Protein AF-A0A507DQY1-F1 (afdb_monomer_lite)

Foldseek 3Di:
DDDDDDDDDDDDDDDDDDDDDDDDDDDDDDDDDDDDDDDDDDDDDDDYDDDDDDDDDDDDDDPDDDDDDDDDDDDDDPCDPVNVVVVVVVVVVVVVVVVVVVVVVVVVVVVVVVVVVVVVCVVPPDDDDDDDDDDDDDDDDDDDDDPDDDPVVPPPPPPVVLVVLVLQLLQQLLLLCQQPNLDDDDVRLLVSSQRSCCVRPVGSPNPDPDDPVVSVCSSVVLLLVLLLQCLVCVCVLQVPDPPHDSLVSLVVLCVCCPQLAPVSHDPSNLSSLLQSLCSRAPPDDRRYNNPDPFRHQLNSLLSSLSSNVCSNPSPDSDSDDPVSSVVSSVSNSVSLVVCCVVPVPVSVVSRVSSPVSNPPDDDPPPCVVCDVPPPDPDDDYDDDDDDDDDDDDYDDDDDDDDDDDDDDDDDDDDDDDDDDDPPPPQDDVVVLVVVVVDDPVVLLVLVLQLLVQLLVLCQQPNLPDPDLVSNQVSCCVSPVGRCSCVVRDDPCVSVSSSVVLLLLLLQQCLVCVCVLVVHDPPDDLLVVLVVCVVVVLCQADPVGGRLHSSLLSLCLQQQPDDVHSNPVDDDPFRRLLNSLLSQLSNNQCSVPSPDRPPPDPSVVSSVVSSVVLVVCCVVPVPRSVVSRVNSVVSSVVVVVVPPPPPDDPDPPPRDPSVVD

Organism: NCBI:txid286115

Sequence (660 aa):
MTEDSRKRRHIDDDDDDDDSDMTPRIVKKALSSHRWARNHQTEHQALQTSSSPTSMATIVDANIAIEGSSRANAPTKQMTAANILDVLNVINQRVDSLAIDWNKRIAVLHQQMTIKQEALQRLCGPGKRVDQAASGTKENTSKVEPPAMSFTALRHAPDSMAVRKWTAFRDNLLMLACTTNCYPEGDLRMVLCEKASKLTFGGTDAYPQRTNRQISAVIQKWRCHLNQKLHHYVSLLIDCGVDQELKESCDRILAKEAGMSPENMSMNYKTILARAVNVAYRSGHCYGKFNWDQLPKPALAIVMASMHMILKNPMHQTLQKLTLGRAYYRKAVEALDQFERNLPQQYTELMEWIWKHGSVKCVQVNEDDFDDNHETPDGHGVDEGDDEDADTHTSRAPQQRKIPSLSQPTISTSSNGSSVHENGGRASLADAASLLTMGSDRVDRLRKAFIQACLRNACETDLYGADIAIIENASTEIYAHPAIYLDYINEETPWNAIRKFRSELKKEMFLSLRDILGLEKNCDLKAHCKRLLDTEDHLHSADGMYRSNALANCLTWMLRGKNGPVEVFIWDHYPLPMLAFIISIFTMCLRAPMIYNPRADGKQLMDSAFTELETLRSDDPTHVKEALDYLFAYGNQADQHAMRWKNPPCPGTLVNCSSL

Radius of gyration: 36.68 Å; chains: 1; bounding box: 112×118×100 Å

Secondary structure (DSSP, 8-state):
--------------------------------------------------------------------------------HHHHHHHHHHHHHHHHHHHHHHHHHHHHHHHHHHHHHHHHHHHSPPPPP---------------PPP---TTTTSSSHHHHHHHHHHHHHHHHHHHHHHH-SS--HHHHHHHHHHHHHHHHSSTT-S-S--HHHHHHHHHHHHHHHHHHHHHTHHHHTT--TTS-HHHHHHHHHHHSTT--GGG--HHHHHHHHHHHHHHHTSS--SS----SS--HHHHHHHHHHHHHHHH-TT------HHHHHHHHHHHHHHHHHHHHH-HHHHHHHHHHHHHHTTS------GGG--S------SS-------------------PPPPP------------------------HHHHHHHTT--HHHHHHHHHHHHHHHHHHHHHS-SS---THHHHHHHHHHHSSTTGGGGTS-THHHHHHHHHHHHHHHHHHHHTHHHHTT--TTS-HHHHHHHHHHT-TTT-BTTBTT--HHHHHHHHHHHTSTT-TTTT---SS--HHHHHHHHHHHHHHHH-TTSSS----HHHHHHHHHHHHHHHHHH-HHHHHHHHHHHHHHHHHHHHT-TT----S-TTSS--GGG-

Structure (mmCIF, N/CA/C/O backbone):
data_AF-A0A507DQY1-F1
#
_entry.id   AF-A0A507DQY1-F1
#
loop_
_atom_site.group_PDB
_atom_site.id
_atom_site.type_symbol
_atom_site.label_atom_id
_atom_site.label_alt_id
_atom_site.label_comp_id
_atom_site.label_asym_id
_atom_site.label_entity_id
_atom_site.label_seq_id
_atom_site.pdbx_PDB_ins_code
_atom_site.Cartn_x
_atom_site.Cartn_y
_atom_site.Cartn_z
_atom_site.occupancy
_atom_site.B_iso_or_equiv
_atom_site.auth_seq_id
_atom_site.auth_comp_id
_atom_site.auth_asym_id
_atom_site.auth_atom_id
_atom_site.pdbx_PDB_model_num
ATOM 1 N N . MET A 1 1 ? -53.216 -2.980 49.363 1.00 35.00 1 MET A N 1
ATOM 2 C CA . MET A 1 1 ? -52.010 -2.329 49.906 1.00 35.00 1 MET A CA 1
ATOM 3 C C . MET A 1 1 ? -51.474 -1.413 48.815 1.00 35.00 1 MET A C 1
ATOM 5 O O . MET A 1 1 ? -51.071 -1.936 47.788 1.00 35.00 1 MET A O 1
ATOM 9 N N . THR A 1 2 ? -51.650 -0.100 49.040 1.00 38.16 2 THR A N 1
ATOM 10 C CA . THR A 1 2 ? -51.032 1.108 48.422 1.00 38.16 2 THR A CA 1
ATOM 11 C C . THR A 1 2 ? -50.936 1.175 46.886 1.00 38.16 2 THR A C 1
ATOM 13 O O . THR A 1 2 ? -50.140 0.458 46.294 1.00 38.16 2 THR A O 1
ATOM 16 N N . GLU A 1 3 ? -51.858 1.872 46.200 1.00 36.16 3 GLU A N 1
ATOM 17 C CA . GLU A 1 3 ? -51.864 3.329 45.848 1.00 36.16 3 GLU A CA 1
ATOM 18 C C . GLU A 1 3 ? -50.815 3.694 44.778 1.00 36.16 3 GLU A C 1
ATOM 20 O O . GLU A 1 3 ? -49.627 3.489 44.982 1.00 36.16 3 GLU A O 1
ATOM 25 N N . ASP A 1 4 ? -51.195 4.006 43.534 1.00 42.19 4 ASP A N 1
ATOM 26 C CA . ASP A 1 4 ? -51.842 5.231 43.005 1.00 42.19 4 ASP A CA 1
ATOM 27 C C . ASP A 1 4 ? -50.836 6.364 42.716 1.00 42.19 4 ASP A C 1
ATOM 29 O O . ASP A 1 4 ? -50.174 6.859 43.624 1.00 42.19 4 ASP A O 1
ATOM 33 N N . SER A 1 5 ? -50.725 6.768 41.437 1.00 41.47 5 SER A N 1
ATOM 34 C CA . SER A 1 5 ? -50.410 8.142 40.990 1.00 41.47 5 SER A CA 1
ATOM 35 C C . SER A 1 5 ? -50.374 8.278 39.457 1.00 41.47 5 SER A C 1
ATOM 37 O O . SER A 1 5 ? -49.432 7.883 38.773 1.00 41.47 5 SER A O 1
ATOM 39 N N . ARG A 1 6 ? -51.420 8.928 38.933 1.00 43.03 6 ARG A N 1
ATOM 40 C CA . ARG A 1 6 ? -51.511 9.617 37.630 1.00 43.03 6 ARG A CA 1
ATOM 41 C C . ARG A 1 6 ? -50.671 10.908 37.591 1.00 43.03 6 ARG A C 1
ATOM 43 O O . ARG A 1 6 ? -50.629 11.604 38.601 1.00 43.03 6 ARG A O 1
ATOM 50 N N . LYS A 1 7 ? -50.227 11.326 36.388 1.00 37.75 7 LYS A N 1
ATOM 51 C CA . LYS A 1 7 ? -50.368 12.681 35.750 1.00 37.75 7 LYS A CA 1
ATOM 52 C C . LYS A 1 7 ? -49.390 12.796 34.557 1.00 37.75 7 LYS A C 1
ATOM 54 O O . LYS A 1 7 ? -48.205 12.585 34.744 1.00 37.75 7 LYS A O 1
ATOM 59 N N . ARG A 1 8 ? -49.836 12.896 33.293 1.00 36.75 8 ARG A N 1
ATOM 60 C CA . ARG A 1 8 ? -50.319 14.075 32.514 1.00 36.75 8 ARG A CA 1
ATOM 61 C C . ARG A 1 8 ? -49.324 15.244 32.375 1.00 36.75 8 ARG A C 1
ATOM 63 O O . ARG A 1 8 ? -49.021 15.868 33.385 1.00 36.75 8 ARG A O 1
ATOM 70 N N . ARG A 1 9 ? -48.977 15.555 31.111 1.00 30.56 9 ARG A N 1
ATOM 71 C CA . ARG A 1 9 ? -48.704 16.842 30.396 1.00 30.56 9 ARG A CA 1
ATOM 72 C C . ARG A 1 9 ? -48.289 16.403 28.969 1.00 30.56 9 ARG A C 1
ATOM 74 O O . ARG A 1 9 ? -47.397 15.572 28.895 1.00 30.56 9 ARG A O 1
ATOM 81 N N . HIS A 1 10 ? -48.911 16.685 27.819 1.00 34.47 10 HIS A N 1
ATOM 82 C CA . HIS A 1 10 ? -49.622 17.837 27.241 1.00 34.47 10 HIS A CA 1
ATOM 83 C C . HIS A 1 10 ? -48.908 19.170 27.453 1.00 34.47 10 HIS A C 1
ATOM 85 O O . HIS A 1 10 ? -49.022 19.759 28.528 1.00 34.47 10 HIS A O 1
ATOM 91 N N . ILE A 1 11 ? -48.169 19.576 26.421 1.00 36.41 11 ILE A N 1
ATOM 92 C CA . ILE A 1 11 ? -47.795 20.952 26.098 1.00 36.41 11 ILE A CA 1
ATOM 93 C C . ILE A 1 11 ? -48.012 21.059 24.586 1.00 36.41 11 ILE A C 1
ATOM 95 O O . ILE A 1 11 ? -47.312 20.403 23.816 1.00 36.41 11 ILE A O 1
ATOM 99 N N . ASP A 1 12 ? -49.077 21.769 24.235 1.00 31.02 12 ASP A N 1
ATOM 100 C CA . ASP A 1 12 ? -49.213 22.501 22.982 1.00 31.02 12 ASP A CA 1
ATOM 101 C C . ASP A 1 12 ? -48.494 23.839 23.204 1.00 31.02 12 ASP A C 1
ATOM 103 O O . ASP A 1 12 ? -48.642 24.400 24.289 1.00 31.02 12 ASP A O 1
ATOM 107 N N . ASP A 1 13 ? -47.734 24.315 22.222 1.00 41.28 13 ASP A N 1
ATOM 108 C CA . ASP A 1 13 ? -47.379 25.729 22.061 1.00 41.28 13 ASP A CA 1
ATOM 109 C C . ASP A 1 13 ? -47.303 25.992 20.545 1.00 41.28 13 ASP A C 1
ATOM 111 O O . ASP A 1 13 ? -46.420 25.476 19.851 1.00 41.28 13 ASP A O 1
ATOM 115 N N . ASP A 1 14 ? -48.320 26.711 20.071 1.00 38.62 14 ASP A N 1
ATOM 116 C CA . ASP A 1 14 ? -48.405 27.431 18.798 1.00 38.62 14 ASP A CA 1
ATOM 117 C C . ASP A 1 14 ? -47.738 28.825 18.939 1.00 38.62 14 ASP A C 1
ATOM 119 O O . ASP A 1 14 ? -47.390 29.237 20.048 1.00 38.62 14 ASP A O 1
ATOM 123 N N . ASP A 1 15 ? -47.643 29.531 17.804 1.00 38.31 15 ASP A N 1
ATOM 124 C CA . ASP A 1 15 ? -47.219 30.929 17.566 1.00 38.31 15 ASP A CA 1
ATOM 125 C C . ASP A 1 15 ? -45.697 31.127 17.345 1.00 38.31 15 ASP A C 1
ATOM 127 O O . ASP A 1 15 ? -44.866 30.638 18.107 1.00 38.31 15 ASP A O 1
ATOM 131 N N . ASP A 1 16 ? -45.186 31.891 16.376 1.00 36.38 16 ASP A N 1
ATOM 132 C CA . ASP A 1 16 ? -45.683 32.566 15.168 1.00 36.38 16 ASP A CA 1
ATOM 133 C C . ASP A 1 16 ? -44.434 33.167 14.459 1.00 36.38 16 ASP A C 1
ATOM 135 O O . ASP A 1 16 ? -43.389 33.342 15.096 1.00 36.38 16 ASP A O 1
ATOM 139 N N . ASP A 1 17 ? -44.585 33.513 13.171 1.00 33.62 17 ASP A N 1
ATOM 140 C CA . ASP A 1 17 ? -43.746 34.408 12.334 1.00 33.62 17 ASP A CA 1
ATOM 141 C C . ASP A 1 17 ? -42.307 33.902 11.967 1.00 33.62 17 ASP A C 1
ATOM 143 O O . ASP A 1 17 ? -41.518 33.478 12.802 1.00 33.62 17 ASP A O 1
ATOM 147 N N . ASP A 1 18 ? -41.804 33.905 10.729 1.00 35.12 18 ASP A N 1
ATOM 148 C CA . ASP A 1 18 ? -41.915 34.946 9.717 1.00 35.12 18 ASP A CA 1
ATOM 149 C C . ASP A 1 18 ? -41.246 34.486 8.393 1.00 35.12 18 ASP A C 1
ATOM 151 O O . ASP A 1 18 ? -40.457 33.534 8.333 1.00 35.12 18 ASP A O 1
ATOM 155 N N . ASP A 1 19 ? -41.582 35.217 7.340 1.00 31.77 19 ASP A N 1
ATOM 156 C CA . ASP A 1 19 ? -41.418 35.001 5.904 1.00 31.77 19 ASP A CA 1
ATOM 157 C C . ASP A 1 19 ? -40.004 34.713 5.341 1.00 31.77 19 ASP A C 1
ATOM 159 O O . ASP A 1 19 ? -38.997 35.298 5.740 1.00 31.77 19 ASP A O 1
ATOM 163 N N . SER A 1 20 ? -39.934 33.916 4.258 1.00 32.78 20 SER A N 1
ATOM 164 C CA . SER A 1 20 ? -39.556 34.404 2.902 1.00 32.78 20 SER A CA 1
ATOM 165 C C . SER A 1 20 ? -39.246 33.278 1.891 1.00 32.78 20 SER A C 1
ATOM 167 O O . SER A 1 20 ? -38.147 32.746 1.771 1.00 32.78 20 SER A O 1
ATOM 169 N N . ASP A 1 21 ? -40.295 32.913 1.161 1.00 29.66 21 ASP A N 1
ATOM 170 C CA . ASP A 1 21 ? -40.427 32.922 -0.301 1.00 29.66 21 ASP A CA 1
ATOM 171 C C . ASP A 1 21 ? -39.227 32.648 -1.258 1.00 29.66 21 ASP A C 1
ATOM 173 O O . ASP A 1 21 ? -38.184 33.298 -1.258 1.00 29.66 21 ASP A O 1
ATOM 177 N N . MET A 1 22 ? -39.542 31.782 -2.233 1.00 26.94 22 MET A N 1
ATOM 178 C CA . MET A 1 22 ? -39.122 31.783 -3.651 1.00 26.94 22 MET A CA 1
ATOM 179 C C . MET A 1 22 ? -37.701 31.337 -4.063 1.00 26.94 22 MET A C 1
ATOM 181 O O . MET A 1 22 ? -36.767 32.106 -4.274 1.00 26.94 22 MET A O 1
ATOM 185 N N . THR A 1 23 ? -37.635 30.064 -4.468 1.00 32.31 23 THR A N 1
ATOM 186 C CA . THR A 1 23 ? -36.988 29.602 -5.723 1.00 32.31 23 THR A CA 1
ATOM 187 C C . THR A 1 23 ? -37.292 30.540 -6.920 1.00 32.31 23 THR A C 1
ATOM 189 O O . THR A 1 23 ? -38.414 31.041 -6.955 1.00 32.31 23 THR A O 1
ATOM 192 N N . PRO A 1 24 ? -36.446 30.689 -7.981 1.00 37.12 24 PRO A N 1
ATOM 193 C CA . PRO A 1 24 ? -36.142 29.549 -8.856 1.00 37.12 24 PRO A CA 1
ATOM 194 C C . PRO A 1 24 ? -34.816 29.515 -9.650 1.00 37.12 24 PRO A C 1
ATOM 196 O O . PRO A 1 24 ? -34.129 30.493 -9.922 1.00 37.12 24 PRO A O 1
ATOM 199 N N . ARG A 1 25 ? -34.554 28.280 -10.097 1.00 31.78 25 ARG A N 1
ATOM 200 C CA . ARG A 1 25 ? -33.724 27.818 -11.222 1.00 31.78 25 ARG A CA 1
ATOM 201 C C . ARG A 1 25 ? -33.484 28.850 -12.337 1.00 31.78 25 ARG A C 1
ATOM 203 O O . ARG A 1 25 ? -34.441 29.330 -12.937 1.00 31.78 25 ARG A O 1
ATOM 210 N N . ILE A 1 26 ? -32.228 28.970 -12.784 1.00 27.38 26 ILE A N 1
ATOM 211 C CA . ILE A 1 26 ? -31.904 29.300 -14.183 1.00 27.38 26 ILE A CA 1
ATOM 212 C C . ILE A 1 26 ? -30.896 28.292 -14.750 1.00 27.38 26 ILE A C 1
ATOM 214 O O . ILE A 1 26 ? -29.844 28.009 -14.186 1.00 27.38 26 ILE A O 1
ATOM 218 N N . VAL A 1 27 ? -31.293 27.757 -15.901 1.00 27.22 27 VAL A N 1
ATOM 219 C CA . VAL A 1 27 ? -30.629 26.813 -16.803 1.00 27.22 27 VAL A CA 1
ATOM 220 C C . VAL A 1 27 ? -29.714 27.558 -17.785 1.00 27.22 27 VAL A C 1
ATOM 222 O O . VAL A 1 27 ? -30.101 28.618 -18.265 1.00 27.22 27 VAL A O 1
ATOM 225 N N . LYS A 1 28 ? -28.579 26.952 -18.168 1.00 28.77 28 LYS A N 1
ATOM 226 C CA . LYS A 1 28 ? -27.867 27.058 -19.475 1.00 28.77 28 LYS A CA 1
ATOM 227 C C . LYS A 1 28 ? -26.808 25.929 -19.479 1.00 28.77 28 LYS A C 1
ATOM 229 O O . LYS A 1 28 ? -25.985 25.917 -18.577 1.00 28.77 28 LYS A O 1
ATOM 234 N N . LYS A 1 29 ? -26.805 24.845 -20.284 1.00 28.22 29 LYS A N 1
ATOM 235 C CA . LYS A 1 29 ? -26.944 24.641 -21.753 1.00 28.22 29 LYS A CA 1
ATOM 236 C C . LYS A 1 29 ? -26.173 25.709 -22.540 1.00 28.22 29 LYS A C 1
ATOM 238 O O . LYS A 1 29 ? -26.442 26.879 -22.331 1.00 28.22 29 LYS A O 1
ATOM 243 N N . ALA A 1 30 ? -25.310 25.454 -23.517 1.00 25.41 30 ALA A N 1
ATOM 244 C CA . ALA A 1 30 ? -24.567 24.323 -24.082 1.00 25.41 30 ALA A CA 1
ATOM 245 C C . ALA A 1 30 ? -23.708 24.935 -25.226 1.00 25.41 30 ALA A C 1
ATOM 247 O O . ALA A 1 30 ? -23.904 26.103 -25.559 1.00 25.41 30 ALA A O 1
ATOM 248 N N . LEU A 1 31 ? -22.896 24.094 -25.883 1.00 26.03 31 LEU A N 1
ATOM 249 C CA . LEU A 1 31 ? -22.203 24.267 -27.181 1.00 26.03 31 LEU A CA 1
ATOM 250 C C . LEU A 1 31 ? -20.780 24.856 -27.076 1.00 26.03 31 LEU A C 1
ATOM 252 O O . LEU A 1 31 ? -20.609 25.960 -26.582 1.00 26.03 31 LEU A O 1
ATOM 256 N N . SER A 1 32 ? -19.674 24.150 -27.357 1.00 25.69 32 SER A N 1
ATOM 257 C CA . SER A 1 32 ? -19.256 23.225 -28.440 1.00 25.69 32 SER A CA 1
ATOM 258 C C . SER A 1 32 ? -18.762 23.911 -29.722 1.00 25.69 32 SER A C 1
ATOM 260 O O . SER A 1 32 ? -19.549 24.609 -30.353 1.00 25.69 32 SER A O 1
ATOM 262 N N . SER A 1 33 ? -17.545 23.517 -30.152 1.00 27.98 33 SER A N 1
ATOM 263 C CA . SER A 1 33 ? -17.034 23.482 -31.549 1.00 27.98 33 SER A CA 1
ATOM 264 C C . SER A 1 33 ? -16.725 24.842 -32.209 1.00 27.98 33 SER A C 1
ATOM 266 O O . SER A 1 33 ? -17.436 25.799 -31.968 1.00 27.98 33 SER A O 1
ATOM 268 N N . HIS A 1 34 ? -15.705 25.098 -33.041 1.00 26.52 34 HIS A N 1
ATOM 269 C CA . HIS A 1 34 ? -14.714 24.393 -33.888 1.00 26.52 34 HIS A CA 1
ATOM 270 C C . HIS A 1 34 ? -13.497 25.358 -34.039 1.00 26.52 34 HIS A C 1
ATOM 272 O O . HIS A 1 34 ? -13.671 26.557 -33.875 1.00 26.52 34 HIS A O 1
ATOM 278 N N . ARG A 1 35 ? -12.216 24.996 -34.222 1.00 29.45 35 ARG A N 1
ATOM 279 C CA . ARG A 1 35 ? -11.497 24.261 -35.293 1.00 29.45 35 ARG A CA 1
ATOM 280 C C . ARG A 1 35 ? -11.652 24.815 -36.729 1.00 29.45 35 ARG A C 1
ATOM 282 O O . ARG A 1 35 ? -12.454 24.292 -37.484 1.00 29.45 35 ARG A O 1
ATOM 289 N N . TRP A 1 36 ? -10.812 25.786 -37.114 1.00 25.78 36 TRP A N 1
ATOM 290 C CA . TRP A 1 36 ? -10.337 26.119 -38.484 1.00 25.78 36 TRP A CA 1
ATOM 291 C C . TRP A 1 36 ? -9.438 27.373 -38.374 1.00 25.78 36 TRP A C 1
ATOM 293 O O . TRP A 1 36 ? -9.729 28.215 -37.539 1.00 25.78 36 TRP A O 1
ATOM 303 N N . ALA A 1 37 ? -8.360 27.632 -39.111 1.00 26.59 37 ALA A N 1
ATOM 304 C CA . ALA A 1 37 ? -7.550 26.908 -40.081 1.00 26.59 37 ALA A CA 1
ATOM 305 C C . ALA A 1 37 ? -6.219 27.684 -40.244 1.00 26.59 37 ALA A C 1
ATOM 307 O O . ALA A 1 37 ? -6.104 28.846 -39.860 1.00 26.59 37 ALA A O 1
ATOM 308 N N . ARG A 1 38 ? -5.222 27.006 -40.819 1.00 29.83 38 ARG A N 1
ATOM 309 C CA . ARG A 1 38 ? -3.966 27.557 -41.349 1.00 29.83 38 ARG A CA 1
ATOM 310 C C . ARG A 1 38 ? -4.198 28.510 -42.534 1.00 29.83 38 ARG A C 1
ATOM 312 O O . ARG A 1 38 ? -5.199 28.382 -43.228 1.00 29.83 38 ARG A O 1
ATOM 319 N N . ASN A 1 39 ? -3.129 29.260 -42.825 1.00 27.67 39 ASN A N 1
ATOM 320 C CA . ASN A 1 39 ? -2.756 29.966 -44.061 1.00 27.67 39 ASN A CA 1
ATOM 321 C C . ASN A 1 39 ? -3.129 31.450 -44.117 1.00 27.67 39 ASN A C 1
ATOM 323 O O . ASN A 1 39 ? -4.265 31.793 -44.399 1.00 27.67 39 ASN A O 1
ATOM 327 N N . HIS A 1 40 ? -2.124 32.316 -43.957 1.00 28.44 40 HIS A N 1
ATOM 328 C CA . HIS A 1 40 ? -1.699 33.209 -45.038 1.00 28.44 40 HIS A CA 1
ATOM 329 C C . HIS A 1 40 ? -0.267 33.707 -44.783 1.00 28.44 40 HIS A C 1
ATOM 331 O O . HIS A 1 40 ? 0.046 34.291 -43.749 1.00 28.44 40 HIS A O 1
ATOM 337 N N . GLN A 1 41 ? 0.600 33.398 -45.743 1.00 29.88 41 GLN A N 1
ATOM 338 C CA . GLN A 1 41 ? 1.884 34.040 -46.023 1.00 29.88 41 GLN A CA 1
ATOM 339 C C . GLN A 1 41 ? 1.633 35.058 -47.165 1.00 29.88 41 GLN A C 1
ATOM 341 O O . GLN A 1 41 ? 0.552 35.005 -47.760 1.00 29.88 41 GLN A O 1
ATOM 346 N N . THR A 1 42 ? 2.633 35.895 -47.501 1.00 28.48 42 THR A N 1
ATOM 347 C CA . THR A 1 42 ? 2.689 36.931 -48.583 1.00 28.48 42 THR A CA 1
ATOM 348 C C . THR A 1 42 ? 1.821 38.180 -48.327 1.00 28.48 42 THR A C 1
ATOM 350 O O . THR A 1 42 ? 0.665 38.027 -47.973 1.00 28.48 42 THR A O 1
ATOM 353 N N . GLU A 1 43 ? 2.239 39.452 -48.395 1.00 27.55 43 GLU A N 1
ATOM 354 C CA . GLU A 1 43 ? 3.346 40.247 -48.977 1.00 27.55 43 GLU A CA 1
ATOM 355 C C . GLU A 1 43 ? 3.506 41.523 -48.099 1.00 27.55 43 GLU A C 1
ATOM 357 O O . GLU A 1 43 ? 2.533 41.978 -47.507 1.00 27.55 43 GLU A O 1
ATOM 362 N N . HIS A 1 44 ? 4.688 42.112 -47.888 1.00 28.11 44 HIS A N 1
ATOM 363 C CA . HIS A 1 44 ? 5.186 43.207 -48.733 1.00 28.11 44 HIS A CA 1
ATOM 364 C C . HIS A 1 44 ? 6.666 43.510 -48.433 1.00 28.11 44 HIS A C 1
ATOM 366 O O . HIS A 1 44 ? 7.057 43.722 -47.284 1.00 28.11 44 HIS A O 1
ATOM 372 N N . GLN A 1 45 ? 7.473 43.589 -49.493 1.00 28.86 45 GLN A N 1
ATOM 373 C CA . GLN A 1 45 ? 8.759 44.284 -49.516 1.00 28.86 45 GLN A CA 1
ATOM 374 C C . GLN A 1 45 ? 8.545 45.790 -49.753 1.00 28.86 45 GLN A C 1
ATOM 376 O O . GLN A 1 45 ? 7.663 46.165 -50.525 1.00 28.86 45 GLN A O 1
ATOM 381 N N . ALA A 1 46 ? 9.440 46.606 -49.179 1.00 28.11 46 ALA A N 1
ATOM 382 C CA . ALA A 1 46 ? 10.345 47.535 -49.884 1.00 28.11 46 ALA A CA 1
ATOM 383 C C . ALA A 1 46 ? 10.441 48.964 -49.299 1.00 28.11 46 ALA A C 1
ATOM 385 O O . ALA A 1 46 ? 9.437 49.589 -48.979 1.00 28.11 46 ALA A O 1
ATOM 386 N N . LEU A 1 47 ? 11.692 49.463 -49.343 1.00 27.23 47 LEU A N 1
ATOM 387 C CA . LEU A 1 47 ? 12.209 50.846 -49.243 1.00 27.23 47 LEU A CA 1
ATOM 388 C C . LEU A 1 47 ? 12.613 51.321 -47.830 1.00 27.23 47 LEU A C 1
ATOM 390 O O . LEU A 1 47 ? 11.779 51.473 -46.951 1.00 27.23 47 LEU A O 1
ATOM 394 N N . GLN A 1 48 ? 13.929 51.322 -47.536 1.00 27.39 48 GLN A N 1
ATOM 395 C CA . GLN A 1 48 ? 14.892 52.455 -47.660 1.00 27.39 48 GLN A CA 1
ATOM 396 C C . GLN A 1 48 ? 14.759 53.428 -46.466 1.00 27.39 48 GLN A C 1
ATOM 398 O O . GLN A 1 48 ? 13.652 53.697 -46.040 1.00 27.39 48 GLN A O 1
ATOM 403 N N . THR A 1 49 ? 15.761 54.038 -45.830 1.00 27.22 49 THR A N 1
ATOM 404 C CA . THR A 1 49 ? 17.231 54.136 -45.887 1.00 27.22 49 THR A CA 1
ATOM 405 C C . THR A 1 49 ? 17.635 54.957 -44.646 1.00 27.22 49 THR A C 1
ATOM 407 O O . THR A 1 49 ? 16.831 55.735 -44.150 1.00 27.22 49 THR A O 1
ATOM 410 N N . SER A 1 50 ? 18.899 54.838 -44.220 1.00 27.03 50 SER A N 1
ATOM 411 C CA . SER A 1 50 ? 19.705 55.866 -43.521 1.00 27.03 50 SER A CA 1
ATOM 412 C C . SER A 1 50 ? 19.195 56.497 -42.211 1.00 27.03 50 SER A C 1
ATOM 414 O O . SER A 1 50 ? 18.300 57.327 -42.230 1.00 27.03 50 SER A O 1
ATOM 416 N N . SER A 1 51 ? 19.909 56.243 -41.106 1.00 27.03 51 SER A N 1
ATOM 417 C CA . SER A 1 51 ? 20.779 57.227 -40.417 1.00 27.03 51 SER A CA 1
ATOM 418 C C . SER A 1 51 ? 20.964 56.864 -38.934 1.00 27.03 51 SER A C 1
ATOM 420 O O . SER A 1 51 ? 20.015 56.865 -38.160 1.00 27.03 51 SER A O 1
ATOM 422 N N . SER A 1 52 ? 22.205 56.590 -38.530 1.00 27.83 52 SER A N 1
ATOM 423 C CA . SER A 1 52 ? 22.724 56.975 -37.201 1.00 27.83 52 SER A CA 1
ATOM 424 C C . SER A 1 52 ? 23.162 58.456 -37.277 1.00 27.83 52 SER A C 1
ATOM 426 O O . SER A 1 52 ? 23.368 58.899 -38.412 1.00 27.83 52 SER A O 1
ATOM 428 N N 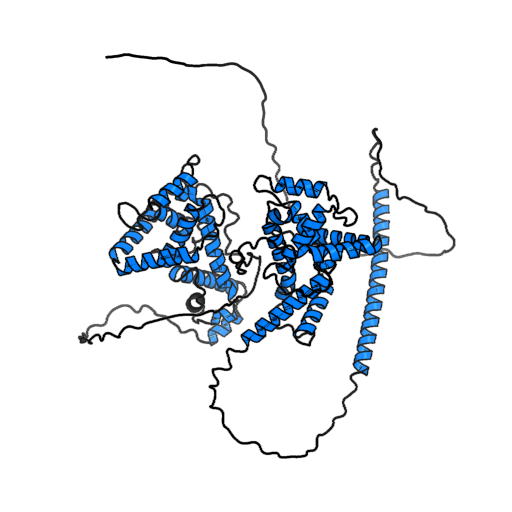. PRO A 1 53 ? 23.381 59.223 -36.178 1.00 48.41 53 PRO A N 1
ATOM 429 C CA . PRO A 1 53 ? 23.813 58.763 -34.846 1.00 48.41 53 PRO A CA 1
ATOM 430 C C . PRO A 1 53 ? 23.241 59.542 -33.622 1.00 48.41 53 PRO A C 1
ATOM 432 O O . PRO A 1 53 ? 22.571 60.559 -33.761 1.00 48.41 53 PRO A O 1
ATOM 435 N N . THR A 1 54 ? 23.682 59.130 -32.420 1.00 28.28 54 THR A N 1
ATOM 436 C CA . THR A 1 54 ? 24.060 59.985 -31.256 1.00 28.28 54 THR A CA 1
ATOM 437 C C . THR A 1 54 ? 23.211 59.889 -29.968 1.00 28.28 54 THR A C 1
ATOM 439 O O . THR A 1 54 ? 22.099 60.384 -29.890 1.00 28.28 54 THR A O 1
ATOM 442 N N . SER A 1 55 ? 23.881 59.351 -28.936 1.00 27.36 55 SER A N 1
ATOM 443 C CA . SER A 1 55 ? 23.963 59.776 -27.519 1.00 27.36 55 SER A CA 1
ATOM 444 C C . SER A 1 55 ? 22.791 59.634 -26.530 1.00 27.36 55 SER A C 1
ATOM 446 O O . SER A 1 55 ? 21.771 60.302 -26.618 1.00 27.36 55 SER A O 1
ATOM 448 N N . MET A 1 56 ? 23.097 58.843 -25.488 1.00 28.86 56 MET A N 1
ATOM 449 C CA . MET A 1 56 ? 22.853 59.021 -24.043 1.00 28.86 56 MET A CA 1
ATOM 450 C C . MET A 1 56 ? 21.841 60.087 -23.591 1.00 28.86 56 MET A C 1
ATOM 452 O O . MET A 1 56 ? 22.100 61.276 -23.738 1.00 28.86 56 MET A O 1
ATOM 456 N N . ALA A 1 57 ? 20.821 59.678 -22.829 1.00 26.75 57 ALA A N 1
ATOM 457 C CA . ALA A 1 57 ? 20.844 59.665 -21.356 1.00 26.75 57 ALA A CA 1
ATOM 458 C C . ALA A 1 57 ? 19.421 59.518 -20.775 1.00 26.75 57 ALA A C 1
ATOM 460 O O . ALA A 1 57 ? 18.462 60.066 -21.308 1.00 26.75 57 ALA A O 1
ATOM 461 N N . THR A 1 58 ? 19.344 58.912 -19.585 1.00 29.69 58 THR A N 1
ATOM 462 C CA . THR A 1 58 ? 18.255 59.034 -18.591 1.00 29.69 58 THR A CA 1
ATOM 463 C C . THR A 1 58 ? 16.973 58.230 -18.832 1.00 29.69 58 THR A C 1
ATOM 465 O O . THR A 1 58 ? 16.022 58.741 -19.405 1.00 29.69 58 THR A O 1
ATOM 468 N N . ILE A 1 59 ? 16.881 57.030 -18.241 1.00 26.95 59 ILE A N 1
ATOM 469 C CA . ILE A 1 59 ? 15.693 56.663 -17.448 1.00 26.95 59 ILE A CA 1
ATOM 470 C C . ILE A 1 59 ? 16.182 56.043 -16.137 1.00 26.95 59 ILE A C 1
ATOM 472 O O . ILE A 1 59 ? 16.731 54.944 -16.094 1.00 26.95 59 ILE A O 1
ATOM 476 N N . VAL A 1 60 ? 16.020 56.858 -15.104 1.00 28.42 60 VAL A N 1
ATOM 477 C CA . VAL A 1 60 ? 16.198 56.616 -13.676 1.00 28.42 60 VAL A CA 1
ATOM 478 C C . VAL A 1 60 ? 14.919 55.970 -13.129 1.00 28.42 60 VAL A C 1
ATOM 480 O O . VAL A 1 60 ? 13.826 56.307 -13.574 1.00 28.42 60 VAL A O 1
ATOM 483 N N . ASP A 1 61 ? 15.105 55.036 -12.197 1.00 31.48 61 ASP A N 1
ATOM 484 C CA . ASP A 1 61 ? 14.204 54.545 -11.145 1.00 31.48 61 ASP A CA 1
ATOM 485 C C . ASP A 1 61 ? 12.684 54.512 -11.374 1.00 31.48 61 ASP A C 1
ATOM 487 O O . ASP A 1 61 ? 11.981 55.518 -11.310 1.00 31.48 61 ASP A O 1
ATOM 491 N N . ALA A 1 62 ? 12.149 53.289 -11.424 1.00 29.11 62 ALA A N 1
ATOM 492 C CA . ALA A 1 62 ? 10.779 53.005 -11.002 1.00 29.11 62 ALA A CA 1
ATOM 493 C C . ALA A 1 62 ? 10.692 51.626 -10.322 1.00 29.11 62 ALA A C 1
ATOM 495 O O . ALA A 1 62 ? 10.030 50.713 -10.808 1.00 29.11 62 ALA A O 1
ATOM 496 N N . ASN A 1 63 ? 11.367 51.481 -9.178 1.00 28.77 63 ASN A N 1
ATOM 497 C CA . ASN A 1 63 ? 10.973 50.524 -8.144 1.00 28.77 63 ASN A CA 1
ATOM 498 C C . ASN A 1 63 ? 10.257 51.322 -7.051 1.00 28.77 63 ASN A C 1
ATOM 500 O O . ASN A 1 63 ? 10.905 51.958 -6.224 1.00 28.77 63 ASN A O 1
ATOM 504 N N . ILE A 1 64 ? 8.922 51.321 -7.070 1.00 31.86 64 ILE A N 1
ATOM 505 C CA . ILE A 1 64 ? 8.121 51.898 -5.990 1.00 31.86 64 ILE A CA 1
ATOM 506 C C . ILE A 1 64 ? 7.659 50.783 -5.058 1.00 31.86 64 ILE A C 1
ATOM 508 O O . ILE A 1 64 ? 6.956 49.850 -5.447 1.00 31.86 64 ILE A O 1
ATOM 512 N N . ALA A 1 65 ? 8.102 50.951 -3.816 1.00 31.39 65 ALA A N 1
ATOM 513 C CA . ALA A 1 65 ? 7.618 50.339 -2.600 1.00 31.39 65 ALA A CA 1
ATOM 514 C C . ALA A 1 65 ? 6.093 50.459 -2.459 1.00 31.39 65 ALA A C 1
ATOM 516 O O . ALA A 1 65 ? 5.511 51.510 -2.722 1.00 31.39 65 ALA A O 1
ATOM 517 N N . ILE A 1 66 ? 5.460 49.394 -1.973 1.00 32.34 66 ILE A N 1
ATOM 518 C CA . ILE A 1 66 ? 4.089 49.442 -1.469 1.00 32.34 66 ILE A CA 1
ATOM 519 C C . ILE A 1 66 ? 4.174 49.261 0.044 1.00 32.34 66 ILE A C 1
ATOM 521 O O . ILE A 1 66 ? 4.234 48.140 0.539 1.00 32.34 66 ILE A O 1
ATOM 525 N N . GLU A 1 67 ? 4.168 50.382 0.758 1.00 34.84 67 GLU A N 1
ATOM 526 C CA . GLU A 1 67 ? 3.703 50.465 2.141 1.00 34.84 67 GLU A CA 1
ATOM 527 C C . GLU A 1 67 ? 2.634 51.560 2.253 1.00 34.84 67 GLU A C 1
ATOM 529 O O . GLU A 1 67 ? 2.542 52.463 1.422 1.00 34.84 67 GLU A O 1
ATOM 534 N N . GLY A 1 68 ? 1.748 51.365 3.229 1.00 36.69 68 GLY A N 1
ATOM 535 C CA . GLY A 1 68 ? 0.347 51.775 3.221 1.00 36.69 68 GLY A CA 1
ATOM 536 C C . GLY A 1 68 ? 0.031 53.271 3.196 1.00 36.69 68 GLY A C 1
ATOM 537 O O . GLY A 1 68 ? 0.760 54.098 3.725 1.00 36.69 68 GLY A O 1
ATOM 538 N N . SER A 1 69 ? -1.166 53.591 2.696 1.00 27.92 69 SER A N 1
ATOM 539 C CA . SER A 1 69 ? -2.076 54.529 3.363 1.00 27.92 69 SER A CA 1
ATOM 540 C C . SER A 1 69 ? -3.498 54.435 2.794 1.00 27.92 69 SER A C 1
ATOM 542 O O . SER A 1 69 ? -3.744 53.926 1.704 1.00 27.92 69 SER A O 1
ATOM 544 N N . SER A 1 70 ? -4.429 54.906 3.610 1.00 36.34 70 SER A N 1
ATOM 545 C CA . SER A 1 70 ? -5.885 54.830 3.547 1.00 36.34 70 SER A CA 1
ATOM 546 C C . SER A 1 70 ? -6.538 55.718 2.468 1.00 36.34 70 SER A C 1
ATOM 548 O O . SER A 1 70 ? -6.033 56.789 2.156 1.00 36.34 70 SER A O 1
ATOM 550 N N . ARG A 1 71 ? -7.727 55.282 2.005 1.00 40.81 71 ARG A N 1
ATOM 551 C CA . ARG A 1 71 ? -8.842 56.026 1.359 1.00 40.81 71 ARG A CA 1
ATOM 552 C C . ARG A 1 71 ? -8.546 56.945 0.155 1.00 40.81 71 ARG A C 1
ATOM 554 O O . ARG A 1 71 ? -8.074 58.059 0.326 1.00 40.81 71 ARG A O 1
ATOM 561 N N . ALA A 1 72 ? -9.085 56.578 -1.014 1.00 39.94 72 ALA A N 1
ATOM 562 C CA . ALA A 1 72 ? -10.188 57.273 -1.717 1.00 39.94 72 ALA A CA 1
ATOM 563 C C . ALA A 1 72 ? -10.285 56.819 -3.190 1.00 39.94 72 ALA A C 1
ATOM 565 O O . ALA A 1 72 ? -9.283 56.502 -3.822 1.00 39.94 72 ALA A O 1
ATOM 566 N N . ASN A 1 73 ? -11.512 56.792 -3.718 1.00 47.47 73 ASN A N 1
ATOM 567 C CA . ASN A 1 73 ? -11.885 56.433 -5.091 1.00 47.47 73 ASN A CA 1
ATOM 568 C C . ASN A 1 73 ? -10.930 56.994 -6.165 1.00 47.47 73 ASN A C 1
ATOM 570 O O . ASN A 1 73 ? -10.922 58.199 -6.411 1.00 47.47 73 ASN A O 1
ATOM 574 N N . ALA A 1 74 ? -10.208 56.114 -6.864 1.00 36.16 74 ALA A N 1
ATOM 575 C CA . ALA A 1 74 ? -9.491 56.445 -8.094 1.00 36.16 74 ALA A CA 1
ATOM 576 C C . ALA A 1 74 ? -10.155 55.728 -9.287 1.00 36.16 74 ALA A C 1
ATOM 578 O O . ALA A 1 74 ? -10.430 54.529 -9.192 1.00 36.16 74 ALA A O 1
ATOM 579 N N . PRO A 1 75 ? -10.433 56.424 -10.405 1.00 44.06 75 PRO A N 1
ATOM 580 C CA . PRO A 1 75 ? -11.077 55.819 -11.562 1.00 44.06 75 PRO A CA 1
ATOM 581 C C . PRO A 1 75 ? -10.107 54.862 -12.260 1.00 44.06 75 PRO A C 1
ATOM 583 O O . PRO A 1 75 ? -8.970 55.216 -12.580 1.00 44.06 75 PRO A O 1
ATOM 586 N N . THR A 1 76 ? -10.573 53.644 -12.521 1.00 41.06 76 THR A N 1
ATOM 587 C CA . THR A 1 76 ? -9.896 52.639 -13.339 1.00 41.06 76 THR A CA 1
ATOM 588 C C . THR A 1 76 ? -9.640 53.211 -14.734 1.00 41.06 76 THR A C 1
ATOM 590 O O . THR A 1 76 ? -10.542 53.287 -15.567 1.00 41.06 76 THR A O 1
ATOM 593 N N . LYS A 1 77 ? -8.399 53.637 -15.006 1.00 53.38 77 LYS A N 1
ATOM 594 C CA . LYS A 1 77 ? -7.965 53.992 -16.363 1.00 53.38 77 LYS A CA 1
ATOM 595 C C . LYS A 1 77 ? -8.045 52.736 -17.228 1.00 53.38 77 LYS A C 1
ATOM 597 O O . LYS A 1 77 ? -7.248 51.817 -17.060 1.00 53.38 77 LYS A O 1
ATOM 602 N N . GLN A 1 78 ? -9.016 52.698 -18.141 1.00 51.72 78 GLN A N 1
ATOM 603 C CA . GLN A 1 78 ? -9.085 51.666 -19.168 1.00 51.72 78 GLN A CA 1
ATOM 604 C C . GLN A 1 78 ? -7.807 51.716 -20.008 1.00 51.72 78 GLN A C 1
ATOM 606 O O . GLN A 1 78 ? -7.450 52.748 -20.576 1.00 51.72 78 GLN A O 1
ATOM 611 N N . MET A 1 79 ? -7.103 50.589 -20.043 1.00 57.06 79 MET A N 1
ATOM 612 C CA . MET A 1 79 ? -5.923 50.392 -20.868 1.00 57.06 79 MET A CA 1
ATOM 613 C C . MET A 1 79 ? -6.378 50.394 -22.331 1.00 57.06 79 MET A C 1
ATOM 615 O O . MET A 1 79 ? -7.146 49.530 -22.751 1.00 57.06 79 MET A O 1
ATOM 619 N N . THR A 1 80 ? -5.984 51.416 -23.088 1.00 83.12 80 THR A N 1
ATOM 620 C CA . THR A 1 80 ? -6.376 51.554 -24.493 1.00 83.12 80 THR A CA 1
ATOM 621 C C . THR A 1 80 ? -5.690 50.481 -25.341 1.00 83.12 80 THR A C 1
ATOM 623 O O . THR A 1 80 ? -4.621 49.981 -24.990 1.00 83.12 80 THR A O 1
ATOM 626 N N . ALA A 1 81 ? -6.284 50.136 -26.486 1.00 66.81 81 ALA A N 1
ATOM 627 C CA . A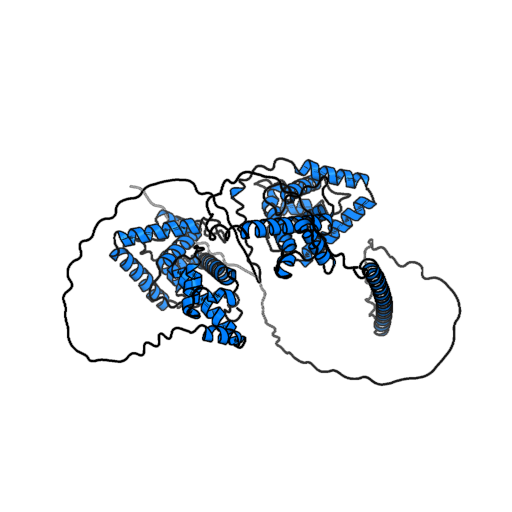LA A 1 81 ? -5.710 49.157 -27.413 1.00 66.81 81 ALA A CA 1
ATOM 628 C C . ALA A 1 81 ? -4.277 49.521 -27.861 1.00 66.81 81 ALA A C 1
ATOM 630 O O . ALA A 1 81 ? -3.461 48.628 -28.074 1.00 66.81 81 ALA A O 1
ATOM 631 N N . ALA A 1 82 ? -3.948 50.817 -27.922 1.00 72.31 82 ALA A N 1
ATOM 632 C CA . ALA A 1 82 ? -2.595 51.304 -28.198 1.00 72.31 82 ALA A CA 1
ATOM 633 C C . ALA A 1 82 ? -1.589 50.878 -27.112 1.00 72.31 82 ALA A C 1
ATOM 635 O O . ALA A 1 82 ? -0.539 50.330 -27.431 1.00 72.31 82 ALA A O 1
ATOM 636 N N . ASN A 1 83 ? -1.954 51.001 -25.831 1.00 81.31 83 ASN A N 1
ATOM 637 C CA . ASN A 1 83 ? -1.091 50.595 -24.717 1.00 81.31 83 ASN A CA 1
ATOM 638 C C . ASN A 1 83 ? -0.854 49.077 -24.691 1.00 81.31 83 ASN A C 1
ATOM 640 O O . ASN A 1 83 ? 0.204 48.620 -24.269 1.00 81.31 83 ASN A O 1
ATOM 644 N N . ILE A 1 84 ? -1.836 48.282 -25.130 1.00 72.38 84 ILE A N 1
ATOM 645 C CA . ILE A 1 84 ? -1.680 46.826 -25.255 1.00 72.38 84 ILE A CA 1
ATOM 646 C C . ILE A 1 84 ? -0.698 46.497 -26.384 1.00 72.38 84 ILE A C 1
ATOM 648 O O . ILE A 1 84 ? 0.166 45.640 -26.208 1.00 72.38 84 ILE A O 1
ATOM 652 N N . LEU A 1 85 ? -0.796 47.192 -27.520 1.00 79.62 85 LEU A N 1
ATOM 653 C CA . LEU A 1 85 ? 0.089 46.975 -28.661 1.00 79.62 85 LEU A CA 1
ATOM 654 C C . LEU A 1 85 ? 1.549 47.320 -28.327 1.00 79.62 85 LEU A C 1
ATOM 656 O O . LEU A 1 85 ? 2.449 46.552 -28.662 1.00 79.62 85 LEU A O 1
ATOM 660 N N . ASP A 1 86 ? 1.780 48.408 -27.593 1.00 82.69 86 ASP A N 1
ATOM 661 C CA . ASP A 1 86 ? 3.123 48.801 -27.156 1.00 82.69 86 ASP A CA 1
ATOM 662 C C . ASP A 1 86 ? 3.737 47.780 -26.189 1.00 82.69 86 ASP A C 1
ATOM 664 O O . ASP A 1 86 ? 4.898 47.395 -26.339 1.00 82.69 86 ASP A O 1
ATOM 668 N N . VAL A 1 87 ? 2.946 47.255 -25.246 1.00 77.94 87 VAL A N 1
ATOM 669 C CA . VAL A 1 87 ? 3.398 46.189 -24.336 1.00 77.94 87 VAL A CA 1
ATOM 670 C C . VAL A 1 87 ? 3.735 44.910 -25.106 1.00 77.94 87 VAL A C 1
ATOM 672 O O . VAL A 1 87 ? 4.762 44.284 -24.836 1.00 77.94 87 VAL A O 1
ATOM 675 N N . LEU A 1 88 ? 2.921 44.531 -26.094 1.00 80.19 88 LEU A N 1
ATOM 676 C CA . LEU A 1 88 ? 3.183 43.355 -26.928 1.00 80.19 88 LEU A CA 1
ATOM 677 C C . LEU A 1 88 ? 4.453 43.516 -27.774 1.00 80.19 88 LEU A C 1
ATOM 679 O O . LEU A 1 88 ? 5.222 42.563 -27.901 1.00 80.19 88 LEU A O 1
ATOM 683 N N . ASN A 1 89 ? 4.726 44.716 -28.285 1.00 84.88 89 ASN A N 1
ATOM 684 C CA . ASN A 1 89 ? 5.952 44.999 -29.031 1.00 84.88 89 ASN A CA 1
ATOM 685 C C . ASN A 1 89 ? 7.203 44.896 -28.147 1.00 84.88 89 ASN A C 1
ATOM 687 O O . ASN A 1 89 ? 8.195 44.293 -28.560 1.00 84.88 89 ASN A O 1
ATOM 691 N N . VAL A 1 90 ? 7.147 45.404 -26.911 1.00 85.12 90 VAL A N 1
ATOM 692 C CA . VAL A 1 90 ? 8.247 45.265 -25.938 1.00 85.12 90 VAL A CA 1
ATOM 693 C C . VAL A 1 90 ? 8.480 43.797 -25.568 1.00 85.12 90 VAL A C 1
ATOM 695 O O . VAL A 1 90 ? 9.628 43.359 -25.457 1.00 85.12 90 VAL A O 1
ATOM 698 N N . ILE A 1 91 ? 7.410 43.011 -25.412 1.00 80.31 91 ILE A N 1
ATOM 699 C CA . ILE A 1 91 ? 7.515 41.569 -25.152 1.00 80.31 91 ILE A CA 1
ATOM 700 C C . ILE A 1 91 ? 8.181 40.858 -26.336 1.00 80.31 91 ILE A C 1
ATOM 702 O O . ILE A 1 91 ? 9.134 40.111 -26.119 1.00 80.31 91 ILE A O 1
ATOM 706 N N . ASN A 1 92 ? 7.746 41.126 -27.569 1.00 79.81 92 ASN A N 1
ATOM 707 C CA . ASN A 1 92 ? 8.319 40.502 -28.765 1.00 79.81 92 ASN A CA 1
ATOM 708 C C . ASN A 1 92 ? 9.808 40.829 -28.929 1.00 79.81 92 ASN A C 1
ATOM 710 O O . ASN A 1 92 ? 10.616 39.919 -29.096 1.00 79.81 92 ASN A O 1
ATOM 714 N N . GLN A 1 93 ? 10.206 42.092 -28.753 1.00 84.62 93 GLN A N 1
ATOM 715 C CA . GLN A 1 93 ? 11.623 42.481 -28.797 1.00 84.62 93 GLN A CA 1
ATOM 716 C C . GLN A 1 93 ? 12.466 41.747 -27.743 1.00 84.62 93 GLN A C 1
ATOM 718 O O . GLN A 1 93 ? 13.619 41.382 -27.989 1.00 84.62 93 GLN A O 1
ATOM 723 N N . ARG A 1 94 ? 11.897 41.504 -26.558 1.00 80.94 94 ARG A N 1
ATOM 724 C CA . ARG A 1 94 ? 12.583 40.775 -25.488 1.00 80.94 94 ARG A CA 1
ATOM 725 C C . ARG A 1 94 ? 12.692 39.280 -25.786 1.00 80.94 94 ARG A C 1
ATOM 727 O O . ARG A 1 94 ? 13.721 38.688 -25.467 1.00 80.94 94 ARG A O 1
ATOM 734 N N . VAL A 1 95 ? 11.681 38.689 -26.421 1.00 81.75 95 VAL A N 1
ATOM 735 C CA . VAL A 1 95 ? 11.712 37.297 -26.901 1.00 81.75 95 VAL A CA 1
ATOM 736 C C . VAL A 1 95 ? 12.779 37.120 -27.982 1.00 81.75 95 VAL A C 1
ATOM 738 O O . VAL A 1 95 ? 13.590 36.201 -27.877 1.00 81.75 95 VAL A O 1
ATOM 741 N N . ASP A 1 96 ? 12.857 38.031 -28.952 1.00 84.38 96 ASP A N 1
ATOM 742 C CA . ASP A 1 96 ? 13.862 37.972 -30.021 1.00 84.38 96 ASP A CA 1
ATOM 743 C C . ASP A 1 96 ? 15.290 38.119 -29.474 1.00 84.38 96 ASP A C 1
ATOM 745 O O . ASP A 1 96 ? 16.195 37.370 -29.848 1.00 84.38 96 ASP A O 1
ATOM 749 N N . SER A 1 97 ? 15.494 39.030 -28.517 1.00 86.69 97 SER A N 1
ATOM 750 C CA . SER A 1 97 ? 16.782 39.196 -27.830 1.00 86.69 97 SER A CA 1
ATOM 751 C C . SER A 1 97 ? 17.207 37.927 -27.076 1.00 86.69 97 SER A C 1
ATOM 753 O O . SER A 1 97 ? 18.358 37.491 -27.176 1.00 86.69 97 SER A O 1
ATOM 755 N N . LEU A 1 98 ? 16.267 37.273 -26.382 1.00 81.25 98 LEU A N 1
ATOM 756 C CA . LEU A 1 98 ? 16.517 36.002 -25.696 1.00 81.25 98 LEU A CA 1
ATOM 757 C C . LEU A 1 98 ? 16.820 34.861 -26.674 1.00 81.25 98 LEU A C 1
ATOM 759 O O . LEU A 1 98 ? 17.706 34.052 -26.401 1.00 81.25 98 LEU A O 1
ATOM 763 N N . ALA A 1 99 ? 16.143 34.810 -27.823 1.00 79.31 99 ALA A N 1
ATOM 764 C CA . ALA A 1 99 ? 16.416 33.821 -28.862 1.00 79.31 99 ALA A CA 1
ATOM 765 C C . ALA A 1 99 ? 17.833 33.979 -29.446 1.00 79.31 99 ALA A C 1
ATOM 767 O O . ALA A 1 99 ? 18.534 32.989 -29.667 1.00 79.31 99 ALA A O 1
ATOM 768 N N . ILE A 1 100 ? 18.295 35.219 -29.640 1.00 85.56 100 ILE A N 1
ATOM 769 C CA . ILE A 1 100 ? 19.665 35.508 -30.088 1.00 85.56 100 ILE A CA 1
ATOM 770 C C . ILE A 1 100 ? 20.695 35.075 -29.033 1.00 85.56 100 ILE A C 1
ATOM 772 O O . ILE A 1 100 ? 21.691 34.441 -29.392 1.00 85.56 100 ILE A O 1
ATOM 776 N N . ASP A 1 101 ? 20.475 35.380 -27.748 1.00 85.31 101 ASP A N 1
ATOM 777 C CA . ASP A 1 101 ? 21.387 34.956 -26.672 1.00 85.31 101 ASP A CA 1
ATOM 778 C C . ASP A 1 101 ? 21.447 33.426 -26.553 1.00 85.31 101 ASP A C 1
ATOM 780 O O . ASP A 1 101 ? 22.526 32.838 -26.441 1.00 85.31 101 ASP A O 1
ATOM 784 N N . TRP A 1 102 ? 20.297 32.759 -26.674 1.00 75.62 102 TRP A N 1
ATOM 785 C CA . TRP A 1 102 ? 20.206 31.302 -26.652 1.00 75.62 102 TRP A CA 1
ATOM 786 C C . TRP A 1 102 ? 21.000 30.653 -27.793 1.00 75.62 102 TRP A C 1
ATOM 788 O O . TRP A 1 102 ? 21.806 29.750 -27.559 1.00 75.62 102 TRP A O 1
ATOM 798 N N . ASN A 1 103 ? 20.859 31.165 -29.018 1.00 83.94 103 ASN A N 1
ATOM 799 C CA . ASN A 1 103 ? 21.600 30.662 -30.176 1.00 83.94 103 ASN A CA 1
ATOM 800 C C . ASN A 1 103 ? 23.117 30.875 -30.043 1.00 83.94 103 ASN A C 1
ATOM 802 O O . ASN A 1 103 ? 23.897 29.999 -30.425 1.00 83.94 103 ASN A O 1
ATOM 806 N N . LYS A 1 104 ? 23.557 31.989 -29.440 1.00 86.12 104 LYS A N 1
ATOM 807 C CA . LYS A 1 104 ? 24.980 32.212 -29.127 1.00 86.12 104 LYS A CA 1
ATOM 808 C C . LYS A 1 104 ? 25.511 31.183 -28.130 1.00 86.12 104 LYS A C 1
ATOM 810 O O . LYS A 1 104 ? 26.603 30.655 -28.331 1.00 86.12 104 LYS A O 1
ATOM 815 N N . ARG A 1 105 ? 24.744 30.849 -27.086 1.00 81.38 105 ARG A N 1
ATOM 816 C CA . ARG A 1 105 ? 25.136 29.822 -26.103 1.00 81.38 105 ARG A CA 1
ATOM 817 C C . ARG A 1 105 ? 25.238 28.432 -26.728 1.00 81.38 105 ARG A C 1
ATOM 819 O O . ARG A 1 105 ? 26.205 27.726 -26.452 1.00 81.38 105 ARG A O 1
ATOM 826 N N . ILE A 1 106 ? 24.304 28.065 -27.610 1.00 78.88 106 ILE A N 1
ATOM 827 C CA . ILE A 1 106 ? 24.366 26.800 -28.364 1.00 78.88 106 ILE A CA 1
ATOM 828 C C . ILE A 1 106 ? 25.640 26.735 -29.218 1.00 78.88 106 ILE A C 1
ATOM 830 O O . ILE A 1 106 ? 26.335 25.719 -29.200 1.00 78.88 106 ILE A O 1
ATOM 834 N N . ALA A 1 107 ? 25.990 27.820 -29.917 1.00 82.94 107 ALA A N 1
ATOM 835 C CA . ALA A 1 107 ? 27.200 27.868 -30.738 1.00 82.94 107 ALA A CA 1
ATOM 836 C C . ALA A 1 107 ? 28.484 27.659 -29.909 1.00 82.94 107 ALA A C 1
ATOM 838 O O . ALA A 1 107 ? 29.363 26.898 -30.318 1.00 82.94 107 ALA A O 1
ATOM 839 N N . VAL A 1 108 ? 28.567 28.264 -28.716 1.00 85.94 108 VAL A N 1
ATOM 840 C CA . VAL A 1 108 ? 29.698 28.068 -27.788 1.00 85.94 108 VAL A CA 1
ATOM 841 C C . VAL A 1 108 ? 29.789 26.613 -27.315 1.00 85.94 108 VAL A C 1
ATOM 843 O O . VAL A 1 108 ? 30.881 26.046 -27.285 1.00 85.94 108 VAL A O 1
ATOM 846 N N . LEU A 1 109 ? 28.660 25.977 -26.988 1.00 81.38 109 LEU A N 1
ATOM 847 C CA . LEU A 1 109 ? 28.635 24.570 -26.566 1.00 81.38 109 LEU A CA 1
ATOM 848 C C . LEU A 1 109 ? 29.068 23.619 -27.690 1.00 81.38 109 LEU A C 1
ATOM 850 O O . LEU A 1 109 ? 29.861 22.709 -27.447 1.00 81.38 109 LEU A O 1
ATOM 854 N N . HIS A 1 110 ? 28.615 23.857 -28.924 1.00 83.38 110 HIS A N 1
ATOM 855 C CA . HIS A 1 110 ? 29.075 23.106 -30.095 1.00 83.38 110 HIS A CA 1
ATOM 856 C C . HIS A 1 110 ? 30.590 23.226 -30.283 1.00 83.38 110 HIS A C 1
ATOM 858 O O . HIS A 1 110 ? 31.269 22.214 -30.440 1.00 83.38 110 HIS A O 1
ATOM 864 N N . GLN A 1 111 ? 31.138 24.440 -30.187 1.00 88.56 111 GLN A N 1
ATOM 865 C CA . GLN A 1 111 ? 32.581 24.659 -30.293 1.00 88.56 111 GLN A CA 1
ATOM 866 C C . GLN A 1 111 ? 33.360 23.896 -29.207 1.00 88.56 111 GLN A C 1
ATOM 868 O O . GLN A 1 111 ? 34.383 23.275 -29.497 1.00 88.56 111 GLN A O 1
ATOM 873 N N . GLN A 1 112 ? 32.867 23.891 -27.965 1.00 85.25 112 GLN A N 1
ATOM 874 C CA . GLN A 1 112 ? 33.489 23.145 -26.867 1.00 85.25 112 GLN A CA 1
ATOM 875 C C . GLN A 1 112 ? 33.450 21.625 -27.083 1.00 85.25 112 GLN A C 1
ATOM 877 O O . GLN A 1 112 ? 34.419 20.942 -26.744 1.00 85.25 112 GLN A O 1
ATOM 882 N N . MET A 1 113 ? 32.364 21.087 -27.649 1.00 81.69 113 MET A N 1
ATOM 883 C CA . MET A 1 113 ? 32.280 19.663 -27.989 1.00 81.69 113 MET A CA 1
ATOM 884 C C . MET A 1 113 ? 33.277 19.280 -29.082 1.00 81.69 113 MET A C 1
ATOM 886 O O . MET A 1 113 ? 33.997 18.297 -28.912 1.00 81.69 113 MET A O 1
ATOM 890 N N . THR A 1 114 ? 33.394 20.084 -30.142 1.00 86.50 114 THR A N 1
ATOM 891 C CA . THR A 1 114 ? 34.366 19.842 -31.219 1.00 86.50 114 THR A CA 1
ATOM 892 C C . THR A 1 114 ? 35.798 19.810 -30.684 1.00 86.50 114 THR A C 1
ATOM 894 O O . THR A 1 114 ? 36.536 18.868 -30.966 1.00 86.50 114 THR A O 1
ATOM 897 N N . ILE A 1 115 ? 36.173 20.762 -29.819 1.00 89.06 115 ILE A N 1
ATOM 898 C CA . ILE A 1 115 ? 37.508 20.798 -29.193 1.00 89.06 115 ILE A CA 1
ATOM 899 C C . ILE A 1 115 ? 37.777 19.526 -28.373 1.00 89.06 115 ILE A C 1
ATOM 901 O O . ILE A 1 115 ? 38.867 18.954 -28.442 1.00 89.06 115 ILE A O 1
ATOM 905 N N . LYS A 1 116 ? 36.791 19.051 -27.600 1.00 82.62 116 LYS A N 1
ATOM 906 C CA . LYS A 1 116 ? 36.926 17.814 -26.812 1.00 82.62 116 LYS A CA 1
ATOM 907 C C . LYS A 1 116 ? 37.048 16.574 -27.699 1.00 82.62 116 LYS A C 1
ATOM 909 O O . LYS A 1 116 ? 37.830 15.679 -27.383 1.00 82.62 116 LYS A O 1
ATOM 914 N N . GLN A 1 117 ? 36.308 16.526 -28.802 1.00 80.69 117 GLN A N 1
ATOM 915 C CA . GLN A 1 117 ? 36.348 15.416 -29.751 1.00 80.69 117 GLN A CA 1
ATOM 916 C C . GLN A 1 117 ? 37.699 15.340 -30.477 1.00 80.69 117 GLN A C 1
ATOM 918 O O . GLN A 1 117 ? 38.275 14.259 -30.588 1.00 80.69 117 GLN A O 1
ATOM 923 N N . GLU A 1 118 ? 38.259 16.482 -30.882 1.00 82.25 118 GLU A N 1
ATOM 924 C CA . GLU A 1 118 ? 39.611 16.558 -31.451 1.00 82.25 118 GLU A CA 1
ATOM 925 C C . GLU A 1 118 ? 40.692 16.160 -30.434 1.00 82.25 118 GLU A C 1
ATOM 927 O O . GLU A 1 118 ? 41.650 15.465 -30.781 1.00 82.25 118 GLU A O 1
ATOM 932 N N . ALA A 1 119 ? 40.540 16.545 -29.162 1.00 77.62 119 ALA A N 1
ATOM 933 C CA . ALA A 1 119 ? 41.454 16.134 -28.097 1.00 77.62 119 ALA A CA 1
ATOM 934 C C . ALA A 1 119 ? 41.429 14.611 -27.868 1.00 77.62 119 ALA A C 1
ATOM 936 O O . ALA A 1 119 ? 42.485 13.994 -27.730 1.00 77.62 119 ALA A O 1
ATOM 937 N N . LEU A 1 120 ? 40.244 13.992 -27.898 1.00 71.81 120 LEU A N 1
ATOM 938 C CA . LEU A 1 120 ? 40.088 12.537 -27.807 1.00 71.81 120 LEU A CA 1
ATOM 939 C C . LEU A 1 120 ? 40.712 11.812 -29.005 1.00 71.81 120 LEU A C 1
ATOM 941 O O . LEU A 1 120 ? 41.433 10.835 -28.819 1.00 71.81 120 LEU A O 1
ATOM 945 N N . GLN A 1 121 ? 40.519 12.320 -30.223 1.00 73.62 121 GLN A N 1
ATOM 946 C CA . GLN A 1 121 ? 41.145 11.743 -31.418 1.00 73.62 121 GLN A CA 1
ATOM 947 C C . GLN A 1 121 ? 42.678 11.830 -31.388 1.00 73.62 121 GLN A C 1
ATOM 949 O O . GLN A 1 121 ? 43.348 10.918 -31.867 1.00 73.62 121 GLN A O 1
ATOM 954 N N . ARG A 1 122 ? 43.252 12.878 -30.780 1.00 75.19 122 ARG A N 1
ATOM 955 C CA . ARG A 1 122 ? 44.709 12.991 -30.584 1.00 75.19 122 ARG A CA 1
ATOM 956 C C . ARG A 1 122 ? 45.254 12.024 -29.534 1.00 75.19 122 ARG A C 1
ATOM 958 O O . ARG A 1 122 ? 46.391 11.580 -29.662 1.00 75.19 122 ARG A O 1
ATOM 965 N N . LEU A 1 123 ? 44.463 11.695 -28.513 1.00 69.38 123 LEU A N 1
ATOM 966 C CA . LEU A 1 123 ? 44.846 10.732 -27.475 1.00 69.38 123 LEU A CA 1
ATOM 967 C C . LEU A 1 123 ? 44.737 9.278 -27.960 1.00 69.38 123 LEU A C 1
ATOM 969 O O . LEU A 1 123 ? 45.495 8.423 -27.510 1.00 69.38 123 LEU A O 1
ATOM 973 N N . CYS A 1 124 ? 43.851 9.003 -28.917 1.00 63.75 124 CYS A N 1
ATOM 974 C CA . CYS A 1 124 ? 43.629 7.677 -29.495 1.00 63.75 124 CYS A CA 1
ATOM 975 C C . CYS A 1 124 ? 44.368 7.475 -30.832 1.00 63.75 124 CYS A C 1
ATOM 977 O O . CYS A 1 124 ? 43.771 7.039 -31.817 1.00 63.75 124 CYS A O 1
ATOM 979 N N . GLY A 1 125 ? 45.665 7.798 -30.881 1.00 59.53 125 GLY A N 1
ATOM 980 C CA . GLY A 1 125 ? 46.491 7.598 -32.077 1.00 59.53 125 GLY A CA 1
ATOM 981 C C . GLY A 1 125 ? 46.467 6.147 -32.609 1.00 59.53 125 GLY A C 1
ATOM 982 O O . GLY A 1 125 ? 46.236 5.207 -31.844 1.00 59.53 125 GLY A O 1
ATOM 983 N N . PRO A 1 126 ? 46.712 5.937 -33.918 1.00 48.31 126 PRO A N 1
ATOM 984 C CA . PRO A 1 126 ? 46.581 4.631 -34.560 1.00 48.31 126 PRO A CA 1
ATOM 985 C C . PRO A 1 126 ? 47.619 3.644 -34.009 1.00 48.31 126 PRO A C 1
ATOM 987 O O . PRO A 1 126 ? 48.829 3.850 -34.123 1.00 48.31 126 PRO A O 1
ATOM 990 N N . GLY A 1 127 ? 47.126 2.572 -33.385 1.00 41.84 127 GLY A N 1
ATOM 991 C CA . GLY A 1 127 ? 47.928 1.573 -32.686 1.00 41.84 127 GLY A CA 1
ATOM 992 C C . GLY A 1 127 ? 48.938 0.864 -33.590 1.00 41.84 127 GLY A C 1
ATOM 993 O O . GLY A 1 127 ? 48.578 0.230 -34.582 1.00 41.84 127 GLY A O 1
ATOM 994 N N . LYS A 1 128 ? 50.215 0.916 -33.198 1.00 39.34 128 LYS A N 1
ATOM 995 C CA . LYS A 1 128 ? 51.234 -0.031 -33.659 1.00 39.34 128 LYS A CA 1
ATOM 996 C C . LYS A 1 128 ? 50.968 -1.391 -33.008 1.00 39.34 128 LYS A C 1
ATOM 998 O O . LYS A 1 128 ? 50.928 -1.490 -31.784 1.00 39.34 128 LYS A O 1
ATOM 1003 N N . ARG A 1 129 ? 50.802 -2.425 -33.838 1.00 44.19 129 ARG A N 1
ATOM 1004 C CA . ARG A 1 129 ? 50.837 -3.836 -33.426 1.00 44.19 129 ARG A CA 1
ATOM 1005 C C . ARG A 1 129 ? 52.176 -4.138 -32.752 1.00 44.19 129 ARG A C 1
ATOM 1007 O O . ARG A 1 129 ? 53.221 -3.791 -33.296 1.00 44.19 129 ARG A O 1
ATOM 1014 N N . VAL A 1 130 ? 52.124 -4.797 -31.600 1.00 35.78 130 VAL A N 1
ATOM 1015 C CA . VAL A 1 130 ? 53.278 -5.423 -30.953 1.00 35.78 130 VAL A CA 1
ATOM 1016 C C . VAL A 1 130 ? 52.995 -6.918 -30.906 1.00 35.78 130 VAL A C 1
ATOM 1018 O O . VAL A 1 130 ? 52.075 -7.355 -30.217 1.00 35.78 130 VAL A O 1
ATOM 1021 N N . ASP A 1 131 ? 53.765 -7.672 -31.685 1.00 35.66 131 ASP A N 1
ATOM 1022 C CA . ASP A 1 131 ? 53.797 -9.130 -31.670 1.00 35.66 131 ASP A CA 1
ATOM 1023 C C . ASP A 1 131 ? 54.480 -9.619 -30.380 1.00 35.66 131 ASP A C 1
ATOM 1025 O O . ASP A 1 131 ? 55.544 -9.127 -29.997 1.00 35.66 131 ASP A O 1
ATOM 1029 N N . GLN A 1 132 ? 53.865 -10.589 -29.698 1.00 34.66 132 GLN A N 1
ATOM 1030 C CA . GLN A 1 132 ? 54.434 -11.260 -28.527 1.00 34.66 132 GLN A CA 1
ATOM 1031 C C . GLN A 1 132 ? 55.236 -12.496 -28.949 1.00 34.66 132 GLN A C 1
ATOM 1033 O O . GLN A 1 132 ? 54.702 -13.415 -29.569 1.00 34.66 132 GLN A O 1
ATOM 1038 N N . ALA A 1 133 ? 56.505 -12.533 -28.540 1.00 35.31 133 ALA A N 1
ATOM 1039 C CA . ALA A 1 133 ? 57.350 -13.721 -28.527 1.00 35.31 133 ALA A CA 1
ATOM 1040 C C . ALA A 1 133 ? 57.515 -14.248 -27.090 1.00 35.31 133 ALA A C 1
ATOM 1042 O O . ALA A 1 133 ? 57.508 -13.495 -26.117 1.00 35.31 133 ALA A O 1
ATOM 1043 N N . ALA A 1 134 ? 57.643 -15.568 -26.997 1.00 39.59 134 ALA A N 1
ATOM 1044 C CA . ALA A 1 134 ? 57.606 -16.395 -25.800 1.00 39.59 134 ALA A CA 1
ATOM 1045 C C . ALA A 1 134 ? 58.876 -16.367 -24.923 1.00 39.59 134 ALA A C 1
ATOM 1047 O O . ALA A 1 134 ? 59.987 -16.294 -25.433 1.00 39.59 134 ALA A O 1
ATOM 1048 N N . SER A 1 135 ? 58.695 -16.571 -23.614 1.00 32.47 135 SER A N 1
ATOM 1049 C CA . SER A 1 135 ? 59.434 -17.498 -22.721 1.00 32.47 135 SER A CA 1
ATOM 1050 C C . SER A 1 135 ? 58.742 -17.417 -21.341 1.00 32.47 135 SER A C 1
ATOM 1052 O O . SER A 1 135 ? 58.229 -16.362 -20.998 1.00 32.47 135 SER A O 1
ATOM 1054 N N . GLY A 1 136 ? 58.571 -18.435 -20.502 1.00 33.22 136 GLY A N 1
ATOM 1055 C CA . GLY A 1 136 ? 59.220 -19.728 -20.395 1.00 33.22 136 GLY A CA 1
ATOM 1056 C C . GLY A 1 136 ? 59.852 -19.848 -19.008 1.00 33.22 136 GLY A C 1
ATOM 1057 O O . GLY A 1 136 ? 61.049 -19.638 -18.897 1.00 33.22 136 GLY A O 1
ATOM 1058 N N . THR A 1 137 ? 59.086 -20.230 -17.978 1.00 31.80 137 THR A N 1
ATOM 1059 C CA . THR A 1 137 ? 59.645 -20.811 -16.741 1.00 31.80 137 THR A CA 1
ATOM 1060 C C . THR A 1 137 ? 58.607 -21.668 -16.021 1.00 31.80 137 THR A C 1
ATOM 1062 O O . THR A 1 137 ? 57.487 -21.245 -15.752 1.00 31.80 137 THR A O 1
ATOM 1065 N N . LYS A 1 138 ? 59.003 -22.918 -15.772 1.00 37.12 138 LYS A N 1
ATOM 1066 C CA . LYS A 1 138 ? 58.284 -23.944 -15.016 1.00 37.12 138 LYS A CA 1
ATOM 1067 C C . LYS A 1 138 ? 58.550 -23.741 -13.528 1.00 37.12 138 LYS A C 1
ATOM 1069 O O . LYS A 1 138 ? 59.711 -23.592 -13.166 1.00 37.12 138 LYS A O 1
ATOM 1074 N N . GLU A 1 139 ? 57.534 -23.904 -12.687 1.00 32.91 139 GLU A N 1
ATOM 1075 C CA . GLU A 1 139 ? 57.755 -24.336 -11.307 1.00 32.91 139 GLU A CA 1
ATOM 1076 C C . GLU A 1 139 ? 56.599 -25.206 -10.800 1.00 32.91 139 GLU A C 1
ATOM 1078 O O . GLU A 1 139 ? 55.426 -24.966 -11.079 1.00 32.91 139 GLU A O 1
ATOM 1083 N N . ASN A 1 140 ? 56.996 -26.290 -10.136 1.00 35.88 140 ASN A N 1
ATOM 1084 C CA . ASN A 1 140 ? 56.182 -27.392 -9.645 1.00 35.88 140 ASN A CA 1
ATOM 1085 C C . ASN A 1 140 ? 55.333 -26.975 -8.442 1.00 35.88 140 ASN A C 1
ATOM 1087 O O . ASN A 1 140 ? 55.896 -26.572 -7.427 1.00 35.88 140 ASN A O 1
ATOM 1091 N N . THR A 1 141 ? 54.032 -27.265 -8.465 1.00 33.38 141 THR A N 1
ATOM 1092 C CA . THR A 1 141 ? 53.269 -27.518 -7.236 1.00 33.38 141 THR A CA 1
ATOM 1093 C C . THR A 1 141 ? 52.299 -28.685 -7.406 1.00 33.38 141 THR A C 1
ATOM 1095 O O . THR A 1 141 ? 51.742 -28.952 -8.468 1.00 33.38 141 THR A O 1
ATOM 1098 N N . SER A 1 142 ? 52.221 -29.438 -6.314 1.00 30.94 142 SER A N 1
ATOM 1099 C CA . SER A 1 142 ? 51.574 -30.726 -6.105 1.00 30.94 142 SER A CA 1
ATOM 1100 C C . SER A 1 142 ? 50.099 -30.770 -6.522 1.00 30.94 142 SER A C 1
ATOM 1102 O O . SER A 1 142 ? 49.309 -29.906 -6.148 1.00 30.94 142 SER A O 1
ATOM 1104 N N . LYS A 1 143 ? 49.733 -31.834 -7.249 1.00 36.69 143 LYS A N 1
ATOM 1105 C CA . LYS A 1 143 ? 48.356 -32.228 -7.565 1.00 36.69 143 LYS A CA 1
ATOM 1106 C C . LYS A 1 143 ? 47.628 -32.687 -6.298 1.00 36.69 143 LYS A C 1
ATOM 1108 O O . LYS A 1 143 ? 47.955 -33.736 -5.751 1.00 36.69 143 LYS A O 1
ATOM 1113 N N . VAL A 1 144 ? 46.580 -31.962 -5.922 1.00 32.97 144 VAL A N 1
ATOM 1114 C CA . VAL A 1 144 ? 45.438 -32.493 -5.166 1.00 32.97 144 VAL A CA 1
ATOM 1115 C C . VAL A 1 144 ? 44.194 -32.105 -5.959 1.00 32.97 144 VAL A C 1
ATOM 1117 O O . VAL A 1 144 ? 43.898 -30.923 -6.113 1.00 32.97 144 VAL A O 1
ATOM 1120 N N . GLU A 1 145 ? 43.530 -33.099 -6.549 1.00 31.80 145 GLU A N 1
ATOM 1121 C CA . GLU A 1 145 ? 42.272 -32.926 -7.280 1.00 31.80 145 GLU A CA 1
ATOM 1122 C C . GLU A 1 145 ? 41.151 -32.543 -6.300 1.00 31.80 145 GLU A C 1
ATOM 1124 O O . GLU A 1 145 ? 40.907 -33.290 -5.348 1.00 31.80 145 GLU A O 1
ATOM 1129 N N . PRO A 1 146 ? 40.445 -31.415 -6.499 1.00 34.81 146 PRO A N 1
ATOM 1130 C CA . PRO A 1 146 ? 39.187 -31.186 -5.812 1.00 34.81 146 PRO A CA 1
ATOM 1131 C C . PRO A 1 146 ? 38.087 -32.032 -6.477 1.00 34.81 146 PRO A C 1
ATOM 1133 O O . PRO A 1 146 ? 38.110 -32.224 -7.698 1.00 34.81 146 PRO A O 1
ATOM 1136 N N . PRO A 1 147 ? 37.111 -32.540 -5.706 1.00 35.06 147 PRO A N 1
ATOM 1137 C CA . PRO A 1 147 ? 36.014 -33.317 -6.259 1.00 35.06 147 PRO A CA 1
ATOM 1138 C C . PRO A 1 147 ? 35.224 -32.456 -7.246 1.00 35.06 147 PRO A C 1
ATOM 1140 O O . PRO A 1 147 ? 34.949 -31.283 -6.988 1.00 35.06 147 PRO A O 1
ATOM 1143 N N . ALA A 1 148 ? 34.880 -33.056 -8.385 1.00 34.81 148 ALA A N 1
ATOM 1144 C CA . ALA A 1 148 ? 34.084 -32.440 -9.434 1.00 34.81 148 ALA A CA 1
ATOM 1145 C C . ALA A 1 148 ? 32.785 -31.869 -8.847 1.00 34.81 148 ALA A C 1
ATOM 1147 O O . ALA A 1 148 ? 31.851 -32.604 -8.524 1.00 34.81 148 ALA A O 1
ATOM 1148 N N . MET A 1 149 ? 32.735 -30.543 -8.699 1.00 32.59 149 MET A N 1
ATOM 1149 C CA . MET A 1 149 ? 31.494 -29.844 -8.407 1.00 32.59 149 MET A CA 1
ATOM 1150 C C . MET A 1 149 ? 30.587 -29.934 -9.630 1.00 32.59 149 MET A C 1
ATOM 1152 O O . MET A 1 149 ? 30.979 -29.612 -10.753 1.00 32.59 149 MET A O 1
ATOM 1156 N N . SER A 1 150 ? 29.370 -30.406 -9.384 1.00 34.78 150 SER A N 1
ATOM 1157 C CA . SER A 1 150 ? 28.300 -30.510 -10.363 1.00 34.78 150 SER A CA 1
ATOM 1158 C C . SER A 1 150 ? 28.049 -29.167 -11.056 1.00 34.78 150 SER A C 1
ATOM 1160 O O . SER A 1 150 ? 27.859 -28.142 -10.400 1.00 34.78 150 SER A O 1
ATOM 1162 N N . PHE A 1 151 ? 27.970 -29.192 -12.387 1.00 31.47 151 PHE A N 1
ATOM 1163 C CA . PHE A 1 151 ? 27.715 -28.037 -13.260 1.00 31.47 151 PHE A CA 1
ATOM 1164 C C . PHE A 1 151 ? 26.348 -27.354 -13.018 1.00 31.47 151 PHE A C 1
ATOM 1166 O O . PHE A 1 151 ? 26.068 -26.306 -13.597 1.00 31.47 151 PHE A O 1
ATOM 1173 N N . THR A 1 152 ? 25.501 -27.915 -12.150 1.00 40.16 152 THR A N 1
ATOM 1174 C CA . THR A 1 152 ? 24.221 -27.338 -11.710 1.00 40.16 152 THR A CA 1
ATOM 1175 C C . THR A 1 152 ? 24.330 -26.387 -10.512 1.00 40.16 152 THR A C 1
ATOM 1177 O O . THR A 1 152 ? 23.447 -25.554 -10.346 1.00 40.16 152 THR A O 1
ATOM 1180 N N . ALA A 1 153 ? 25.412 -26.413 -9.723 1.00 36.44 153 ALA A N 1
ATOM 1181 C CA . ALA A 1 153 ? 25.544 -25.566 -8.526 1.00 36.44 153 ALA A CA 1
ATOM 1182 C C . ALA A 1 153 ? 26.042 -24.129 -8.809 1.00 36.44 153 ALA A C 1
ATOM 1184 O O . ALA A 1 153 ? 26.045 -23.287 -7.917 1.00 36.44 153 ALA A O 1
ATOM 1185 N N . LEU A 1 154 ? 26.442 -23.818 -10.050 1.00 34.41 154 LEU A N 1
ATOM 1186 C CA . LEU A 1 154 ? 26.972 -22.498 -10.428 1.00 34.41 154 LEU A CA 1
ATOM 1187 C C . LEU A 1 154 ? 25.922 -21.542 -11.030 1.00 34.41 154 LEU A C 1
ATOM 1189 O O . LEU A 1 154 ? 26.274 -20.434 -11.429 1.00 34.41 154 LEU A O 1
ATOM 1193 N N . ARG A 1 155 ? 24.648 -21.952 -11.126 1.00 38.47 155 ARG A N 1
ATOM 1194 C CA . ARG A 1 155 ? 23.586 -21.157 -11.776 1.00 38.47 155 ARG A CA 1
ATOM 1195 C C . ARG A 1 155 ? 22.723 -20.305 -10.837 1.00 38.47 155 ARG A C 1
ATOM 1197 O O . ARG A 1 155 ? 22.026 -19.443 -11.346 1.00 38.47 155 ARG A O 1
ATOM 1204 N N . HIS A 1 156 ? 22.837 -20.455 -9.516 1.00 40.69 156 HIS A N 1
ATOM 1205 C CA . HIS A 1 156 ? 22.068 -19.660 -8.536 1.00 40.69 156 HIS A CA 1
ATOM 1206 C C . HIS A 1 156 ? 22.878 -18.555 -7.826 1.00 40.69 156 HIS A C 1
ATOM 1208 O O . HIS A 1 156 ? 22.370 -17.856 -6.961 1.00 40.69 156 HIS A O 1
ATOM 1214 N N . ALA A 1 157 ? 24.145 -18.347 -8.204 1.00 38.41 157 ALA A N 1
ATOM 1215 C CA . ALA A 1 157 ? 24.964 -17.236 -7.709 1.00 38.41 157 ALA A CA 1
ATOM 1216 C C . ALA A 1 157 ? 24.834 -15.866 -8.438 1.00 38.41 157 ALA A C 1
ATOM 1218 O O . ALA A 1 157 ? 25.277 -14.874 -7.845 1.00 38.41 157 ALA A O 1
ATOM 1219 N N . PRO A 1 158 ? 24.303 -15.732 -9.678 1.00 48.97 158 PRO A N 1
ATOM 1220 C CA . PRO A 1 158 ? 24.348 -14.448 -10.385 1.00 48.97 158 PRO A CA 1
ATOM 1221 C C . PRO A 1 158 ? 23.378 -13.389 -9.825 1.00 48.97 158 PRO A C 1
ATOM 1223 O O . PRO A 1 158 ? 23.719 -12.202 -9.867 1.00 48.97 158 PRO A O 1
ATOM 1226 N N . ASP A 1 159 ? 22.255 -13.788 -9.218 1.00 54.97 159 ASP A N 1
ATOM 1227 C CA . ASP A 1 159 ? 21.214 -12.842 -8.778 1.00 54.97 159 ASP A CA 1
ATOM 1228 C C . ASP A 1 159 ? 21.629 -12.024 -7.550 1.00 54.97 159 ASP A C 1
ATOM 1230 O O . ASP A 1 159 ? 21.463 -10.802 -7.526 1.00 54.97 159 ASP A O 1
ATOM 1234 N N . SER A 1 160 ? 22.338 -12.624 -6.585 1.00 68.56 160 SER A N 1
ATOM 1235 C CA . SER A 1 160 ? 22.791 -11.886 -5.392 1.00 68.56 160 SER A CA 1
ATOM 1236 C C . SER A 1 160 ? 23.776 -10.752 -5.716 1.00 68.56 160 SER A C 1
ATOM 1238 O O . SER A 1 160 ? 23.792 -9.714 -5.048 1.00 68.56 160 SER A O 1
ATOM 1240 N N . MET A 1 161 ? 24.607 -10.910 -6.755 1.00 74.75 161 MET A N 1
ATOM 1241 C CA . MET A 1 161 ? 25.570 -9.881 -7.150 1.00 74.75 161 MET A CA 1
ATOM 1242 C C . MET A 1 161 ? 24.887 -8.750 -7.923 1.00 74.75 161 MET A C 1
ATOM 1244 O O . MET A 1 161 ? 25.258 -7.587 -7.744 1.00 74.75 161 MET A O 1
ATOM 1248 N N . ALA A 1 162 ? 23.900 -9.074 -8.763 1.00 76.69 162 ALA A N 1
ATOM 1249 C CA . ALA A 1 162 ? 23.107 -8.086 -9.486 1.00 76.69 162 ALA A CA 1
ATOM 1250 C C . ALA A 1 162 ? 22.293 -7.216 -8.515 1.00 76.69 162 ALA A C 1
ATOM 1252 O O . ALA A 1 162 ? 22.381 -5.988 -8.591 1.00 76.69 162 ALA A O 1
ATOM 1253 N N . VAL A 1 163 ? 21.618 -7.838 -7.541 1.00 77.75 163 VAL A N 1
ATOM 1254 C CA . VAL A 1 163 ? 20.861 -7.144 -6.487 1.00 77.75 163 VAL A CA 1
ATOM 1255 C C . VAL A 1 163 ? 21.780 -6.250 -5.653 1.00 77.75 163 VAL A C 1
ATOM 1257 O O . VAL A 1 163 ? 21.523 -5.055 -5.521 1.00 77.75 163 VAL A O 1
ATOM 1260 N N . ARG A 1 164 ? 22.922 -6.763 -5.169 1.00 83.31 164 ARG A N 1
ATOM 1261 C CA . ARG A 1 164 ? 23.885 -5.957 -4.390 1.00 83.31 164 ARG A CA 1
ATOM 1262 C C . ARG A 1 164 ? 24.420 -4.758 -5.165 1.00 83.31 164 ARG A C 1
ATOM 1264 O O . ARG A 1 164 ? 24.530 -3.667 -4.608 1.00 83.31 164 ARG A O 1
ATOM 1271 N N . LYS A 1 165 ? 24.755 -4.943 -6.444 1.00 86.19 165 LYS A N 1
ATOM 1272 C CA . LYS A 1 165 ? 25.225 -3.846 -7.297 1.00 86.19 165 LYS A CA 1
ATOM 1273 C C . LYS A 1 165 ? 24.118 -2.833 -7.575 1.00 86.19 165 LYS A C 1
ATOM 1275 O O . LYS A 1 165 ? 24.394 -1.640 -7.587 1.00 86.19 165 LYS A O 1
ATOM 1280 N N . TRP A 1 166 ? 22.877 -3.274 -7.763 1.00 85.75 166 TRP A N 1
ATOM 1281 C CA . TRP A 1 166 ? 21.745 -2.367 -7.927 1.00 85.75 166 TRP A CA 1
ATOM 1282 C C . TRP A 1 166 ? 21.483 -1.544 -6.665 1.00 85.75 166 TRP A C 1
ATOM 1284 O O . TRP A 1 166 ? 21.364 -0.323 -6.749 1.00 85.75 166 TRP A O 1
ATOM 1294 N N . THR A 1 167 ? 21.488 -2.179 -5.493 1.00 86.31 167 THR A N 1
ATOM 1295 C CA . THR A 1 167 ? 21.377 -1.492 -4.201 1.00 86.31 167 THR A CA 1
ATOM 1296 C C . THR A 1 167 ? 22.493 -0.466 -4.029 1.00 86.31 167 THR A C 1
ATOM 1298 O O . THR A 1 167 ? 22.216 0.693 -3.733 1.00 86.31 167 THR A O 1
ATOM 1301 N N . ALA A 1 168 ? 23.743 -0.831 -4.330 1.00 88.94 168 ALA A N 1
ATOM 1302 C CA . ALA A 1 168 ? 24.865 0.105 -4.292 1.00 88.94 168 ALA A CA 1
ATOM 1303 C C . ALA A 1 168 ? 24.703 1.275 -5.284 1.00 88.94 168 ALA A C 1
ATOM 1305 O O . ALA A 1 168 ? 25.006 2.419 -4.944 1.00 88.94 168 ALA A O 1
ATOM 1306 N N . PHE A 1 169 ? 24.184 1.023 -6.491 1.00 91.06 169 PHE A N 1
ATOM 1307 C CA . PHE A 1 169 ? 23.893 2.069 -7.477 1.00 91.06 169 PHE A CA 1
ATOM 1308 C C . PHE A 1 169 ? 22.815 3.029 -6.985 1.00 91.06 169 PHE A C 1
ATOM 1310 O O . PHE A 1 169 ? 22.997 4.245 -7.049 1.00 91.06 169 PHE A O 1
ATOM 1317 N N . ARG A 1 170 ? 21.711 2.485 -6.471 1.00 90.44 170 ARG A N 1
ATOM 1318 C CA . ARG A 1 170 ? 20.601 3.238 -5.889 1.00 90.44 170 ARG A CA 1
ATOM 1319 C C . ARG A 1 170 ? 21.089 4.129 -4.749 1.00 90.44 170 ARG A C 1
ATOM 1321 O O . ARG A 1 170 ? 20.804 5.323 -4.754 1.00 90.44 170 ARG A O 1
ATOM 1328 N N . ASP A 1 171 ? 21.873 3.577 -3.830 1.00 90.31 171 ASP A N 1
ATOM 1329 C CA . ASP A 1 171 ? 22.405 4.302 -2.676 1.00 90.31 171 ASP A CA 1
ATOM 1330 C C . ASP A 1 171 ? 23.372 5.417 -3.114 1.00 90.31 171 ASP A C 1
ATOM 1332 O O . ASP A 1 171 ? 23.260 6.556 -2.655 1.00 90.31 171 ASP A O 1
ATOM 1336 N N . ASN A 1 172 ? 24.254 5.142 -4.084 1.00 92.44 172 ASN A N 1
ATOM 1337 C CA . ASN A 1 172 ? 25.129 6.154 -4.682 1.00 92.44 172 ASN A CA 1
ATOM 1338 C C . ASN A 1 172 ? 24.340 7.265 -5.391 1.00 92.44 172 ASN A C 1
ATOM 1340 O O . ASN A 1 172 ? 24.682 8.443 -5.267 1.00 92.44 172 ASN A O 1
ATOM 1344 N N . LEU A 1 173 ? 23.270 6.920 -6.114 1.00 93.38 173 LEU A N 1
ATOM 1345 C CA . LEU A 1 173 ? 22.407 7.886 -6.794 1.00 93.38 173 LEU A CA 1
ATOM 1346 C C . LEU A 1 173 ? 21.691 8.802 -5.794 1.00 93.38 173 LEU A C 1
ATOM 1348 O O . LEU A 1 173 ? 21.655 10.017 -5.995 1.00 93.38 173 LEU A O 1
ATOM 1352 N N . LEU A 1 174 ? 21.156 8.242 -4.707 1.00 93.44 174 LEU A N 1
ATOM 1353 C CA . LEU A 1 174 ? 20.504 9.014 -3.649 1.00 93.44 174 LEU A CA 1
ATOM 1354 C C . LEU A 1 174 ? 21.503 9.900 -2.897 1.00 93.44 174 LEU A C 1
ATOM 1356 O O . LEU A 1 174 ? 21.222 11.075 -2.674 1.00 93.44 174 LEU A O 1
ATOM 1360 N N . MET A 1 175 ? 22.699 9.395 -2.583 1.00 93.06 175 MET A N 1
ATOM 1361 C CA . MET A 1 175 ? 23.777 10.191 -1.987 1.00 93.06 175 MET A CA 1
ATOM 1362 C C . MET A 1 175 ? 24.167 11.379 -2.882 1.00 93.06 175 MET A C 1
ATOM 1364 O O . MET A 1 175 ? 24.304 12.507 -2.401 1.00 93.06 175 MET A O 1
ATOM 1368 N N . LEU A 1 176 ? 24.309 11.156 -4.191 1.00 94.50 176 LEU A N 1
ATOM 1369 C CA . LEU A 1 176 ? 24.606 12.213 -5.160 1.00 94.50 176 LEU A CA 1
ATOM 1370 C C . LEU A 1 176 ? 23.458 13.228 -5.284 1.00 94.50 176 LEU A C 1
ATOM 1372 O O . LEU A 1 176 ? 23.707 14.432 -5.374 1.00 94.50 176 LEU A O 1
ATOM 1376 N N . ALA A 1 177 ? 22.203 12.775 -5.241 1.00 94.69 177 ALA A N 1
ATOM 1377 C CA . ALA A 1 177 ? 21.040 13.660 -5.229 1.00 94.69 177 ALA A CA 1
ATOM 1378 C C . ALA A 1 177 ? 21.011 14.532 -3.961 1.00 94.69 177 ALA A C 1
ATOM 1380 O O . ALA A 1 177 ? 20.898 15.751 -4.062 1.00 94.69 177 ALA A O 1
ATOM 1381 N N . CYS A 1 178 ? 21.210 13.938 -2.784 1.00 94.44 178 CYS A N 1
ATOM 1382 C CA . CYS A 1 178 ? 21.249 14.639 -1.498 1.00 94.44 178 CYS A CA 1
ATOM 1383 C C . CYS A 1 178 ? 22.408 15.638 -1.371 1.00 94.44 178 CYS A C 1
ATOM 1385 O O . CYS A 1 178 ? 22.302 16.605 -0.621 1.00 94.44 178 CYS A O 1
ATOM 1387 N N . THR A 1 179 ? 23.507 15.433 -2.099 1.00 95.06 179 THR A N 1
ATOM 1388 C CA . THR A 1 179 ? 24.666 16.343 -2.097 1.00 95.06 179 THR A CA 1
ATOM 1389 C C . THR A 1 179 ? 24.610 17.398 -3.197 1.00 95.06 179 THR A C 1
ATOM 1391 O O . THR A 1 179 ? 25.197 18.464 -3.036 1.00 95.06 179 THR A O 1
ATOM 1394 N N . THR A 1 180 ? 23.888 17.138 -4.292 1.00 95.62 180 THR A N 1
ATOM 1395 C CA . THR A 1 180 ? 23.834 18.035 -5.457 1.00 95.62 180 THR A CA 1
ATOM 1396 C C . THR A 1 180 ? 22.474 18.712 -5.604 1.00 95.62 180 THR A C 1
ATOM 1398 O O . THR A 1 180 ? 22.378 19.935 -5.577 1.00 95.62 180 THR A O 1
ATOM 1401 N N . ASN A 1 181 ? 21.412 17.928 -5.805 1.00 95.69 181 ASN A N 1
ATOM 1402 C CA . ASN A 1 181 ? 20.049 18.418 -5.981 1.00 95.69 181 ASN A CA 1
ATOM 1403 C C . ASN A 1 181 ? 19.038 17.271 -5.800 1.00 95.69 181 ASN A C 1
ATOM 1405 O O . ASN A 1 181 ? 19.044 16.312 -6.573 1.00 95.69 181 ASN A O 1
ATOM 1409 N N . CYS A 1 182 ? 18.119 17.404 -4.839 1.00 94.88 182 CYS A N 1
ATOM 1410 C CA . CYS A 1 182 ? 17.077 16.411 -4.564 1.00 94.88 182 CYS A CA 1
ATOM 1411 C C . CYS A 1 182 ? 15.931 16.413 -5.592 1.00 94.88 182 CYS A C 1
ATOM 1413 O O . CYS A 1 182 ? 15.124 15.488 -5.590 1.00 94.88 182 CYS A O 1
ATOM 1415 N N . TYR A 1 183 ? 15.844 17.408 -6.482 1.00 93.50 183 TYR A N 1
ATOM 1416 C CA . TYR A 1 183 ? 14.928 17.471 -7.632 1.00 93.50 183 TYR A CA 1
ATOM 1417 C C . TYR A 1 183 ? 15.714 17.674 -8.941 1.00 93.50 183 TYR A C 1
ATOM 1419 O O . TYR A 1 183 ? 15.618 18.736 -9.559 1.00 93.50 183 TYR A O 1
ATOM 1427 N N . PRO A 1 184 ? 16.516 16.688 -9.381 1.00 91.75 184 PRO A N 1
ATOM 1428 C CA . PRO A 1 184 ? 17.274 16.828 -10.615 1.00 91.75 184 PRO A CA 1
ATOM 1429 C C . PRO A 1 184 ? 16.344 16.749 -11.834 1.00 91.75 184 PRO A C 1
ATOM 1431 O O . PRO A 1 184 ? 15.444 15.907 -11.895 1.00 91.75 184 PRO A O 1
ATOM 1434 N N . GLU A 1 185 ? 16.574 17.617 -12.818 1.00 85.25 185 GLU A N 1
ATOM 1435 C CA . GLU A 1 185 ? 15.799 17.709 -14.061 1.00 85.25 185 GLU A CA 1
ATOM 1436 C C . GLU A 1 185 ? 16.717 17.616 -15.283 1.00 85.25 185 GLU A C 1
ATOM 1438 O O . GLU A 1 185 ? 17.900 17.953 -15.198 1.00 85.25 185 GLU A O 1
ATOM 1443 N N . GLY A 1 186 ? 16.161 17.160 -16.412 1.00 86.50 186 GLY A N 1
ATOM 1444 C CA . GLY A 1 186 ? 16.859 17.095 -17.700 1.00 86.50 186 GLY A CA 1
ATOM 1445 C C . GLY A 1 186 ? 18.232 16.425 -17.605 1.00 86.50 186 GLY A C 1
ATOM 1446 O O . GLY A 1 186 ? 18.367 15.340 -17.031 1.00 86.50 186 GLY A O 1
ATOM 1447 N N . ASP A 1 187 ? 19.244 17.110 -18.130 1.00 87.81 187 ASP A N 1
ATOM 1448 C CA . ASP A 1 187 ? 20.626 16.628 -18.215 1.00 87.81 187 ASP A CA 1
ATOM 1449 C C . ASP A 1 187 ? 21.262 16.391 -16.845 1.00 87.81 187 ASP A C 1
ATOM 1451 O O . ASP A 1 187 ? 22.035 15.451 -16.677 1.00 87.81 187 ASP A O 1
ATOM 1455 N N . LEU A 1 188 ? 20.903 17.183 -15.825 1.00 88.81 188 LEU A N 1
ATOM 1456 C CA . LEU A 1 188 ? 21.464 17.011 -14.483 1.00 88.81 188 LEU A CA 1
ATOM 1457 C C . LEU A 1 188 ? 21.131 15.625 -13.926 1.00 88.81 188 LEU A C 1
ATOM 1459 O O . LEU A 1 188 ? 21.971 14.998 -13.287 1.00 88.81 188 LEU A O 1
ATOM 1463 N N . ARG A 1 189 ? 19.924 15.118 -14.197 1.00 88.56 189 ARG A N 1
ATOM 1464 C CA . ARG A 1 189 ? 19.539 13.766 -13.784 1.00 88.56 189 ARG A CA 1
ATOM 1465 C C . ARG A 1 189 ? 20.416 12.709 -14.454 1.00 88.56 189 ARG A C 1
ATOM 1467 O O . ARG A 1 189 ? 20.857 11.790 -13.769 1.00 88.56 189 ARG A O 1
ATOM 1474 N N . MET A 1 190 ? 20.687 12.854 -15.751 1.00 88.06 190 MET A N 1
ATOM 1475 C CA . MET A 1 190 ? 21.559 11.932 -16.488 1.00 88.06 190 MET A CA 1
ATOM 1476 C C . MET A 1 190 ? 22.981 11.952 -15.925 1.00 88.06 190 MET A C 1
ATOM 1478 O O . MET A 1 190 ? 23.525 10.897 -15.614 1.00 88.06 190 MET A O 1
ATOM 1482 N N . VAL A 1 191 ? 23.521 13.141 -15.644 1.00 91.19 191 VAL A N 1
ATOM 1483 C CA . VAL A 1 191 ? 24.846 13.309 -15.023 1.00 91.19 191 VAL A CA 1
ATOM 1484 C C . VAL A 1 191 ? 24.932 12.620 -13.657 1.00 91.19 191 VAL A C 1
ATOM 1486 O O . VAL A 1 191 ? 25.959 12.024 -13.330 1.00 91.19 191 VAL A O 1
ATOM 1489 N N . LEU A 1 192 ? 23.877 12.680 -12.835 1.00 92.69 192 LEU A N 1
ATOM 1490 C CA . LEU A 1 192 ? 23.853 11.964 -11.553 1.00 92.69 192 LEU A CA 1
ATOM 1491 C C . LEU A 1 192 ? 23.834 10.442 -11.753 1.00 92.69 192 LEU A C 1
ATOM 1493 O O . LEU A 1 192 ? 24.540 9.738 -11.034 1.00 92.69 192 LEU A O 1
ATOM 1497 N N . CYS A 1 193 ? 23.088 9.942 -12.743 1.00 90.12 193 CYS A N 1
ATOM 1498 C CA . CYS A 1 193 ? 23.038 8.514 -13.067 1.00 90.12 193 CYS A CA 1
ATOM 1499 C C . CYS A 1 193 ? 24.390 8.001 -13.582 1.00 90.12 193 CYS A C 1
ATOM 1501 O O . CYS A 1 193 ? 24.874 6.982 -13.099 1.00 90.12 193 CYS A O 1
ATOM 1503 N N . GLU A 1 194 ? 25.047 8.732 -14.484 1.00 90.44 194 GLU A N 1
ATOM 1504 C CA . GLU A 1 194 ? 26.385 8.398 -14.993 1.00 90.44 194 GLU A CA 1
ATOM 1505 C C . GLU A 1 194 ? 27.430 8.372 -13.871 1.00 90.44 194 GLU A C 1
ATOM 1507 O O . GLU A 1 194 ? 28.253 7.457 -13.794 1.00 90.44 194 GLU A O 1
ATOM 1512 N N . LYS A 1 195 ? 27.386 9.354 -12.958 1.00 93.62 195 LYS A N 1
ATOM 1513 C CA . LYS A 1 195 ? 28.271 9.393 -11.785 1.00 93.62 195 LYS A CA 1
ATOM 1514 C C . LYS A 1 195 ? 28.003 8.224 -10.838 1.00 93.62 195 LYS A C 1
ATOM 1516 O O . LYS A 1 195 ? 28.957 7.570 -10.425 1.00 93.62 195 LYS A O 1
ATOM 1521 N N . ALA A 1 196 ? 26.739 7.931 -10.527 1.00 92.81 196 ALA A N 1
ATOM 1522 C CA . ALA A 1 196 ? 26.362 6.789 -9.692 1.00 92.81 196 ALA A CA 1
ATOM 1523 C C . ALA A 1 196 ? 26.795 5.460 -10.330 1.00 92.81 196 ALA A C 1
ATOM 1525 O O . ALA A 1 196 ? 27.330 4.583 -9.648 1.00 92.81 196 ALA A O 1
ATOM 1526 N N . SER A 1 197 ? 26.639 5.340 -11.651 1.00 91.25 197 SER A N 1
ATOM 1527 C CA . SER A 1 197 ? 27.078 4.179 -12.422 1.00 91.25 197 SER A CA 1
ATOM 1528 C C . SER A 1 197 ? 28.590 4.021 -12.342 1.00 91.25 197 SER A C 1
ATOM 1530 O O . SER A 1 197 ? 29.085 2.948 -12.004 1.00 91.25 197 SER A O 1
ATOM 1532 N N . LYS A 1 198 ? 29.340 5.106 -12.553 1.00 92.25 198 LYS A N 1
ATOM 1533 C CA . LYS A 1 198 ? 30.801 5.089 -12.469 1.00 92.25 198 LYS A CA 1
ATOM 1534 C C . LYS A 1 198 ? 31.295 4.681 -11.080 1.00 92.25 198 LYS A C 1
ATOM 1536 O O . LYS A 1 198 ? 32.241 3.905 -10.994 1.00 92.25 198 LYS A O 1
ATOM 1541 N N . LEU A 1 199 ? 30.655 5.168 -10.014 1.00 92.06 199 LEU A N 1
ATOM 1542 C CA . LEU A 1 199 ? 30.996 4.806 -8.631 1.00 92.06 199 LEU A CA 1
ATOM 1543 C C . LEU A 1 199 ? 30.705 3.335 -8.312 1.00 92.06 199 LEU A C 1
ATOM 1545 O O . LEU A 1 199 ? 31.427 2.729 -7.529 1.00 92.06 199 LEU A O 1
ATOM 1549 N N . THR A 1 200 ? 29.666 2.762 -8.917 1.00 90.81 200 THR A N 1
ATOM 1550 C CA . THR A 1 200 ? 29.190 1.413 -8.573 1.00 90.81 200 THR A CA 1
ATOM 1551 C C . THR A 1 200 ? 29.801 0.327 -9.451 1.00 90.81 200 THR A C 1
ATOM 1553 O O . THR A 1 200 ? 30.172 -0.742 -8.972 1.00 90.81 200 THR A O 1
ATOM 1556 N N . PHE A 1 201 ? 29.901 0.595 -10.749 1.00 88.44 201 PHE A N 1
ATOM 1557 C CA . PHE A 1 201 ? 30.273 -0.379 -11.772 1.00 88.44 201 PHE A CA 1
ATOM 1558 C C . PHE A 1 201 ? 31.628 -0.074 -12.428 1.00 88.44 201 PHE A C 1
ATOM 1560 O O . PHE A 1 201 ? 32.107 -0.874 -13.226 1.00 88.44 201 PHE A O 1
ATOM 1567 N N . GLY A 1 202 ? 32.245 1.079 -12.141 1.00 89.12 202 GLY A N 1
ATOM 1568 C CA . GLY A 1 202 ? 33.505 1.510 -12.760 1.00 89.12 202 GLY A CA 1
ATOM 1569 C C . GLY A 1 202 ? 33.367 2.111 -14.167 1.00 89.12 202 GLY A C 1
ATOM 1570 O O . GLY A 1 202 ? 34.366 2.549 -14.734 1.00 89.12 202 GLY A O 1
ATOM 1571 N N . GLY A 1 203 ? 32.151 2.188 -14.721 1.00 86.00 203 GLY A N 1
ATOM 1572 C CA . GLY A 1 203 ? 31.855 2.756 -16.043 1.00 86.00 203 GLY A CA 1
ATOM 1573 C C . GLY A 1 203 ? 30.595 3.628 -16.047 1.00 86.00 203 GLY A C 1
ATOM 1574 O O . GLY A 1 203 ? 29.712 3.454 -15.207 1.00 86.00 203 GLY A O 1
ATOM 1575 N N . THR A 1 204 ? 30.505 4.582 -16.979 1.00 78.69 204 THR A N 1
ATOM 1576 C CA . THR A 1 204 ? 29.365 5.517 -17.092 1.00 78.69 204 THR A CA 1
ATOM 1577 C C . THR A 1 204 ? 28.097 4.854 -17.627 1.00 78.69 204 THR A C 1
ATOM 1579 O O . THR A 1 204 ? 27.009 5.204 -17.181 1.00 78.69 204 THR A O 1
ATOM 1582 N N . ASP A 1 205 ? 28.250 3.842 -18.486 1.00 73.12 205 ASP A N 1
ATOM 1583 C CA . ASP A 1 205 ? 27.146 3.182 -19.207 1.00 73.12 205 ASP A CA 1
ATOM 1584 C C . ASP A 1 205 ? 26.854 1.769 -18.676 1.00 73.12 205 ASP A C 1
ATOM 1586 O O . ASP A 1 205 ? 26.208 0.956 -19.329 1.00 73.12 205 ASP A O 1
ATOM 1590 N N . ALA A 1 206 ? 27.389 1.445 -17.498 1.00 64.94 206 ALA A N 1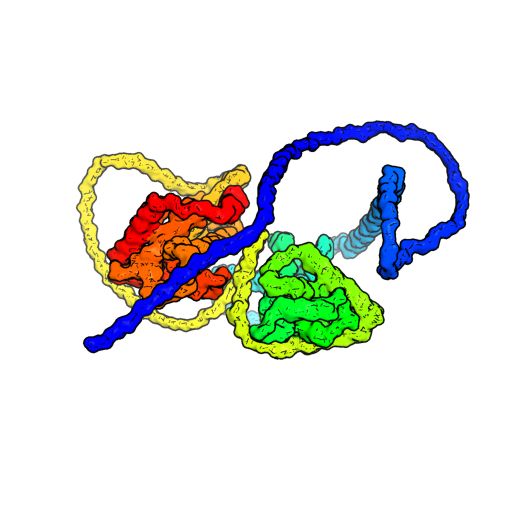
ATOM 1591 C CA . ALA A 1 206 ? 27.349 0.104 -16.924 1.00 64.94 206 ALA A CA 1
ATOM 1592 C C . ALA A 1 206 ? 26.144 -0.131 -15.999 1.00 64.94 206 ALA A C 1
ATOM 1594 O O . ALA A 1 206 ? 26.029 -1.210 -15.412 1.00 64.94 206 ALA A O 1
ATOM 1595 N N . TYR A 1 207 ? 25.239 0.847 -15.869 1.00 66.06 207 TYR A N 1
ATOM 1596 C CA . TYR A 1 207 ? 23.951 0.595 -15.240 1.00 66.06 207 TYR A CA 1
ATOM 1597 C C . TYR A 1 207 ? 23.147 -0.343 -16.165 1.00 66.06 207 TYR A C 1
ATOM 1599 O O . TYR A 1 207 ? 23.049 -0.086 -17.365 1.00 66.06 207 TYR A O 1
ATOM 1607 N N . PRO A 1 208 ? 22.658 -1.485 -15.654 1.00 53.09 208 PRO A N 1
ATOM 1608 C CA . PRO A 1 208 ? 22.132 -2.574 -16.473 1.00 53.09 208 PRO A CA 1
ATOM 1609 C C . PRO A 1 208 ? 20.879 -2.147 -17.245 1.00 53.09 208 PRO A C 1
ATOM 1611 O O . PRO A 1 208 ? 20.302 -1.102 -16.958 1.00 53.09 208 PRO A O 1
ATOM 1614 N N . GLN A 1 209 ? 20.449 -3.005 -18.177 1.00 55.12 209 GLN A N 1
ATOM 1615 C CA . GLN A 1 209 ? 19.297 -2.937 -19.099 1.00 55.12 209 GLN A CA 1
ATOM 1616 C C . GLN A 1 209 ? 17.913 -2.587 -18.485 1.00 55.12 209 GLN A C 1
ATOM 1618 O O . GLN A 1 209 ? 16.880 -2.798 -19.116 1.00 55.12 209 GLN A O 1
ATOM 1623 N N . ARG A 1 210 ? 17.849 -2.049 -17.264 1.00 59.47 210 ARG A N 1
ATOM 1624 C CA . ARG A 1 210 ? 16.651 -1.466 -16.666 1.00 59.47 210 ARG A CA 1
ATOM 1625 C C . ARG A 1 210 ? 16.249 -0.200 -17.417 1.00 59.47 210 ARG A C 1
ATOM 1627 O O . ARG A 1 210 ? 17.076 0.599 -17.858 1.00 59.47 210 ARG A O 1
ATOM 1634 N N . THR A 1 211 ? 14.944 -0.012 -17.579 1.00 60.53 211 THR A N 1
ATOM 1635 C CA . THR A 1 211 ? 14.419 1.111 -18.359 1.00 60.53 211 THR A CA 1
ATOM 1636 C C . THR A 1 211 ? 14.771 2.442 -17.684 1.00 60.53 211 THR A C 1
ATOM 1638 O O . THR A 1 211 ? 14.719 2.565 -16.459 1.00 60.53 211 THR A O 1
ATOM 1641 N N . ASN A 1 212 ? 15.042 3.490 -18.475 1.00 66.75 212 ASN A N 1
ATOM 1642 C CA . ASN A 1 212 ? 15.217 4.871 -17.985 1.00 66.75 212 ASN A CA 1
ATOM 1643 C C . ASN A 1 212 ? 14.113 5.306 -16.997 1.00 66.75 212 ASN A C 1
ATOM 1645 O O . ASN A 1 212 ? 14.329 6.183 -16.158 1.00 66.75 212 ASN A O 1
ATOM 1649 N N . ARG A 1 213 ? 12.928 4.689 -17.089 1.00 69.38 213 ARG A N 1
ATOM 1650 C CA . ARG A 1 213 ? 11.788 4.888 -16.195 1.00 69.38 213 ARG A CA 1
ATOM 1651 C C . ARG A 1 213 ? 12.064 4.424 -14.761 1.00 69.38 213 ARG A C 1
ATOM 1653 O O . ARG A 1 213 ? 11.803 5.199 -13.846 1.00 69.38 213 ARG A O 1
ATOM 1660 N N . GLN A 1 214 ? 12.630 3.233 -14.560 1.00 72.81 214 GLN A N 1
ATOM 1661 C CA . GLN A 1 214 ? 12.937 2.698 -13.225 1.00 72.81 214 GLN A CA 1
ATOM 1662 C C . GLN A 1 214 ? 13.993 3.552 -12.514 1.00 72.81 214 GLN A C 1
ATOM 1664 O O . GLN A 1 214 ? 13.801 3.955 -11.369 1.00 72.81 214 GLN A O 1
ATOM 1669 N N . ILE A 1 215 ? 15.053 3.941 -13.227 1.00 74.06 215 ILE A N 1
ATOM 1670 C CA . ILE A 1 215 ? 16.098 4.836 -12.699 1.00 74.06 215 ILE A CA 1
ATOM 1671 C C . ILE A 1 215 ? 15.515 6.217 -12.371 1.00 74.06 215 ILE A C 1
ATOM 1673 O O . ILE A 1 215 ? 15.792 6.786 -11.316 1.00 74.06 215 ILE A O 1
ATOM 1677 N N . SER A 1 216 ? 14.644 6.740 -13.242 1.00 73.88 216 SER A N 1
ATOM 1678 C CA . SER A 1 216 ? 13.957 8.017 -13.010 1.00 73.88 216 SER A CA 1
ATOM 1679 C C . SER A 1 216 ? 13.034 7.988 -11.789 1.00 73.88 216 SER A C 1
ATOM 1681 O O . SER A 1 216 ? 12.823 9.033 -11.169 1.00 73.88 216 SER A O 1
ATOM 1683 N N . ALA A 1 217 ? 12.497 6.817 -11.438 1.00 86.00 217 ALA A N 1
ATOM 1684 C CA . ALA A 1 217 ? 11.606 6.645 -10.300 1.00 86.00 217 ALA A CA 1
ATOM 1685 C C . ALA A 1 217 ? 12.349 6.590 -8.958 1.00 86.00 217 ALA A C 1
ATOM 1687 O O . ALA A 1 217 ? 11.759 6.986 -7.960 1.00 86.00 217 ALA A O 1
ATOM 1688 N N . VAL A 1 218 ? 13.631 6.193 -8.912 1.00 89.56 218 VAL A N 1
ATOM 1689 C CA . VAL A 1 218 ? 14.394 6.013 -7.655 1.00 89.56 218 VAL A CA 1
ATOM 1690 C C . VAL A 1 218 ? 14.313 7.241 -6.743 1.00 89.56 218 VAL A C 1
ATOM 1692 O O . VAL A 1 218 ? 13.846 7.152 -5.610 1.00 89.56 218 VAL A O 1
ATOM 1695 N N . ILE A 1 219 ? 14.709 8.416 -7.245 1.00 90.88 219 ILE A N 1
ATOM 1696 C CA . ILE A 1 219 ? 14.720 9.650 -6.439 1.00 90.88 219 ILE A CA 1
ATOM 1697 C C . ILE A 1 219 ? 13.284 10.075 -6.092 1.00 90.88 219 ILE A C 1
ATOM 1699 O O . ILE A 1 219 ? 13.030 10.619 -5.021 1.00 90.88 219 ILE A O 1
ATOM 1703 N N . GLN A 1 220 ? 12.318 9.829 -6.981 1.00 89.56 220 GLN A N 1
ATOM 1704 C CA . GLN A 1 220 ? 10.916 10.154 -6.721 1.00 89.56 220 GLN A CA 1
ATOM 1705 C C . GLN A 1 220 ? 10.313 9.285 -5.615 1.00 89.56 220 GLN A C 1
ATOM 1707 O O . GLN A 1 220 ? 9.746 9.850 -4.681 1.00 89.56 220 GLN A O 1
ATOM 1712 N N . LYS A 1 221 ? 10.468 7.959 -5.697 1.00 87.88 221 LYS A N 1
ATOM 1713 C CA . LYS A 1 221 ? 10.020 7.001 -4.681 1.00 87.88 221 LYS A CA 1
ATOM 1714 C C . LYS A 1 221 ? 10.656 7.320 -3.329 1.00 87.88 221 LYS A C 1
ATOM 1716 O O . LYS A 1 221 ? 9.938 7.471 -2.346 1.00 87.88 221 LYS A O 1
ATOM 1721 N N . TRP A 1 222 ? 11.967 7.575 -3.302 1.00 90.81 222 TRP A N 1
ATOM 1722 C CA . TRP A 1 222 ? 12.666 7.998 -2.086 1.00 90.81 222 TRP A CA 1
ATOM 1723 C C . TRP A 1 222 ? 12.074 9.278 -1.472 1.00 90.81 222 TRP A C 1
ATOM 1725 O O . TRP A 1 222 ? 11.812 9.317 -0.274 1.00 90.81 222 TRP A O 1
ATOM 1735 N N . ARG A 1 223 ? 11.784 10.315 -2.273 1.00 91.38 223 ARG A N 1
ATOM 1736 C CA . ARG A 1 223 ? 11.129 11.538 -1.764 1.00 91.38 223 ARG A CA 1
ATOM 1737 C C . ARG A 1 223 ? 9.722 11.275 -1.222 1.00 91.38 223 ARG A C 1
ATOM 1739 O O . ARG A 1 223 ? 9.335 11.910 -0.240 1.00 91.38 223 ARG A O 1
ATOM 1746 N N . CYS A 1 224 ? 8.942 10.405 -1.865 1.00 87.62 224 CYS A N 1
ATOM 1747 C CA . CYS A 1 224 ? 7.616 10.025 -1.369 1.00 87.62 224 CYS A CA 1
ATOM 1748 C C . CYS A 1 224 ? 7.737 9.330 -0.010 1.00 87.62 224 CYS A C 1
ATOM 1750 O O . CYS A 1 224 ? 7.079 9.744 0.943 1.00 87.62 224 CYS A O 1
ATOM 1752 N N . HIS A 1 225 ? 8.642 8.358 0.091 1.00 87.62 225 HIS A N 1
ATOM 1753 C CA . HIS A 1 225 ? 8.910 7.618 1.317 1.00 87.62 225 HIS A CA 1
ATOM 1754 C C . HIS A 1 225 ? 9.408 8.532 2.448 1.00 87.62 225 HIS A C 1
ATOM 1756 O O . HIS A 1 225 ? 8.874 8.504 3.553 1.00 87.62 225 HIS A O 1
ATOM 1762 N N . LEU A 1 226 ? 10.353 9.434 2.160 1.00 90.62 226 LEU A N 1
ATOM 1763 C CA . LEU A 1 226 ? 10.829 10.443 3.111 1.00 90.62 226 LEU A CA 1
ATOM 1764 C C . LEU A 1 226 ? 9.673 11.291 3.668 1.00 90.62 226 LEU A C 1
ATOM 1766 O O . LEU A 1 226 ? 9.591 11.511 4.874 1.00 90.62 226 LEU A O 1
ATOM 1770 N N . ASN A 1 227 ? 8.762 11.757 2.807 1.00 90.25 227 ASN A N 1
ATOM 1771 C CA . ASN A 1 227 ? 7.592 12.523 3.244 1.00 90.25 227 ASN A CA 1
ATOM 1772 C C . ASN A 1 227 ? 6.645 11.690 4.114 1.00 90.25 227 ASN A C 1
ATOM 1774 O O . ASN A 1 227 ? 6.181 12.182 5.138 1.00 90.25 227 ASN A O 1
ATOM 1778 N N . GLN A 1 228 ? 6.357 10.448 3.720 1.00 87.25 228 GLN A N 1
ATOM 1779 C CA . GLN A 1 228 ? 5.499 9.547 4.492 1.00 87.25 228 GLN A CA 1
ATOM 1780 C C . GLN A 1 228 ? 6.085 9.275 5.875 1.00 87.25 228 GLN A C 1
ATOM 1782 O O . GLN A 1 228 ? 5.365 9.375 6.866 1.00 87.25 228 GLN A O 1
ATOM 1787 N N . LYS A 1 229 ? 7.392 9.014 5.940 1.00 88.81 229 LYS A N 1
ATOM 1788 C CA . LYS A 1 229 ? 8.113 8.786 7.187 1.00 88.81 229 LYS A CA 1
ATOM 1789 C C . LYS A 1 229 ? 8.061 10.012 8.096 1.00 88.81 229 LYS A C 1
ATOM 1791 O O . LYS A 1 229 ? 7.633 9.911 9.239 1.00 88.81 229 LYS A O 1
ATOM 1796 N N . LEU A 1 230 ? 8.403 11.195 7.587 1.00 92.12 230 LEU A N 1
ATOM 1797 C CA . LEU A 1 230 ? 8.319 12.434 8.371 1.00 92.12 230 LEU A CA 1
ATOM 1798 C C . LEU A 1 230 ? 6.887 12.742 8.834 1.00 92.12 230 LEU A C 1
ATOM 1800 O O . LEU A 1 230 ? 6.694 13.199 9.957 1.00 92.12 230 LEU A O 1
ATOM 1804 N N . HIS A 1 231 ? 5.884 12.470 7.996 1.00 90.88 231 HIS A N 1
ATOM 1805 C CA . HIS A 1 231 ? 4.480 12.656 8.357 1.00 90.88 231 HIS A CA 1
ATOM 1806 C C . HIS A 1 231 ? 4.049 11.678 9.453 1.00 90.88 231 HIS A C 1
ATOM 1808 O O . HIS A 1 231 ? 3.322 12.067 10.360 1.00 90.88 231 HIS A O 1
ATOM 1814 N N . HIS A 1 232 ? 4.495 10.422 9.396 1.00 87.94 232 HIS A N 1
ATOM 1815 C CA . HIS A 1 232 ? 4.209 9.427 10.428 1.00 87.94 232 HIS A CA 1
ATOM 1816 C C . HIS A 1 232 ? 4.734 9.874 11.800 1.00 87.94 232 HIS A C 1
ATOM 1818 O O . HIS A 1 232 ? 4.024 9.784 12.797 1.00 87.94 232 HIS A O 1
ATOM 1824 N N . TYR A 1 233 ? 5.936 10.454 11.835 1.00 90.75 233 TYR A N 1
ATOM 1825 C CA . TYR A 1 233 ? 6.550 10.939 13.071 1.00 90.75 233 TYR A CA 1
ATOM 1826 C C . TYR A 1 233 ? 6.172 12.378 13.447 1.00 90.75 233 TYR A C 1
ATOM 1828 O O . TYR A 1 233 ? 6.700 12.885 14.433 1.00 90.75 233 TYR A O 1
ATOM 1836 N N . VAL A 1 234 ? 5.271 13.058 12.725 1.00 93.56 234 VAL A N 1
ATOM 1837 C CA . VAL A 1 234 ? 5.038 14.505 12.909 1.00 93.56 234 VAL A CA 1
ATOM 1838 C C . VAL A 1 234 ? 4.701 14.885 14.354 1.00 93.56 234 VAL A C 1
ATOM 1840 O O . VAL A 1 234 ? 5.287 15.836 14.868 1.00 93.56 234 VAL A O 1
ATOM 1843 N N . SER A 1 235 ? 3.842 14.121 15.038 1.00 90.94 235 SER A N 1
ATOM 1844 C CA . SER A 1 235 ? 3.471 14.384 16.436 1.00 90.94 235 SER A CA 1
ATOM 1845 C C . SER A 1 235 ? 4.678 14.322 17.368 1.00 90.94 235 SER A C 1
ATOM 1847 O O . SER A 1 235 ? 4.827 15.179 18.232 1.00 90.94 235 SER A O 1
ATOM 1849 N N . LEU A 1 236 ? 5.572 13.351 17.155 1.00 89.88 236 LEU A N 1
ATOM 1850 C CA . LEU A 1 236 ? 6.811 13.216 17.920 1.00 89.88 236 LEU A CA 1
ATOM 1851 C C . LEU A 1 236 ? 7.807 14.327 17.570 1.00 89.88 236 LEU A C 1
ATOM 1853 O O . LEU A 1 236 ? 8.450 14.889 18.450 1.00 89.88 236 LEU A O 1
ATOM 1857 N N . LEU A 1 237 ? 7.934 14.663 16.284 1.00 91.62 237 LEU A N 1
ATOM 1858 C CA . LEU A 1 237 ? 8.866 15.687 15.816 1.00 91.62 237 LEU A CA 1
ATOM 1859 C C . LEU A 1 237 ? 8.579 17.042 16.471 1.00 91.62 237 LEU A C 1
ATOM 1861 O O . LEU A 1 237 ? 9.526 17.730 16.861 1.00 91.62 237 LEU A O 1
ATOM 1865 N N . ILE A 1 238 ? 7.297 17.388 16.628 1.00 93.19 238 ILE A N 1
ATOM 1866 C CA . ILE A 1 238 ? 6.854 18.668 17.195 1.00 93.19 238 ILE A CA 1
ATOM 1867 C C . ILE A 1 238 ? 6.561 18.642 18.705 1.00 93.19 238 ILE A C 1
ATOM 1869 O O . ILE A 1 238 ? 6.103 19.656 19.225 1.00 93.19 238 ILE A O 1
ATOM 1873 N N . ASP A 1 239 ? 6.810 17.522 19.395 1.00 90.31 239 ASP A N 1
ATOM 1874 C CA . ASP A 1 239 ? 6.410 17.290 20.797 1.00 90.31 239 ASP A CA 1
ATOM 1875 C C . ASP A 1 239 ? 4.915 17.560 21.061 1.00 90.31 239 ASP A C 1
ATOM 1877 O O . ASP A 1 239 ? 4.537 18.183 22.055 1.00 90.31 239 ASP A O 1
ATOM 1881 N N . CYS A 1 240 ? 4.039 17.104 20.163 1.00 88.50 240 CYS A N 1
ATOM 1882 C CA . CYS A 1 240 ? 2.598 17.203 20.370 1.00 88.50 240 CYS A CA 1
ATOM 1883 C C . CYS A 1 240 ? 2.170 16.225 21.470 1.00 88.50 240 CYS A C 1
ATOM 1885 O O . CYS A 1 240 ? 2.228 15.008 21.281 1.00 88.50 240 CYS A O 1
ATOM 1887 N N . GLY A 1 241 ? 1.744 16.756 22.618 1.00 85.31 241 GLY A N 1
ATOM 1888 C CA . GLY A 1 241 ? 1.207 15.944 23.711 1.00 85.31 241 GLY A CA 1
ATOM 1889 C C . GLY A 1 241 ? -0.082 15.215 23.315 1.00 85.31 241 GLY A C 1
ATOM 1890 O O . GLY A 1 241 ? -0.778 15.641 22.396 1.00 85.31 241 GLY A O 1
ATOM 1891 N N . VAL A 1 242 ? -0.417 14.142 24.041 1.00 81.25 242 VAL A N 1
ATOM 1892 C CA . VAL A 1 242 ? -1.628 13.324 23.804 1.00 81.25 242 VAL A CA 1
ATOM 1893 C C . VAL A 1 242 ? -2.912 14.162 23.890 1.00 81.25 242 VAL A C 1
ATOM 1895 O O . VAL A 1 242 ? -3.853 13.916 23.143 1.00 81.25 242 VAL A O 1
ATOM 1898 N N . ASP A 1 243 ? -2.917 15.189 24.743 1.00 85.38 243 ASP A N 1
ATOM 1899 C CA . ASP A 1 243 ? -4.065 16.080 24.958 1.00 85.38 243 ASP A CA 1
ATOM 1900 C C . ASP A 1 243 ? -4.110 17.281 23.994 1.00 85.38 243 ASP A C 1
ATOM 1902 O O . ASP A 1 243 ? -5.008 18.117 24.082 1.00 85.38 243 ASP A O 1
ATOM 1906 N N . GLN A 1 244 ? -3.123 17.424 23.104 1.00 88.31 244 GLN A N 1
ATOM 1907 C CA . GLN A 1 244 ? -3.042 18.553 22.179 1.00 88.31 244 GLN A CA 1
ATOM 1908 C C . GLN A 1 244 ? -3.534 18.163 20.790 1.00 88.31 244 GLN A C 1
ATOM 1910 O O . GLN A 1 244 ? -3.134 17.141 20.232 1.00 88.31 244 GLN A O 1
ATOM 1915 N N . GLU A 1 245 ? -4.340 19.030 20.178 1.00 92.38 245 GLU A N 1
ATOM 1916 C CA . GLU A 1 245 ? -4.706 18.856 18.780 1.00 92.38 245 GLU A CA 1
ATOM 1917 C C . GLU A 1 245 ? -3.485 19.119 17.883 1.00 92.38 245 GLU A C 1
ATOM 1919 O O . GLU A 1 245 ? -2.938 20.226 17.831 1.00 92.38 245 GLU A O 1
ATOM 1924 N N . LEU A 1 246 ? -3.068 18.090 17.137 1.00 91.00 246 LEU A N 1
ATOM 1925 C CA . LEU A 1 246 ? -1.908 18.140 16.242 1.00 91.00 246 LEU A CA 1
ATOM 1926 C C . LEU A 1 246 ? -1.990 19.310 15.249 1.00 91.00 246 LEU A C 1
ATOM 1928 O O . LEU A 1 246 ? -0.989 19.978 14.989 1.00 91.00 246 LEU A O 1
ATOM 1932 N N . LYS A 1 247 ? -3.185 19.588 14.717 1.00 92.69 247 LYS A N 1
ATOM 1933 C CA . LYS A 1 247 ? -3.401 20.686 13.771 1.00 92.69 247 LYS A CA 1
ATOM 1934 C C . LYS A 1 247 ? -3.090 22.047 14.393 1.00 92.69 247 LYS A C 1
ATOM 1936 O O . LYS A 1 247 ? -2.324 22.810 13.810 1.00 92.69 247 LYS A O 1
ATOM 1941 N N . GLU A 1 248 ? -3.593 22.318 15.594 1.00 92.81 248 GLU A N 1
ATOM 1942 C CA . GLU A 1 248 ? -3.314 23.572 16.297 1.00 92.81 248 GLU A CA 1
ATOM 1943 C C . GLU A 1 248 ? -1.825 23.738 16.617 1.00 92.81 248 GLU A C 1
ATOM 1945 O O . GLU A 1 248 ? -1.269 24.830 16.485 1.00 92.81 248 GLU A O 1
ATOM 1950 N N . SER A 1 249 ? -1.155 22.658 17.030 1.00 93.62 249 SER A N 1
ATOM 1951 C CA . SER A 1 249 ? 0.289 22.675 17.285 1.00 93.62 249 SER A CA 1
ATOM 1952 C C . SER A 1 249 ? 1.083 23.016 16.023 1.00 93.62 249 SER A C 1
ATOM 1954 O O . SER A 1 249 ? 1.978 23.864 16.077 1.00 93.62 249 SER A O 1
ATOM 1956 N N . CYS A 1 250 ? 0.716 22.439 14.878 1.00 93.31 250 CYS A N 1
ATOM 1957 C CA . CYS A 1 250 ? 1.312 22.765 13.585 1.00 93.31 250 CYS A CA 1
ATOM 1958 C C . CYS A 1 250 ? 1.056 24.220 13.162 1.00 93.31 250 CYS A C 1
ATOM 1960 O O . CYS A 1 250 ? 1.998 24.913 12.768 1.00 93.31 250 CYS A O 1
ATOM 1962 N N . ASP A 1 251 ? -0.178 24.713 13.299 1.00 92.81 251 ASP A N 1
ATOM 1963 C CA . ASP A 1 251 ? -0.545 26.092 12.953 1.00 92.81 251 ASP A CA 1
ATOM 1964 C C . ASP A 1 251 ? 0.214 27.113 13.819 1.00 92.81 251 ASP A C 1
ATOM 1966 O O . ASP A 1 251 ? 0.722 28.114 13.307 1.00 92.81 251 ASP A O 1
ATOM 1970 N N . ARG A 1 252 ? 0.396 26.830 15.119 1.00 92.06 252 ARG A N 1
ATOM 1971 C CA . ARG A 1 252 ? 1.217 27.656 16.026 1.00 92.06 252 ARG A CA 1
ATOM 1972 C C . ARG A 1 252 ? 2.681 27.725 15.594 1.00 92.06 252 ARG A C 1
ATOM 1974 O O . ARG A 1 252 ? 3.297 28.785 15.719 1.00 92.06 252 ARG A O 1
ATOM 1981 N N . ILE A 1 253 ? 3.249 26.617 15.120 1.00 91.31 253 ILE A N 1
ATOM 1982 C CA . ILE A 1 253 ? 4.628 26.579 14.613 1.00 91.31 253 ILE A CA 1
ATOM 1983 C C . ILE A 1 253 ? 4.722 27.387 13.316 1.00 91.31 253 ILE A C 1
ATOM 1985 O O . ILE A 1 253 ? 5.588 28.250 13.198 1.00 91.31 253 ILE A O 1
ATOM 1989 N N . LEU A 1 254 ? 3.798 27.180 12.373 1.00 90.12 254 LEU A N 1
ATOM 1990 C CA . LEU A 1 254 ? 3.777 27.907 11.100 1.00 90.12 254 LEU A CA 1
ATOM 1991 C C . LEU A 1 254 ? 3.597 29.418 11.269 1.00 90.12 254 LEU A C 1
ATOM 1993 O O . LEU A 1 254 ? 4.226 30.182 10.538 1.00 90.12 254 LEU A O 1
ATOM 1997 N N . ALA A 1 255 ? 2.770 29.850 12.223 1.00 88.00 255 ALA A N 1
ATOM 1998 C CA . ALA A 1 255 ? 2.559 31.265 12.514 1.00 88.00 255 ALA A CA 1
ATOM 1999 C C . ALA A 1 255 ? 3.831 31.951 13.042 1.00 88.00 255 ALA A C 1
ATOM 2001 O O . ALA A 1 255 ? 4.069 33.118 12.740 1.00 88.00 255 ALA A O 1
ATOM 2002 N N . LYS A 1 256 ? 4.656 31.227 13.810 1.00 84.38 256 LYS A N 1
ATOM 2003 C CA . LYS A 1 256 ? 5.936 31.729 14.336 1.00 84.38 256 LYS A CA 1
ATOM 2004 C C . LYS A 1 256 ? 7.052 31.701 13.292 1.00 84.38 256 LYS A C 1
ATOM 2006 O O . LYS A 1 256 ? 7.896 32.586 13.283 1.00 84.38 256 LYS A O 1
ATOM 2011 N N . GLU A 1 257 ? 7.031 30.718 12.397 1.00 79.62 257 GLU A N 1
ATOM 2012 C CA . GLU A 1 257 ? 8.076 30.463 11.395 1.00 79.62 257 GLU A CA 1
ATOM 2013 C C . GLU A 1 257 ? 7.681 30.969 9.998 1.00 79.62 257 GLU A C 1
ATOM 2015 O O . GLU A 1 257 ? 7.902 30.304 8.976 1.00 79.62 257 GLU A O 1
ATOM 2020 N N . ALA A 1 258 ? 7.048 32.145 9.942 1.00 62.25 258 ALA A N 1
ATOM 2021 C CA . ALA A 1 258 ? 6.538 32.731 8.711 1.00 62.25 258 ALA A CA 1
ATOM 2022 C C . ALA A 1 258 ? 7.678 32.999 7.705 1.00 62.25 258 ALA A C 1
ATOM 2024 O O . ALA A 1 258 ? 8.315 34.048 7.726 1.00 62.25 258 ALA A O 1
ATOM 2025 N N . GLY A 1 259 ? 7.930 32.048 6.795 1.00 63.16 259 GLY A N 1
ATOM 2026 C CA . GLY A 1 259 ? 8.751 32.273 5.599 1.00 63.16 259 GLY A CA 1
ATOM 2027 C C . GLY A 1 259 ? 9.877 31.284 5.287 1.00 63.16 259 GLY A C 1
ATOM 2028 O O . GLY A 1 259 ? 10.603 31.543 4.336 1.00 63.16 259 GLY A O 1
ATOM 2029 N N . MET A 1 260 ? 10.044 30.165 6.007 1.00 74.50 260 MET A N 1
ATOM 2030 C CA . MET A 1 260 ? 11.188 29.236 5.816 1.00 74.50 260 MET A CA 1
ATOM 2031 C C . MET A 1 260 ? 12.576 29.916 5.877 1.00 74.50 260 MET A C 1
ATOM 2033 O O . MET A 1 260 ? 13.557 29.325 5.429 1.00 74.50 260 MET A O 1
ATOM 2037 N N . SER A 1 261 ? 12.677 31.136 6.418 1.00 83.25 261 SER A N 1
ATOM 2038 C CA . SER A 1 261 ? 13.946 31.860 6.526 1.00 83.25 261 SER A CA 1
ATOM 2039 C C . SER A 1 261 ? 14.783 31.275 7.669 1.00 83.25 261 SER A C 1
ATOM 2041 O O . SER A 1 261 ? 14.335 31.322 8.817 1.00 83.25 261 SER A O 1
ATOM 2043 N N . PRO A 1 262 ? 15.987 30.735 7.403 1.00 79.25 262 PRO A N 1
ATOM 2044 C CA . PRO A 1 262 ? 16.828 30.159 8.447 1.00 79.25 262 PRO A CA 1
ATOM 2045 C C . PRO A 1 262 ? 17.368 31.188 9.446 1.00 79.25 262 PRO A C 1
ATOM 2047 O O . PRO A 1 262 ? 17.657 30.832 10.587 1.00 79.25 262 PRO A O 1
ATOM 2050 N N . GLU A 1 263 ? 17.478 32.451 9.027 1.00 79.25 263 GLU A N 1
ATOM 2051 C CA . GLU A 1 263 ? 18.055 33.553 9.810 1.00 79.25 263 GLU A CA 1
ATOM 2052 C C . GLU A 1 263 ? 17.262 33.830 11.095 1.00 79.25 263 GLU A C 1
ATOM 2054 O O . GLU A 1 263 ? 17.841 34.085 12.148 1.00 79.25 263 GLU A O 1
ATOM 2059 N N . ASN A 1 264 ? 15.934 33.702 11.028 1.00 80.12 264 ASN A N 1
ATOM 2060 C CA . ASN A 1 264 ? 15.019 34.006 12.134 1.00 80.12 264 ASN A CA 1
ATOM 2061 C C . ASN A 1 264 ? 14.418 32.750 12.775 1.00 80.12 264 ASN A C 1
ATOM 2063 O O . ASN A 1 264 ? 13.405 32.822 13.468 1.00 80.12 264 ASN A O 1
ATOM 2067 N N . MET A 1 265 ? 15.029 31.593 12.525 1.00 83.88 265 MET A N 1
ATOM 2068 C CA . MET A 1 265 ? 14.497 30.311 12.953 1.00 83.88 265 MET A CA 1
ATOM 2069 C C . MET A 1 265 ? 14.495 30.190 14.480 1.00 83.88 265 MET A C 1
ATOM 2071 O O . MET A 1 265 ? 15.559 30.252 15.113 1.00 83.88 265 MET A O 1
ATOM 2075 N N . SER A 1 266 ? 13.327 29.955 15.087 1.00 86.88 266 SER A N 1
ATOM 2076 C CA . SER A 1 266 ? 13.261 29.761 16.537 1.00 86.88 266 SER A CA 1
ATOM 2077 C C . SER A 1 266 ? 14.006 28.497 16.972 1.00 86.88 266 SER A C 1
ATOM 2079 O O . SER A 1 266 ? 14.142 27.524 16.225 1.00 86.88 266 SER A O 1
ATOM 2081 N N . MET A 1 267 ? 14.454 28.471 18.230 1.00 86.12 267 MET A N 1
ATOM 2082 C CA . MET A 1 267 ? 15.098 27.287 18.807 1.00 86.12 267 MET A CA 1
ATOM 2083 C C . MET A 1 267 ? 14.194 26.043 18.752 1.00 86.12 267 MET A C 1
ATOM 2085 O O . MET A 1 267 ? 14.670 24.924 18.543 1.00 86.12 267 MET A O 1
ATOM 2089 N N . ASN A 1 268 ? 12.879 26.243 18.873 1.00 86.00 268 ASN A N 1
ATOM 2090 C CA . ASN A 1 268 ? 11.898 25.170 18.751 1.00 86.00 268 ASN A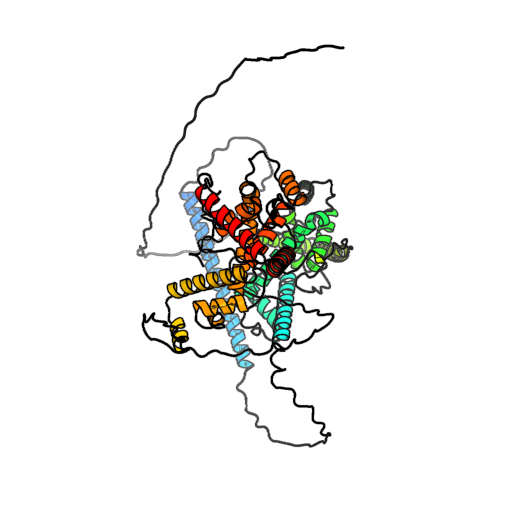 CA 1
ATOM 2091 C C . ASN A 1 268 ? 11.914 24.579 17.337 1.00 86.00 268 ASN A C 1
ATOM 2093 O O . ASN A 1 268 ? 12.012 23.363 17.193 1.00 86.00 268 ASN A O 1
ATOM 2097 N N . TYR A 1 269 ? 11.899 25.410 16.290 1.00 88.19 269 TYR A N 1
ATOM 2098 C CA . TYR A 1 269 ? 11.936 24.907 14.915 1.00 88.19 269 TYR A CA 1
ATOM 2099 C C . TYR A 1 269 ? 13.288 24.285 14.546 1.00 88.19 269 TYR A C 1
ATOM 2101 O O . TYR A 1 269 ? 13.311 23.252 13.877 1.00 88.19 269 TYR A O 1
ATOM 2109 N N . LYS A 1 270 ? 14.409 24.816 15.063 1.00 90.81 270 LYS A N 1
ATOM 2110 C CA . LYS A 1 270 ? 15.726 24.158 14.951 1.00 90.81 270 LYS A CA 1
ATOM 2111 C C . LYS A 1 270 ? 15.674 22.737 15.511 1.00 90.81 270 LYS A C 1
ATOM 2113 O O . LYS A 1 270 ? 16.111 21.801 14.847 1.00 90.81 270 LYS A O 1
ATOM 2118 N N . THR A 1 271 ? 15.089 22.566 16.697 1.00 91.19 271 THR A N 1
ATOM 2119 C CA . THR A 1 271 ? 14.937 21.257 17.353 1.00 91.19 271 THR A CA 1
ATOM 2120 C C . THR A 1 271 ? 14.057 20.308 16.540 1.00 91.19 271 THR A C 1
ATOM 2122 O O . THR A 1 271 ? 14.443 19.160 16.318 1.00 91.19 271 THR A O 1
ATOM 2125 N N . ILE A 1 272 ? 12.924 20.794 16.023 1.00 92.50 272 ILE A N 1
ATOM 2126 C CA . ILE A 1 272 ? 12.043 20.028 15.127 1.00 92.50 272 ILE A CA 1
ATOM 2127 C C . ILE A 1 272 ? 12.810 19.565 13.883 1.00 92.50 272 ILE A C 1
ATOM 2129 O O . ILE A 1 272 ? 12.744 18.391 13.524 1.00 92.50 272 ILE A O 1
ATOM 2133 N N . LEU A 1 273 ? 13.578 20.454 13.243 1.00 93.69 273 LEU A N 1
ATOM 2134 C CA . LEU A 1 273 ? 14.388 20.107 12.074 1.00 93.69 273 LEU A CA 1
ATOM 2135 C C . LEU A 1 273 ? 15.505 19.118 12.402 1.00 93.69 273 LEU A C 1
ATOM 2137 O O . LEU A 1 273 ? 15.728 18.199 11.623 1.00 93.69 273 LEU A O 1
ATOM 2141 N N . ALA A 1 274 ? 16.187 19.261 13.538 1.00 93.00 274 ALA A N 1
ATOM 2142 C CA . ALA A 1 274 ? 17.210 18.311 13.968 1.00 93.00 274 ALA A CA 1
ATOM 2143 C C . ALA A 1 274 ? 16.628 16.901 14.141 1.00 93.00 274 ALA A C 1
ATOM 2145 O O . ALA A 1 274 ? 17.184 15.933 13.616 1.00 93.00 274 ALA A O 1
ATOM 2146 N N . ARG A 1 275 ? 15.462 16.784 14.787 1.00 92.19 275 ARG A N 1
ATOM 2147 C CA . ARG A 1 275 ? 14.736 15.510 14.894 1.00 92.19 275 ARG A CA 1
ATOM 2148 C C . ARG A 1 275 ? 14.280 14.998 13.532 1.00 92.19 275 ARG A C 1
ATOM 2150 O O . ARG A 1 275 ? 14.431 13.814 13.256 1.00 92.19 275 ARG A O 1
ATOM 2157 N N . ALA A 1 276 ? 13.781 15.872 12.659 1.00 93.44 276 ALA A N 1
ATOM 2158 C CA . ALA A 1 276 ? 13.355 15.494 11.315 1.00 93.44 276 ALA A CA 1
ATOM 2159 C C . ALA A 1 276 ? 14.532 14.980 10.472 1.00 93.44 276 ALA A C 1
ATOM 2161 O O . ALA A 1 276 ? 14.395 13.979 9.781 1.00 93.44 276 ALA A O 1
ATOM 2162 N N . VAL A 1 277 ? 15.711 15.602 10.572 1.00 93.19 277 VAL A N 1
ATOM 2163 C CA . VAL A 1 277 ? 16.954 15.136 9.934 1.00 93.19 277 VAL A CA 1
ATOM 2164 C C . VAL A 1 277 ? 17.369 13.769 10.477 1.00 93.19 277 VAL A C 1
ATOM 2166 O O . VAL A 1 277 ? 17.788 12.907 9.706 1.00 93.19 277 VAL A O 1
ATOM 2169 N N . ASN A 1 278 ? 17.213 13.535 11.781 1.00 89.00 278 ASN A N 1
ATOM 2170 C CA . ASN A 1 278 ? 17.455 12.221 12.372 1.00 89.00 278 ASN A CA 1
ATOM 2171 C C . ASN A 1 278 ? 16.489 11.166 11.827 1.00 89.00 278 ASN A C 1
ATOM 2173 O O . ASN A 1 278 ? 16.926 10.105 11.390 1.00 89.00 278 ASN A O 1
ATOM 2177 N N . VAL A 1 279 ? 15.195 11.490 11.779 1.00 88.88 279 VAL A N 1
ATOM 2178 C CA . VAL A 1 279 ? 14.167 10.603 11.223 1.00 88.88 279 VAL A CA 1
ATOM 2179 C C . VAL A 1 279 ? 14.415 10.310 9.742 1.00 88.88 279 VAL A C 1
ATOM 2181 O O . VAL A 1 279 ? 14.241 9.181 9.289 1.00 88.88 279 VAL A O 1
ATOM 2184 N N . ALA A 1 280 ? 14.857 11.319 8.993 1.00 89.94 280 ALA A N 1
ATOM 2185 C CA . ALA A 1 280 ? 15.104 11.239 7.560 1.00 89.94 280 ALA A CA 1
ATOM 2186 C C . ALA A 1 280 ? 16.325 10.390 7.183 1.00 89.94 280 ALA A C 1
ATOM 2188 O O . ALA A 1 280 ? 16.298 9.737 6.142 1.00 89.94 280 ALA A O 1
ATOM 2189 N N . TYR A 1 281 ? 17.400 10.441 7.978 1.00 88.56 281 TYR A N 1
ATOM 2190 C CA . TYR A 1 281 ? 18.709 9.927 7.553 1.00 88.56 281 TYR A CA 1
ATOM 2191 C C . TYR A 1 281 ? 19.398 8.986 8.548 1.00 88.56 281 TYR A C 1
ATOM 2193 O O . TYR A 1 281 ? 20.407 8.386 8.185 1.00 88.56 281 TYR A O 1
ATOM 2201 N N . ARG A 1 282 ? 18.918 8.869 9.794 1.00 81.00 282 ARG A N 1
ATOM 2202 C CA . ARG A 1 282 ? 19.613 8.129 10.866 1.00 81.00 282 ARG A CA 1
ATOM 2203 C C . ARG A 1 282 ? 18.779 7.061 11.566 1.00 81.00 282 ARG A C 1
ATOM 2205 O O . ARG A 1 282 ? 19.359 6.069 11.992 1.00 81.00 282 ARG A O 1
ATOM 2212 N N . SER A 1 283 ? 17.468 7.241 11.720 1.00 72.25 283 SER A N 1
ATOM 2213 C CA . SER A 1 283 ? 16.609 6.219 12.338 1.00 72.25 283 SER A CA 1
ATOM 2214 C C . SER A 1 283 ? 16.059 5.250 11.287 1.00 72.25 283 SER A C 1
ATOM 2216 O O . SER A 1 283 ? 15.399 5.695 10.342 1.00 72.25 283 SER A O 1
ATOM 2218 N N . GLY A 1 284 ? 16.262 3.947 11.477 1.00 62.44 284 GLY A N 1
ATOM 2219 C CA . GLY A 1 284 ? 15.719 2.876 10.636 1.00 62.44 284 GLY A CA 1
ATOM 2220 C C . GLY A 1 284 ? 16.338 2.745 9.236 1.00 62.44 284 GLY A C 1
ATOM 2221 O O . GLY A 1 284 ? 17.183 3.541 8.814 1.00 62.44 284 GLY A O 1
ATOM 2222 N N . HIS A 1 285 ? 15.879 1.735 8.496 1.00 57.78 285 HIS A N 1
ATOM 2223 C CA . HIS A 1 285 ? 16.280 1.424 7.121 1.00 57.78 285 HIS A CA 1
ATOM 2224 C C . HIS A 1 285 ? 15.689 2.414 6.106 1.00 57.78 285 HIS A C 1
ATOM 2226 O O . HIS A 1 285 ? 14.878 2.076 5.260 1.00 57.78 285 HIS A O 1
ATOM 2232 N N . CYS A 1 286 ? 16.097 3.681 6.158 1.00 54.09 286 CYS A N 1
ATOM 2233 C CA . CYS A 1 286 ? 15.899 4.541 4.992 1.00 54.09 286 CYS A CA 1
ATOM 2234 C C . CYS A 1 286 ? 16.834 4.052 3.877 1.00 54.09 286 CYS A C 1
ATOM 2236 O O . CYS A 1 286 ? 17.977 3.690 4.156 1.00 54.09 286 CYS A O 1
ATOM 2238 N N . TYR A 1 287 ? 16.385 4.106 2.623 1.00 58.38 287 TYR A N 1
ATOM 2239 C CA . TYR A 1 287 ? 17.225 3.900 1.441 1.00 58.38 287 TYR A CA 1
ATOM 2240 C C . TYR A 1 287 ? 18.602 4.591 1.577 1.00 58.38 287 TYR A C 1
ATOM 2242 O O . TYR A 1 287 ? 18.685 5.819 1.518 1.00 58.38 287 TYR A O 1
ATOM 2250 N N . GLY A 1 288 ? 19.667 3.794 1.717 1.00 56.16 288 GLY A N 1
ATOM 2251 C CA . GLY A 1 288 ? 21.064 4.230 1.748 1.00 56.16 288 GLY A CA 1
ATOM 2252 C C . GLY A 1 288 ? 21.62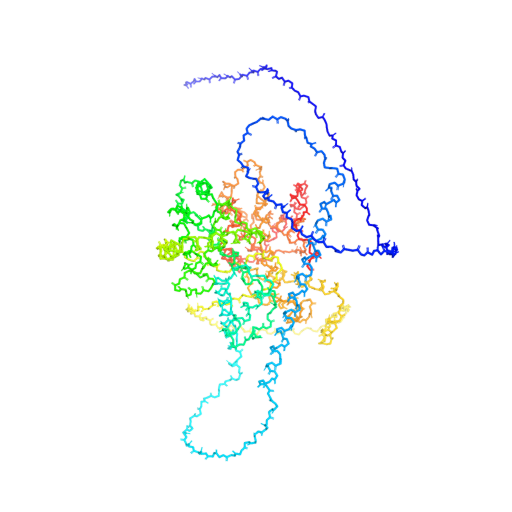2 4.561 3.138 1.00 56.16 288 GLY A C 1
ATOM 2253 O O . GLY A 1 288 ? 21.091 5.383 3.881 1.00 56.16 288 GLY A O 1
ATOM 2254 N N . LYS A 1 289 ? 22.781 3.975 3.470 1.00 67.31 289 LYS A N 1
ATOM 2255 C CA . LYS A 1 289 ? 23.616 4.442 4.589 1.00 67.31 289 LYS A CA 1
ATOM 2256 C C . LYS A 1 289 ? 24.326 5.731 4.170 1.00 67.31 289 LYS A C 1
ATOM 2258 O O . LYS A 1 289 ? 25.333 5.688 3.464 1.00 67.31 289 LYS A O 1
ATOM 2263 N N . PHE A 1 290 ? 23.797 6.881 4.583 1.00 79.12 290 PHE A N 1
ATOM 2264 C CA . PHE A 1 290 ? 24.414 8.179 4.310 1.00 79.12 290 PHE A CA 1
ATOM 2265 C C . PHE A 1 290 ? 25.578 8.436 5.272 1.00 79.12 290 PHE A C 1
ATOM 2267 O O . PHE A 1 290 ? 25.387 8.859 6.411 1.00 79.12 290 PHE A O 1
ATOM 2274 N N . ASN A 1 291 ? 26.801 8.199 4.801 1.00 80.25 291 ASN A N 1
ATOM 2275 C CA . ASN A 1 291 ? 28.019 8.514 5.544 1.00 80.25 291 ASN A CA 1
ATOM 2276 C C . ASN A 1 291 ? 28.476 9.933 5.195 1.00 80.25 291 ASN A C 1
ATOM 2278 O O . ASN A 1 291 ? 29.309 10.128 4.311 1.00 80.25 291 ASN A O 1
ATOM 2282 N N . TRP A 1 292 ? 27.889 10.925 5.862 1.00 85.94 292 TRP A N 1
ATOM 2283 C CA . TRP A 1 292 ? 28.308 12.317 5.733 1.00 85.94 292 TRP A CA 1
ATOM 2284 C C . TRP A 1 292 ? 29.031 12.790 6.986 1.00 85.94 292 TRP A C 1
ATOM 2286 O O . TRP A 1 292 ? 28.514 12.652 8.094 1.00 85.94 292 TRP A O 1
ATOM 2296 N N . ASP A 1 293 ? 30.177 13.437 6.794 1.00 84.62 293 ASP A N 1
ATOM 2297 C CA . ASP A 1 293 ? 30.859 14.147 7.879 1.00 84.62 293 ASP A CA 1
ATOM 2298 C C . ASP A 1 293 ? 30.064 15.393 8.300 1.00 84.62 293 ASP A C 1
ATOM 2300 O O . ASP A 1 293 ? 30.016 15.754 9.476 1.00 84.62 293 ASP A O 1
ATOM 2304 N N . GLN A 1 294 ? 29.380 16.022 7.339 1.00 86.44 294 GLN A N 1
ATOM 2305 C CA . GLN A 1 294 ? 28.531 17.196 7.528 1.00 86.44 294 GLN A CA 1
ATOM 2306 C C . GLN A 1 294 ? 27.260 17.079 6.686 1.00 86.44 294 GLN A C 1
ATOM 2308 O O . GLN A 1 294 ? 27.301 16.601 5.554 1.00 86.44 294 GLN A O 1
ATOM 2313 N N . LEU A 1 295 ? 26.131 17.548 7.221 1.00 91.56 295 LEU A N 1
ATOM 2314 C CA . LEU A 1 295 ? 24.847 17.515 6.521 1.00 91.56 295 LEU A CA 1
ATOM 2315 C C . LEU A 1 295 ? 24.912 18.346 5.223 1.00 91.56 295 LEU A C 1
ATOM 2317 O O . LEU A 1 295 ? 25.163 19.549 5.291 1.00 91.56 295 LEU A O 1
ATOM 2321 N N . PRO A 1 296 ? 24.644 17.766 4.041 1.00 95.31 296 PRO A N 1
ATOM 2322 C CA . PRO A 1 296 ? 24.617 18.540 2.809 1.00 95.31 296 PRO A CA 1
ATOM 2323 C C . PRO A 1 296 ? 23.434 19.514 2.765 1.00 95.31 296 PRO A C 1
ATOM 2325 O O . PRO A 1 296 ? 22.317 19.186 3.171 1.00 95.31 296 PRO A O 1
ATOM 2328 N N . LYS A 1 297 ? 23.648 20.697 2.181 1.00 95.75 297 LYS A N 1
ATOM 2329 C CA . LYS A 1 297 ? 22.596 21.713 2.009 1.00 95.75 297 LYS A CA 1
ATOM 2330 C C . LYS A 1 297 ? 21.351 21.186 1.275 1.00 95.75 297 LYS A C 1
ATOM 2332 O O . LYS A 1 297 ? 20.251 21.406 1.785 1.00 95.75 297 LYS A O 1
ATOM 2337 N N . PRO A 1 298 ? 21.456 20.453 0.143 1.00 97.06 298 PRO A N 1
ATOM 2338 C CA . PRO A 1 298 ? 20.268 19.926 -0.537 1.00 97.06 298 PRO A CA 1
ATOM 2339 C C . PRO A 1 298 ? 19.505 18.900 0.315 1.00 97.06 298 PRO A C 1
ATOM 2341 O O . PRO A 1 298 ? 18.271 18.873 0.292 1.00 97.06 298 PRO A O 1
ATOM 2344 N N . ALA A 1 299 ? 20.223 18.105 1.115 1.00 95.62 299 ALA A N 1
ATOM 2345 C CA . ALA A 1 299 ? 19.647 17.156 2.064 1.00 95.62 299 ALA A CA 1
ATOM 2346 C C . ALA A 1 299 ? 18.869 17.857 3.194 1.00 95.62 299 ALA A C 1
ATOM 2348 O O . ALA A 1 299 ? 17.793 17.391 3.577 1.00 95.62 299 ALA A O 1
ATOM 2349 N N . LEU A 1 300 ? 19.352 18.996 3.701 1.00 95.81 300 LEU A N 1
ATOM 2350 C CA . LEU A 1 300 ? 18.587 19.810 4.651 1.00 95.81 300 LEU A CA 1
ATOM 2351 C C . LEU A 1 300 ? 17.378 20.476 3.976 1.00 95.81 300 LEU A C 1
ATOM 2353 O O . LEU A 1 300 ? 16.273 20.446 4.517 1.00 95.81 300 LEU A O 1
ATOM 2357 N N . ALA A 1 301 ? 17.559 21.030 2.775 1.00 96.94 301 ALA A N 1
ATOM 2358 C CA . ALA A 1 301 ? 16.508 21.740 2.050 1.00 96.94 301 ALA A CA 1
ATOM 2359 C C . ALA A 1 301 ? 15.288 20.855 1.751 1.00 96.94 301 ALA A C 1
ATOM 2361 O O . ALA A 1 301 ? 14.149 21.312 1.871 1.00 96.94 301 ALA A O 1
ATOM 2362 N N . ILE A 1 302 ? 15.499 19.582 1.388 1.00 96.00 302 ILE A N 1
ATOM 2363 C CA . ILE A 1 302 ? 14.388 18.643 1.174 1.00 96.00 302 ILE A CA 1
ATOM 2364 C C . ILE A 1 302 ? 13.640 18.346 2.474 1.00 96.00 302 ILE A C 1
ATOM 2366 O O . ILE A 1 302 ? 12.414 18.326 2.454 1.00 96.00 302 ILE A O 1
ATOM 2370 N N . VAL A 1 303 ? 14.335 18.204 3.608 1.00 95.50 303 VAL A N 1
ATOM 2371 C CA . VAL A 1 303 ? 13.689 18.006 4.917 1.00 95.50 303 VAL A CA 1
ATOM 2372 C C . VAL A 1 303 ? 12.898 19.249 5.324 1.00 95.50 303 VAL A C 1
ATOM 2374 O O . VAL A 1 303 ? 11.742 19.122 5.719 1.00 95.50 303 VAL A O 1
ATOM 2377 N N . MET A 1 304 ? 13.462 20.450 5.158 1.00 95.19 304 MET A N 1
ATOM 2378 C CA . MET A 1 304 ? 12.752 21.711 5.411 1.00 95.19 304 MET A CA 1
ATOM 2379 C C . MET A 1 304 ? 11.480 21.829 4.568 1.00 95.19 304 MET A C 1
ATOM 2381 O O . MET A 1 304 ? 10.420 22.172 5.092 1.00 95.19 304 MET A O 1
ATOM 2385 N N . ALA A 1 305 ? 11.570 21.515 3.273 1.00 94.31 305 ALA A N 1
ATOM 2386 C CA . ALA A 1 305 ? 10.426 21.539 2.371 1.00 94.31 305 ALA A CA 1
ATOM 2387 C C . ALA A 1 305 ? 9.348 20.531 2.794 1.00 94.31 305 ALA A C 1
ATOM 2389 O O . ALA A 1 305 ? 8.176 20.898 2.889 1.00 94.31 305 ALA A O 1
ATOM 2390 N N . SER A 1 306 ? 9.742 19.287 3.083 1.00 94.00 306 SER A N 1
ATOM 2391 C CA . SER A 1 306 ? 8.842 18.227 3.547 1.00 94.00 306 SER A CA 1
ATOM 2392 C C . SER A 1 306 ? 8.140 18.612 4.847 1.00 94.00 306 SER A C 1
ATOM 2394 O O . SER A 1 306 ? 6.913 18.570 4.911 1.00 94.00 306 SER A O 1
ATOM 2396 N N . MET A 1 307 ? 8.886 19.086 5.849 1.00 93.94 307 MET A N 1
ATOM 2397 C CA . MET A 1 307 ? 8.319 19.529 7.125 1.00 93.94 307 MET A CA 1
ATOM 2398 C C . MET A 1 307 ? 7.350 20.692 6.945 1.00 93.94 307 MET A C 1
ATOM 2400 O O . MET A 1 307 ? 6.247 20.647 7.475 1.00 93.94 307 MET A O 1
ATOM 2404 N N . HIS A 1 308 ? 7.698 21.701 6.146 1.00 92.25 308 HIS A N 1
ATOM 2405 C CA . HIS A 1 308 ? 6.797 22.825 5.904 1.00 92.25 308 HIS A CA 1
ATOM 2406 C C . HIS A 1 308 ? 5.475 22.387 5.248 1.00 92.25 308 HIS A C 1
ATOM 2408 O O . HIS A 1 308 ? 4.412 22.921 5.564 1.00 92.25 308 HIS A O 1
ATOM 2414 N N . MET A 1 309 ? 5.517 21.403 4.345 1.00 91.00 309 MET A N 1
ATOM 2415 C CA . MET A 1 309 ? 4.308 20.842 3.735 1.00 91.00 309 MET A CA 1
ATOM 2416 C C . MET A 1 309 ? 3.472 20.029 4.723 1.00 91.00 309 MET A C 1
ATOM 2418 O O . MET A 1 309 ? 2.251 20.185 4.740 1.00 91.00 309 MET A O 1
ATOM 2422 N N . ILE A 1 310 ? 4.124 19.194 5.535 1.00 92.19 310 ILE A N 1
ATOM 2423 C CA . ILE A 1 310 ? 3.475 18.371 6.562 1.00 92.19 310 ILE A CA 1
ATOM 2424 C C . ILE A 1 310 ? 2.797 19.268 7.598 1.00 92.19 310 ILE A C 1
ATOM 2426 O O . ILE A 1 310 ? 1.618 19.088 7.875 1.00 92.19 310 ILE A O 1
ATOM 2430 N N . LEU A 1 311 ? 3.493 20.291 8.098 1.00 92.00 311 LEU A N 1
ATOM 2431 C CA . LEU A 1 311 ? 2.930 21.240 9.060 1.00 92.00 311 LEU A CA 1
ATOM 2432 C C . LEU A 1 311 ? 1.705 21.974 8.496 1.00 92.00 311 LEU A C 1
ATOM 2434 O O . LEU A 1 311 ? 0.782 22.272 9.240 1.00 92.00 311 LEU A O 1
ATOM 2438 N N . LYS A 1 312 ? 1.649 22.237 7.183 1.00 90.88 312 LYS A N 1
ATOM 2439 C CA . LYS A 1 312 ? 0.466 22.855 6.557 1.00 90.88 312 LYS A CA 1
ATOM 2440 C C . LYS A 1 312 ? -0.732 21.919 6.448 1.00 90.88 312 LYS A C 1
ATOM 2442 O O . LYS A 1 312 ? -1.853 22.402 6.340 1.00 90.88 312 LYS A O 1
ATOM 2447 N N . ASN A 1 313 ? -0.509 20.606 6.401 1.00 88.94 313 ASN A N 1
ATOM 2448 C CA . ASN A 1 313 ? -1.565 19.612 6.211 1.00 88.94 313 ASN A CA 1
ATOM 2449 C C . ASN A 1 313 ? -1.298 18.348 7.049 1.00 88.94 313 ASN A C 1
ATOM 2451 O O . ASN A 1 313 ? -1.149 17.267 6.480 1.00 88.94 313 ASN A O 1
ATOM 2455 N N . PRO A 1 314 ? -1.266 18.446 8.390 1.00 88.62 314 PRO A N 1
ATOM 2456 C CA . PRO A 1 314 ? -0.806 17.349 9.246 1.00 88.62 314 PRO A CA 1
ATOM 2457 C C . PRO A 1 314 ? -1.768 16.153 9.299 1.00 88.62 314 PRO A C 1
ATOM 2459 O O . PRO A 1 314 ? -1.401 15.093 9.791 1.00 88.62 314 PRO A O 1
ATOM 2462 N N . MET A 1 315 ? -3.005 16.319 8.821 1.00 82.94 315 MET A N 1
ATOM 2463 C CA . MET A 1 315 ? -4.034 15.268 8.783 1.00 82.94 315 MET A CA 1
ATOM 2464 C C . MET A 1 315 ? -4.065 14.500 7.459 1.00 82.94 315 MET A C 1
ATOM 2466 O O . MET A 1 315 ? -4.754 13.489 7.342 1.00 82.94 315 MET A O 1
ATOM 2470 N N . HIS A 1 316 ? -3.373 14.992 6.432 1.00 76.50 316 HIS A N 1
ATOM 2471 C CA . HIS A 1 316 ? -3.501 14.469 5.083 1.00 76.50 316 HIS A CA 1
ATOM 2472 C C . HIS A 1 316 ? -2.181 13.872 4.619 1.00 76.50 316 HIS A C 1
ATOM 2474 O O . HIS A 1 316 ? -1.343 14.558 4.028 1.00 76.50 316 HIS A O 1
ATOM 2480 N N . GLN A 1 317 ? -2.070 12.550 4.766 1.00 64.75 317 GLN A N 1
ATOM 2481 C CA . GLN A 1 317 ? -1.023 11.734 4.152 1.00 64.75 317 GLN A CA 1
ATOM 2482 C C . GLN A 1 317 ? -1.255 11.618 2.631 1.00 64.75 317 GLN A C 1
ATOM 2484 O O . GLN A 1 317 ? -1.385 10.536 2.068 1.00 64.75 317 GLN A O 1
ATOM 2489 N N . THR A 1 318 ? -1.395 12.747 1.938 1.00 55.19 318 THR A N 1
ATOM 2490 C CA . THR A 1 318 ? -1.634 12.745 0.492 1.00 55.19 318 THR A CA 1
ATOM 2491 C C . THR A 1 318 ? -0.298 12.616 -0.220 1.00 55.19 318 THR A C 1
ATOM 2493 O O . THR A 1 318 ? 0.607 13.417 0.025 1.00 55.19 318 THR A O 1
ATOM 2496 N N . LEU A 1 319 ? -0.192 11.655 -1.144 1.00 55.03 319 LEU A N 1
ATOM 2497 C CA . LEU A 1 319 ? 0.841 11.640 -2.182 1.00 55.03 319 LEU A CA 1
ATOM 2498 C C . LEU A 1 319 ? 0.881 13.027 -2.833 1.00 55.03 319 LEU A C 1
ATOM 2500 O O . LEU A 1 319 ? -0.065 13.472 -3.487 1.00 55.03 319 LEU A O 1
ATOM 2504 N N . GLN A 1 320 ? 1.948 13.765 -2.547 1.00 58.56 320 GLN A N 1
ATOM 2505 C CA . GLN A 1 320 ? 2.020 15.177 -2.882 1.00 58.56 320 GLN A CA 1
ATOM 2506 C C . GLN A 1 320 ? 2.091 15.369 -4.397 1.00 58.56 320 GLN A C 1
ATOM 2508 O O . GLN A 1 320 ? 2.781 14.640 -5.112 1.00 58.56 320 GLN A O 1
ATOM 2513 N N . LYS A 1 321 ? 1.454 16.435 -4.894 1.00 65.00 321 LYS A N 1
ATOM 2514 C CA . LYS A 1 321 ? 1.700 16.908 -6.260 1.00 65.00 321 LYS A CA 1
ATOM 2515 C C . LYS A 1 321 ? 3.178 17.292 -6.374 1.00 65.00 321 LYS A C 1
ATOM 2517 O O . LYS A 1 321 ? 3.607 18.266 -5.754 1.00 65.00 321 LYS A O 1
ATOM 2522 N N . LEU A 1 322 ? 3.933 16.561 -7.198 1.00 67.88 322 LEU A N 1
ATOM 2523 C CA . LEU A 1 322 ? 5.377 16.728 -7.433 1.00 67.88 322 LEU A CA 1
ATOM 2524 C C . LEU A 1 322 ? 5.795 18.201 -7.640 1.00 67.88 322 LEU A C 1
ATOM 2526 O O . LEU A 1 322 ? 6.858 18.633 -7.194 1.00 67.88 322 LEU A O 1
ATOM 2530 N N . THR A 1 323 ? 4.935 18.990 -8.289 1.00 77.81 323 THR A N 1
ATOM 2531 C CA . THR A 1 323 ? 5.136 20.415 -8.581 1.00 77.81 323 THR A CA 1
ATOM 2532 C C . THR A 1 323 ? 5.204 21.288 -7.325 1.00 77.81 323 THR A C 1
ATOM 2534 O O . THR A 1 323 ? 5.980 22.242 -7.283 1.00 77.81 323 THR A O 1
ATOM 2537 N N . LEU A 1 324 ? 4.411 20.968 -6.297 1.00 83.69 324 LEU A N 1
ATOM 2538 C CA . LEU A 1 324 ? 4.347 21.745 -5.060 1.00 83.69 324 LEU A CA 1
ATOM 2539 C C . LEU A 1 324 ? 5.579 21.487 -4.185 1.00 83.69 324 LEU A C 1
ATOM 2541 O O . LEU A 1 324 ? 6.227 22.442 -3.757 1.00 83.69 324 LEU A O 1
ATOM 2545 N N . GLY A 1 325 ? 5.959 20.217 -4.005 1.00 87.31 325 GLY A N 1
ATOM 2546 C CA . GLY A 1 325 ? 7.175 19.844 -3.270 1.00 87.31 325 GLY A CA 1
ATOM 2547 C C . GLY A 1 325 ? 8.436 20.464 -3.871 1.00 87.31 325 GLY A C 1
ATOM 2548 O O . GLY A 1 325 ? 9.276 21.001 -3.150 1.00 87.31 325 GLY A O 1
ATOM 2549 N N . ARG A 1 326 ? 8.519 20.513 -5.206 1.00 90.31 326 ARG A N 1
ATOM 2550 C CA . ARG A 1 326 ? 9.609 21.189 -5.924 1.00 90.31 326 ARG A CA 1
ATOM 2551 C C . ARG A 1 326 ? 9.673 22.691 -5.635 1.00 90.31 326 ARG A C 1
ATOM 2553 O O . ARG A 1 326 ? 10.761 23.249 -5.516 1.00 90.31 326 ARG A O 1
ATOM 2560 N N . ALA A 1 327 ? 8.528 23.370 -5.565 1.00 90.75 327 ALA A N 1
ATOM 2561 C CA . ALA A 1 327 ? 8.487 24.803 -5.281 1.00 90.75 327 ALA A CA 1
ATOM 2562 C C . ALA A 1 327 ? 8.979 25.114 -3.859 1.00 90.75 327 ALA A C 1
ATOM 2564 O O . ALA A 1 327 ? 9.776 26.034 -3.687 1.00 90.75 327 ALA A O 1
ATOM 2565 N N . TYR A 1 328 ? 8.563 24.325 -2.863 1.00 92.50 328 TYR A N 1
ATOM 2566 C CA . TYR A 1 328 ? 9.054 24.465 -1.489 1.00 92.50 328 TYR A CA 1
ATOM 2567 C C . TYR A 1 328 ? 10.544 24.152 -1.371 1.00 92.50 328 TYR A C 1
ATOM 2569 O O . TYR A 1 328 ? 11.268 24.904 -0.729 1.00 92.50 328 TYR A O 1
ATOM 2577 N N . TYR A 1 329 ? 11.014 23.107 -2.052 1.00 95.69 329 TYR A N 1
ATOM 2578 C CA . TYR A 1 329 ? 12.433 22.768 -2.086 1.00 95.69 329 TYR A CA 1
ATOM 2579 C C . TYR A 1 329 ? 13.295 23.892 -2.669 1.00 95.69 329 TYR A C 1
ATOM 2581 O O . TYR A 1 329 ? 14.283 24.269 -2.050 1.00 95.69 329 TYR A O 1
ATOM 2589 N N . ARG A 1 330 ? 12.905 24.484 -3.809 1.00 95.00 330 ARG A N 1
ATOM 2590 C CA . ARG A 1 330 ? 13.641 25.624 -4.389 1.00 95.00 330 ARG A CA 1
ATOM 2591 C C . ARG A 1 330 ? 13.721 26.802 -3.424 1.00 95.00 330 ARG A C 1
ATOM 2593 O O . ARG A 1 330 ? 14.809 27.313 -3.200 1.00 95.00 330 ARG A O 1
ATOM 2600 N N . LYS A 1 331 ? 12.599 27.159 -2.793 1.00 94.56 331 LYS A N 1
ATOM 2601 C CA . LYS A 1 331 ? 12.569 28.214 -1.771 1.00 94.56 331 LYS A CA 1
ATOM 2602 C C . LYS A 1 331 ? 13.490 27.902 -0.589 1.00 94.56 331 LYS A C 1
ATOM 2604 O O . LYS A 1 331 ? 14.174 28.797 -0.113 1.00 94.56 331 LYS A O 1
ATOM 2609 N N . ALA A 1 332 ? 13.527 26.651 -0.128 1.00 95.25 332 ALA A N 1
ATOM 2610 C CA . ALA A 1 332 ? 14.406 26.238 0.963 1.00 95.25 332 ALA A CA 1
ATOM 2611 C C . ALA A 1 332 ? 15.893 26.320 0.575 1.00 95.25 332 ALA A C 1
ATOM 2613 O O . ALA A 1 332 ? 16.693 26.821 1.359 1.00 95.25 332 ALA A O 1
ATOM 2614 N N . VAL A 1 333 ? 16.262 25.891 -0.639 1.00 96.25 333 VAL A N 1
ATOM 2615 C CA . VAL A 1 333 ? 17.637 26.032 -1.156 1.00 96.25 333 VAL A CA 1
ATOM 2616 C C . VAL A 1 333 ? 18.026 27.506 -1.262 1.00 96.25 333 VAL A C 1
ATOM 2618 O O . VAL A 1 333 ? 19.057 27.892 -0.725 1.00 96.25 333 VAL A O 1
ATOM 2621 N N . GLU A 1 334 ? 17.181 28.338 -1.875 1.00 95.50 334 GLU A N 1
ATOM 2622 C CA . GLU A 1 334 ? 17.422 29.780 -2.014 1.00 95.50 334 GLU A CA 1
ATOM 2623 C C . GLU A 1 334 ? 17.597 30.466 -0.653 1.00 95.50 334 GLU A C 1
ATOM 2625 O O . GLU A 1 334 ? 18.483 31.305 -0.499 1.00 95.50 334 GLU A O 1
ATOM 2630 N N . ALA A 1 335 ? 16.792 30.088 0.345 1.00 93.50 335 ALA A N 1
ATOM 2631 C CA . ALA A 1 335 ? 16.885 30.635 1.693 1.00 93.50 335 ALA A CA 1
ATOM 2632 C C . ALA A 1 335 ? 18.175 30.198 2.412 1.00 93.50 335 ALA A C 1
ATOM 2634 O O . ALA A 1 335 ? 18.815 31.015 3.071 1.00 93.50 335 ALA A O 1
ATOM 2635 N N . LEU A 1 336 ? 18.606 28.942 2.246 1.00 95.94 336 LEU A N 1
ATOM 2636 C CA . LEU A 1 336 ? 19.890 28.462 2.771 1.00 95.94 336 LEU A CA 1
ATOM 2637 C C . LEU A 1 336 ? 21.085 29.115 2.054 1.00 95.94 336 LEU A C 1
ATOM 2639 O O . LEU A 1 336 ? 22.070 29.453 2.703 1.00 95.94 336 LEU A O 1
ATOM 2643 N N . ASP A 1 337 ? 21.000 29.341 0.740 1.00 95.75 337 ASP A N 1
ATOM 2644 C CA . ASP A 1 337 ? 22.025 30.051 -0.040 1.00 95.75 337 ASP A CA 1
ATOM 2645 C C . ASP A 1 337 ? 22.126 31.532 0.343 1.00 95.75 337 ASP A C 1
ATOM 2647 O O . ASP A 1 337 ? 23.205 32.121 0.293 1.00 95.75 337 ASP A O 1
ATOM 2651 N N . GLN A 1 338 ? 21.007 32.176 0.674 1.00 94.62 338 GLN A N 1
ATOM 2652 C CA . GLN A 1 338 ? 21.013 33.538 1.210 1.00 94.62 338 GLN A CA 1
ATOM 2653 C C . GLN A 1 338 ? 21.629 33.563 2.610 1.00 94.62 338 GLN A C 1
ATOM 2655 O O . GLN A 1 338 ? 22.535 34.358 2.840 1.00 94.62 338 GLN A O 1
ATOM 2660 N N . PHE A 1 339 ? 21.234 32.640 3.492 1.00 95.00 339 PHE A N 1
ATOM 2661 C CA . PHE A 1 339 ? 21.764 32.575 4.852 1.00 95.00 339 PHE A CA 1
ATOM 2662 C C . PHE A 1 339 ? 23.277 32.318 4.886 1.00 95.00 339 PHE A C 1
ATOM 2664 O O . PHE A 1 339 ? 23.999 33.009 5.598 1.00 95.00 339 PHE A O 1
ATOM 2671 N N . GLU A 1 340 ? 23.782 31.388 4.069 1.00 96.19 340 GLU A N 1
ATOM 2672 C CA . GLU A 1 340 ? 25.224 31.128 3.954 1.00 96.19 340 GLU A CA 1
ATOM 2673 C C . GLU A 1 340 ? 25.994 32.355 3.446 1.00 96.19 340 GLU A C 1
ATOM 2675 O O . GLU A 1 340 ? 27.083 32.646 3.935 1.00 96.19 340 GLU A O 1
ATOM 2680 N N . ARG A 1 341 ? 25.431 33.107 2.491 1.00 95.88 341 ARG A N 1
ATOM 2681 C CA . ARG A 1 341 ? 26.075 34.316 1.954 1.00 95.88 341 ARG A CA 1
ATOM 2682 C C . ARG A 1 341 ? 26.058 35.481 2.937 1.00 95.88 341 ARG A C 1
ATOM 2684 O O . ARG A 1 341 ? 27.049 36.198 3.032 1.00 95.88 341 ARG A O 1
ATOM 2691 N N . ASN A 1 342 ? 24.942 35.679 3.633 1.00 95.69 342 ASN A N 1
ATOM 2692 C CA . ASN A 1 342 ? 24.749 36.809 4.536 1.00 95.69 342 ASN A CA 1
ATOM 2693 C C . ASN A 1 342 ? 25.455 36.583 5.880 1.00 95.69 342 ASN A C 1
ATOM 2695 O O . ASN A 1 342 ? 26.037 37.511 6.438 1.00 95.69 342 ASN A O 1
ATOM 2699 N N . LEU A 1 343 ? 25.390 35.356 6.405 1.00 94.94 343 LEU A N 1
ATOM 2700 C CA . LEU A 1 343 ? 25.805 34.991 7.760 1.00 94.94 343 LEU A CA 1
ATOM 2701 C C . LEU A 1 343 ? 26.521 33.619 7.768 1.00 94.94 343 LEU A C 1
ATOM 2703 O O . LEU A 1 343 ? 26.061 32.681 8.426 1.00 94.94 343 LEU A O 1
ATOM 2707 N N . PRO A 1 344 ? 27.676 33.477 7.087 1.00 94.44 344 PRO A N 1
ATOM 2708 C CA . PRO A 1 344 ? 28.344 32.185 6.869 1.00 94.44 344 PRO A CA 1
ATOM 2709 C C . PRO A 1 344 ? 28.705 31.442 8.162 1.00 94.44 344 PRO A C 1
ATOM 2711 O O . PRO A 1 344 ? 28.604 30.215 8.233 1.00 94.44 344 PRO A O 1
ATOM 2714 N N . GLN A 1 345 ? 29.098 32.176 9.207 1.00 95.25 345 GLN A N 1
ATOM 2715 C CA . GLN A 1 345 ? 29.422 31.578 10.501 1.00 95.25 345 GLN A CA 1
ATOM 2716 C C . GLN A 1 345 ? 28.173 30.996 11.180 1.00 95.25 345 GLN A C 1
ATOM 2718 O O . GLN A 1 345 ? 28.187 29.837 11.581 1.00 95.25 345 GLN A O 1
ATOM 2723 N N . GLN A 1 346 ? 27.070 31.751 11.231 1.00 94.06 346 GLN A N 1
ATOM 2724 C CA . GLN A 1 346 ? 25.813 31.273 11.822 1.00 94.06 346 GLN A CA 1
ATOM 2725 C C . GLN A 1 346 ? 25.201 30.126 11.012 1.00 94.06 346 GLN A C 1
ATOM 2727 O O . GLN A 1 346 ? 24.596 29.219 11.580 1.00 94.06 346 GLN A O 1
ATOM 2732 N N . TYR A 1 347 ? 25.375 30.145 9.688 1.00 93.88 347 TYR A N 1
ATOM 2733 C CA . TYR A 1 347 ? 25.012 29.030 8.822 1.00 93.88 347 TYR A CA 1
ATOM 2734 C C . TYR A 1 347 ? 25.782 27.763 9.200 1.00 93.88 347 TYR A C 1
ATOM 2736 O O . TYR A 1 347 ? 25.168 26.722 9.431 1.00 93.88 347 TYR A O 1
ATOM 2744 N N . THR A 1 348 ? 27.106 27.857 9.336 1.00 94.44 348 THR A N 1
ATOM 2745 C CA . THR A 1 348 ? 27.951 26.719 9.731 1.00 94.44 348 THR A CA 1
ATOM 2746 C C . THR A 1 348 ? 27.543 26.184 11.106 1.00 94.44 348 THR A C 1
ATOM 2748 O O . THR A 1 348 ? 27.302 24.987 11.253 1.00 94.44 348 THR A O 1
ATOM 2751 N N . GLU A 1 349 ? 27.352 27.077 12.082 1.00 92.69 349 GLU A N 1
ATOM 2752 C CA . GLU A 1 349 ? 26.877 26.729 13.426 1.00 92.69 349 GLU A CA 1
ATOM 2753 C C . GLU A 1 349 ? 25.502 26.044 13.392 1.00 92.69 349 GLU A C 1
ATOM 2755 O O . GLU A 1 349 ? 25.291 25.058 14.096 1.00 92.69 349 GLU A O 1
ATOM 2760 N N . LEU A 1 350 ? 24.567 26.508 12.553 1.00 92.25 350 LEU A N 1
ATOM 2761 C CA . LEU A 1 350 ? 23.257 25.874 12.386 1.00 92.25 350 LEU A CA 1
ATOM 2762 C C . LEU A 1 350 ? 23.386 24.456 11.820 1.00 92.25 350 LEU A C 1
ATOM 2764 O O . LEU A 1 350 ? 22.751 23.537 12.341 1.00 92.25 350 LEU A O 1
ATOM 2768 N N . MET A 1 351 ? 24.185 24.273 10.767 1.00 93.12 351 MET A N 1
ATOM 2769 C CA . MET A 1 351 ? 24.379 22.973 10.120 1.00 93.12 351 MET A CA 1
ATOM 2770 C C . MET A 1 351 ? 25.001 21.963 11.088 1.00 93.12 351 MET A C 1
ATOM 2772 O O . MET A 1 351 ? 24.499 20.843 11.221 1.00 93.12 351 MET A O 1
ATOM 2776 N N . GLU A 1 352 ? 26.040 22.374 11.819 1.00 91.62 352 GLU A N 1
ATOM 2777 C CA . GLU A 1 352 ? 26.659 21.562 12.869 1.00 91.62 352 GLU A CA 1
ATOM 2778 C C . GLU A 1 352 ? 25.677 21.263 14.001 1.00 91.62 352 GLU A C 1
ATOM 2780 O O . GLU A 1 352 ? 25.594 20.124 14.469 1.00 91.62 352 GLU A O 1
ATOM 2785 N N . TRP A 1 353 ? 24.894 22.257 14.424 1.00 93.00 353 TRP A N 1
ATOM 2786 C CA . TRP A 1 353 ? 23.927 22.092 15.499 1.00 93.00 353 TRP A CA 1
ATOM 2787 C C . TRP A 1 353 ? 22.840 21.084 15.124 1.00 93.00 353 TRP A C 1
ATOM 2789 O O . TRP A 1 353 ? 22.624 20.141 15.886 1.00 93.00 353 TRP A O 1
ATOM 2799 N N . ILE A 1 354 ? 22.208 21.229 13.952 1.00 92.62 354 ILE A N 1
ATOM 2800 C CA . ILE A 1 354 ? 21.172 20.314 13.444 1.00 92.62 354 ILE A CA 1
ATOM 2801 C C . ILE A 1 354 ? 21.741 18.900 13.320 1.00 92.62 354 ILE A C 1
ATOM 2803 O O . ILE A 1 354 ? 21.126 17.936 13.782 1.00 92.62 354 ILE A O 1
ATOM 2807 N N . TRP A 1 355 ? 22.938 18.766 12.742 1.00 89.56 355 TRP A N 1
ATOM 2808 C CA . TRP A 1 355 ? 23.579 17.468 12.561 1.00 89.56 355 TRP A CA 1
ATOM 2809 C C . TRP A 1 355 ? 23.939 16.814 13.901 1.00 89.56 355 TRP A C 1
ATOM 2811 O O . TRP A 1 355 ? 23.713 15.619 14.088 1.00 89.56 355 TRP A O 1
ATOM 2821 N N . LYS A 1 356 ? 24.442 17.569 14.879 1.00 87.38 356 LYS A N 1
ATOM 2822 C CA . LYS A 1 356 ? 24.812 17.035 16.198 1.00 87.38 356 LYS A CA 1
ATOM 2823 C C . LYS A 1 356 ? 23.585 16.684 17.045 1.00 87.38 356 LYS A C 1
ATOM 2825 O O . LYS A 1 356 ? 23.504 15.577 17.580 1.00 87.38 356 LYS A O 1
ATOM 2830 N N . HIS A 1 357 ? 22.611 17.588 17.127 1.00 83.44 357 HIS A N 1
ATOM 2831 C CA . HIS A 1 357 ? 21.437 17.464 18.000 1.00 83.44 357 HIS A CA 1
ATOM 2832 C C . HIS A 1 357 ? 20.308 16.630 17.396 1.00 83.44 357 HIS A C 1
ATOM 2834 O O . HIS A 1 357 ? 19.367 16.286 18.101 1.00 83.44 357 HIS A O 1
ATOM 2840 N N . GLY A 1 358 ? 20.410 16.228 16.127 1.00 67.19 358 GLY A N 1
ATOM 2841 C CA . GLY A 1 358 ? 19.527 15.202 15.583 1.00 67.19 358 GLY A CA 1
ATOM 2842 C C . GLY A 1 358 ? 19.701 13.851 16.282 1.00 67.19 358 GLY A C 1
ATOM 2843 O O . GLY A 1 358 ? 18.736 13.122 16.424 1.00 67.19 358 GLY A O 1
ATOM 2844 N N . SER A 1 359 ? 20.890 13.535 16.808 1.00 58.00 359 SER A N 1
ATOM 2845 C CA . SER A 1 359 ? 21.217 12.226 17.413 1.00 58.00 359 SER A CA 1
ATOM 2846 C C . SER A 1 359 ? 20.486 11.880 18.721 1.00 58.00 359 SER A C 1
ATOM 2848 O O . SER A 1 359 ? 20.771 10.844 19.326 1.00 58.00 359 SER A O 1
ATOM 2850 N N . VAL A 1 360 ? 19.575 12.736 19.193 1.00 54.09 360 VAL A N 1
ATOM 2851 C CA . VAL A 1 360 ? 18.807 12.484 20.416 1.00 54.09 360 VAL A CA 1
ATOM 2852 C C . VAL A 1 360 ? 18.072 11.156 20.263 1.00 54.09 360 VAL A C 1
ATOM 2854 O O . VAL A 1 360 ? 17.434 10.917 19.240 1.00 54.09 360 VAL A O 1
ATOM 2857 N N . LYS A 1 361 ? 18.193 10.294 21.284 1.00 50.25 361 LYS A N 1
ATOM 2858 C CA . LYS A 1 361 ? 17.523 8.993 21.364 1.00 50.25 361 LYS A CA 1
ATOM 2859 C C . LYS A 1 361 ? 16.020 9.204 21.182 1.00 50.25 361 LYS A C 1
ATOM 2861 O O . LYS A 1 361 ? 15.319 9.506 22.146 1.00 50.25 361 LYS A O 1
ATOM 2866 N N . CYS A 1 362 ? 15.531 9.079 19.951 1.00 48.09 362 CYS A N 1
ATOM 2867 C CA . CYS A 1 362 ? 14.121 8.829 19.724 1.00 48.09 362 CYS A CA 1
ATOM 2868 C C . CYS A 1 362 ? 13.778 7.599 20.5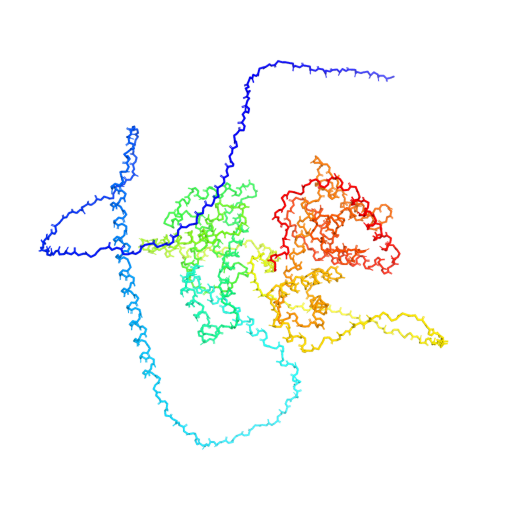63 1.00 48.09 362 CYS A C 1
ATOM 2870 O O . CYS A 1 362 ? 14.536 6.625 20.571 1.00 48.09 362 CYS A O 1
ATOM 2872 N N . VAL A 1 363 ? 12.685 7.683 21.323 1.00 45.78 363 VAL A N 1
ATOM 2873 C CA . VAL A 1 363 ? 12.068 6.512 21.946 1.00 45.78 363 VAL A CA 1
ATOM 2874 C C . VAL A 1 363 ? 12.009 5.449 20.855 1.00 45.78 363 VAL A C 1
ATOM 2876 O O . VAL A 1 363 ? 11.495 5.742 19.776 1.00 45.78 363 VAL A O 1
ATOM 2879 N N . GLN A 1 364 ? 12.638 4.294 21.089 1.00 44.12 364 GLN A N 1
ATOM 2880 C CA . GLN A 1 364 ? 12.565 3.162 20.174 1.00 44.12 364 GLN A CA 1
ATOM 2881 C C . GLN A 1 364 ? 11.092 2.764 20.101 1.00 44.12 364 GLN A C 1
ATOM 2883 O O . GLN A 1 364 ? 10.579 2.072 20.973 1.00 44.12 364 GLN A O 1
ATOM 2888 N N . VAL A 1 365 ? 10.381 3.321 19.127 1.00 49.88 365 VAL A N 1
ATOM 2889 C CA . VAL A 1 365 ? 9.105 2.785 18.677 1.00 49.88 365 VAL A CA 1
ATOM 2890 C C . VAL A 1 365 ? 9.489 1.504 17.952 1.00 49.88 365 VAL A C 1
ATOM 2892 O O . VAL A 1 365 ? 10.391 1.565 17.117 1.00 49.88 365 VAL A O 1
ATOM 2895 N N . ASN A 1 366 ? 8.904 0.369 18.346 1.00 42.34 366 ASN A N 1
ATOM 2896 C CA . ASN A 1 366 ? 9.230 -0.946 17.792 1.00 42.34 366 ASN A CA 1
ATOM 2897 C C . ASN A 1 366 ? 9.306 -0.856 16.261 1.00 42.34 366 ASN A C 1
ATOM 2899 O O . ASN A 1 366 ? 8.329 -0.500 15.605 1.00 42.34 366 ASN A O 1
ATOM 2903 N N . GLU A 1 367 ? 10.498 -1.100 15.713 1.00 43.12 367 GLU A N 1
ATOM 2904 C CA . GLU A 1 367 ? 10.785 -0.943 14.281 1.00 43.12 367 GLU A CA 1
ATOM 2905 C C . GLU A 1 367 ? 10.082 -2.025 13.435 1.00 43.12 367 GLU A C 1
ATOM 2907 O O . GLU A 1 367 ? 9.968 -1.862 12.224 1.00 43.12 367 GLU A O 1
ATOM 2912 N N . ASP A 1 368 ? 9.512 -3.048 14.084 1.00 47.06 368 ASP A N 1
ATOM 2913 C CA . ASP A 1 368 ? 8.724 -4.136 13.485 1.00 47.06 368 ASP A CA 1
ATOM 2914 C C . ASP A 1 368 ? 7.381 -3.667 12.875 1.00 47.06 368 ASP A C 1
ATOM 2916 O O . ASP A 1 368 ? 6.755 -4.398 12.115 1.00 47.06 368 ASP A O 1
ATOM 2920 N N . ASP A 1 369 ? 6.940 -2.432 13.153 1.00 43.56 369 ASP A N 1
ATOM 2921 C CA . ASP A 1 369 ? 5.742 -1.826 12.541 1.00 43.56 369 ASP A CA 1
ATOM 2922 C C . ASP A 1 369 ? 6.003 -1.233 11.137 1.00 43.56 369 ASP A C 1
ATOM 2924 O O . ASP A 1 369 ? 5.096 -0.664 10.512 1.00 43.56 369 ASP A O 1
ATOM 2928 N N . PHE A 1 370 ? 7.249 -1.302 10.656 1.00 44.81 370 PHE A N 1
ATOM 2929 C CA . PHE A 1 370 ? 7.696 -0.731 9.387 1.00 44.81 370 PHE A CA 1
ATOM 2930 C C . PHE A 1 370 ? 8.253 -1.829 8.472 1.00 44.81 370 PHE A C 1
ATOM 2932 O O . PHE A 1 370 ? 9.424 -1.818 8.103 1.00 44.81 370 PHE A O 1
ATOM 2939 N N . ASP A 1 371 ? 7.396 -2.786 8.115 1.00 42.66 371 ASP A N 1
ATOM 2940 C CA . ASP A 1 371 ? 7.695 -3.751 7.060 1.00 42.66 371 ASP A CA 1
ATOM 2941 C C . ASP A 1 371 ? 7.724 -3.013 5.705 1.00 42.66 371 ASP A C 1
ATOM 2943 O O . ASP A 1 371 ? 6.730 -2.429 5.255 1.00 42.66 371 ASP A O 1
ATOM 2947 N N . ASP A 1 372 ? 8.905 -2.969 5.087 1.00 42.59 372 ASP A N 1
ATOM 2948 C CA . ASP A 1 372 ? 9.243 -2.170 3.898 1.00 42.59 372 ASP A CA 1
ATOM 2949 C C . ASP A 1 372 ? 8.576 -2.697 2.605 1.00 42.59 372 ASP A C 1
ATOM 2951 O O . ASP A 1 372 ? 8.797 -2.164 1.517 1.00 42.59 372 ASP A O 1
ATOM 2955 N N . ASN A 1 373 ? 7.662 -3.665 2.725 1.00 42.19 373 ASN A N 1
ATOM 2956 C CA . ASN A 1 373 ? 6.811 -4.189 1.651 1.00 42.19 373 ASN A CA 1
ATOM 2957 C C . ASN A 1 373 ? 5.638 -3.275 1.254 1.00 42.19 373 ASN A C 1
ATOM 2959 O O . ASN A 1 373 ? 4.722 -3.656 0.516 1.00 42.19 373 ASN A O 1
ATOM 2963 N N . HIS A 1 374 ? 5.661 -2.017 1.694 1.00 42.09 374 HIS A N 1
ATOM 2964 C CA . HIS A 1 374 ? 4.742 -0.984 1.239 1.00 42.09 374 HIS A CA 1
ATOM 2965 C C . HIS A 1 374 ? 5.129 -0.434 -0.142 1.00 42.09 374 HIS A C 1
ATOM 2967 O O . HIS A 1 374 ? 5.559 0.713 -0.292 1.00 42.09 374 HIS A O 1
ATOM 2973 N N . GLU A 1 375 ? 4.854 -1.211 -1.190 1.00 40.38 375 GLU A N 1
ATOM 2974 C CA . GLU A 1 375 ? 4.620 -0.630 -2.508 1.00 40.38 375 GLU A CA 1
ATOM 2975 C C . GLU A 1 375 ? 3.334 0.205 -2.452 1.00 40.38 375 GLU A C 1
ATOM 2977 O O . GLU A 1 375 ? 2.208 -0.299 -2.450 1.00 40.38 375 GLU A O 1
ATOM 2982 N N . THR A 1 376 ? 3.487 1.528 -2.381 1.00 39.59 376 THR A N 1
ATOM 2983 C CA . THR A 1 376 ? 2.388 2.445 -2.688 1.00 39.59 376 THR A CA 1
ATOM 2984 C C . THR A 1 376 ? 1.791 2.076 -4.050 1.00 39.59 376 THR A C 1
ATOM 2986 O O . THR A 1 376 ? 2.562 1.816 -4.976 1.00 39.59 376 THR A O 1
ATOM 2989 N N . PRO A 1 377 ? 0.456 2.092 -4.223 1.00 33.62 377 PRO A N 1
ATOM 2990 C CA . PRO A 1 377 ? -0.173 1.791 -5.502 1.00 33.62 377 PRO A CA 1
ATOM 2991 C C . PRO A 1 377 ? 0.151 2.915 -6.494 1.00 33.62 377 PRO A C 1
ATOM 2993 O O . PRO A 1 377 ? -0.569 3.908 -6.588 1.00 33.62 377 PRO A O 1
ATOM 2996 N N . ASP A 1 378 ? 1.264 2.789 -7.211 1.00 40.50 378 ASP A N 1
ATOM 2997 C CA . ASP A 1 378 ? 1.641 3.734 -8.249 1.00 40.50 378 ASP A CA 1
ATOM 2998 C C . ASP A 1 378 ? 0.889 3.412 -9.541 1.00 40.50 378 ASP A C 1
ATOM 3000 O O . ASP A 1 378 ? 0.847 2.282 -10.037 1.00 40.50 378 ASP A O 1
ATOM 3004 N N . GLY A 1 379 ? 0.331 4.466 -10.135 1.00 42.25 379 GLY A N 1
ATOM 3005 C CA . GLY A 1 379 ? 0.013 4.471 -11.548 1.00 42.25 379 GLY A CA 1
ATOM 3006 C C . GLY A 1 379 ? 1.237 4.029 -12.347 1.00 42.25 379 GLY A C 1
ATOM 3007 O O . GLY A 1 379 ? 2.280 4.676 -12.327 1.00 42.25 379 GLY A O 1
ATOM 3008 N N . HIS A 1 380 ? 1.058 2.940 -13.089 1.00 33.09 380 HIS A N 1
ATOM 3009 C CA . HIS A 1 380 ? 1.977 2.413 -14.088 1.00 33.09 380 HIS A CA 1
ATOM 3010 C C . HIS A 1 380 ? 3.418 2.151 -13.598 1.00 33.09 380 HIS A C 1
ATOM 3012 O O . HIS A 1 380 ? 4.341 2.911 -13.904 1.00 33.09 380 HIS A O 1
ATOM 3018 N N . GLY A 1 381 ? 3.607 0.965 -13.023 1.00 29.67 381 GLY A N 1
ATOM 3019 C CA . GLY A 1 381 ? 4.498 -0.038 -13.606 1.00 29.67 381 GLY A CA 1
ATOM 3020 C C . GLY A 1 381 ? 5.875 -0.246 -12.966 1.00 29.67 381 GLY A C 1
ATOM 3021 O O . GLY A 1 381 ? 6.746 0.614 -13.104 1.00 29.67 381 GLY A O 1
ATOM 3022 N N . VAL A 1 382 ? 6.060 -1.494 -12.511 1.00 33.75 382 VAL A N 1
ATOM 3023 C CA . VAL A 1 382 ? 7.214 -2.384 -12.752 1.00 33.75 382 VAL A CA 1
ATOM 3024 C C . VAL A 1 382 ? 8.373 -2.316 -11.729 1.00 33.75 382 VAL A C 1
ATOM 3026 O O . VAL A 1 382 ? 9.289 -1.497 -11.866 1.00 33.75 382 VAL A O 1
ATOM 3029 N N . ASP A 1 383 ? 8.352 -3.249 -10.773 1.00 34.16 383 ASP A N 1
ATOM 3030 C CA . ASP A 1 383 ? 9.172 -4.488 -10.758 1.00 34.16 383 ASP A CA 1
ATOM 3031 C C . ASP A 1 383 ? 10.288 -4.702 -9.712 1.00 34.16 383 ASP A C 1
ATOM 3033 O O . ASP A 1 383 ? 11.400 -4.173 -9.875 1.00 34.16 383 ASP A O 1
ATOM 3037 N N . GLU A 1 384 ? 9.914 -5.567 -8.743 1.00 35.09 384 GLU A N 1
ATOM 3038 C CA . GLU A 1 384 ? 10.597 -6.570 -7.878 1.00 35.09 384 GLU A CA 1
ATOM 3039 C C . GLU A 1 384 ? 11.280 -6.036 -6.605 1.00 35.09 384 GLU A C 1
ATOM 3041 O O . GLU A 1 384 ? 12.058 -5.077 -6.676 1.00 35.09 384 GLU A O 1
ATOM 3046 N N . GLY A 1 385 ? 11.024 -6.565 -5.392 1.00 30.75 385 GLY A N 1
ATOM 3047 C CA . GLY A 1 385 ? 10.763 -7.964 -4.973 1.00 30.75 385 GLY A CA 1
ATOM 3048 C C . GLY A 1 385 ? 12.098 -8.595 -4.528 1.00 30.75 385 GLY A C 1
ATOM 3049 O O . GLY A 1 385 ? 12.966 -8.756 -5.380 1.00 30.75 385 GLY A O 1
ATOM 3050 N N . ASP A 1 386 ? 12.452 -8.517 -3.235 1.00 39.28 386 ASP A N 1
ATOM 3051 C CA . ASP A 1 386 ? 12.421 -9.571 -2.176 1.00 39.28 386 ASP A CA 1
ATOM 3052 C C . ASP A 1 386 ? 13.601 -10.580 -2.327 1.00 39.28 386 ASP A C 1
ATOM 3054 O O . ASP A 1 386 ? 14.152 -10.730 -3.409 1.00 39.28 386 ASP A O 1
ATOM 3058 N N . ASP A 1 387 ? 14.270 -11.119 -1.298 1.00 40.53 387 ASP A N 1
ATOM 3059 C CA . ASP A 1 387 ? 13.750 -11.915 -0.183 1.00 40.53 387 ASP A CA 1
ATOM 3060 C C . ASP A 1 387 ? 14.670 -11.916 1.064 1.00 40.53 387 ASP A C 1
ATOM 3062 O O . ASP A 1 387 ? 15.895 -11.731 0.988 1.00 40.53 387 ASP A O 1
ATOM 3066 N N . GLU A 1 388 ? 14.055 -12.212 2.212 1.00 37.69 388 GLU A N 1
ATOM 3067 C CA . GLU A 1 388 ? 14.685 -12.821 3.386 1.00 37.69 388 GLU A CA 1
ATOM 3068 C C . GLU A 1 388 ? 14.749 -14.348 3.237 1.00 37.69 388 GLU A C 1
ATOM 3070 O O . GLU A 1 388 ? 13.884 -14.939 2.609 1.00 37.69 388 GLU A O 1
ATOM 3075 N N . ASP A 1 389 ? 15.700 -14.993 3.920 1.00 32.28 389 ASP A N 1
ATOM 3076 C CA . ASP A 1 389 ? 15.516 -16.369 4.393 1.00 32.28 389 ASP A CA 1
ATOM 3077 C C . ASP A 1 389 ? 16.224 -16.547 5.741 1.00 32.28 389 ASP A C 1
ATOM 3079 O O . ASP A 1 389 ? 17.445 -16.385 5.864 1.00 32.28 389 ASP A O 1
ATOM 3083 N N . ALA A 1 390 ? 15.452 -16.929 6.756 1.00 29.77 390 ALA A N 1
ATOM 3084 C CA . ALA A 1 390 ? 15.950 -17.477 8.009 1.00 29.77 390 ALA A CA 1
ATOM 3085 C C . ALA A 1 390 ? 15.117 -18.708 8.388 1.00 29.77 390 ALA A C 1
ATOM 3087 O O . ALA A 1 390 ? 14.107 -18.620 9.080 1.00 29.77 390 ALA A O 1
ATOM 3088 N N . ASP A 1 391 ? 15.589 -19.877 7.957 1.00 31.19 391 ASP A N 1
ATOM 3089 C CA . ASP A 1 391 ? 15.129 -21.168 8.456 1.00 31.19 391 ASP A CA 1
ATOM 3090 C C . ASP A 1 391 ? 15.745 -21.464 9.829 1.00 31.19 391 ASP A C 1
ATOM 3092 O O . ASP A 1 391 ? 16.968 -21.461 10.002 1.00 31.19 391 ASP A O 1
ATOM 3096 N N . THR A 1 392 ? 14.920 -21.843 10.807 1.00 30.17 392 THR A N 1
ATOM 3097 C CA . THR A 1 392 ? 15.349 -22.816 11.819 1.00 30.17 392 THR A CA 1
ATOM 3098 C C . THR A 1 392 ? 14.190 -23.613 12.422 1.00 30.17 392 THR A C 1
ATOM 3100 O O . THR A 1 392 ? 13.283 -23.078 13.044 1.00 30.17 392 THR A O 1
ATOM 3103 N N . HIS A 1 393 ? 14.383 -24.934 12.348 1.00 28.25 393 HIS A N 1
ATOM 3104 C CA . HIS A 1 393 ? 13.990 -25.979 13.297 1.00 28.25 393 HIS A CA 1
ATOM 3105 C C . HIS A 1 393 ? 12.742 -26.857 13.046 1.00 28.25 393 HIS A C 1
ATOM 3107 O O . HIS A 1 393 ? 11.602 -26.533 13.346 1.00 28.25 393 HIS A O 1
ATOM 3113 N N . THR A 1 394 ? 13.094 -28.127 12.794 1.00 28.30 394 THR A N 1
ATOM 3114 C CA . THR A 1 394 ? 12.648 -29.355 13.485 1.00 28.30 394 THR A CA 1
ATOM 3115 C C . THR A 1 394 ? 11.395 -30.109 13.025 1.00 28.30 394 THR A C 1
ATOM 3117 O O . THR A 1 394 ? 10.269 -29.768 13.347 1.00 28.30 394 THR A O 1
ATOM 3120 N N . SER A 1 395 ? 11.692 -31.327 12.546 1.00 27.95 395 SER A N 1
ATOM 3121 C CA . SER A 1 395 ? 11.208 -32.608 13.092 1.00 27.95 395 SER A CA 1
ATOM 3122 C C . SER A 1 395 ? 10.010 -33.313 12.436 1.00 27.95 395 SER A C 1
ATOM 3124 O O . SER A 1 395 ? 8.858 -32.960 12.631 1.00 27.95 395 SER A O 1
ATOM 3126 N N . ARG A 1 396 ? 10.351 -34.520 11.945 1.00 26.20 396 ARG A N 1
ATOM 3127 C CA . ARG A 1 396 ? 9.708 -35.822 12.236 1.00 26.20 396 ARG A CA 1
ATOM 3128 C C . ARG A 1 396 ? 8.741 -36.378 11.180 1.00 26.20 396 ARG A C 1
ATOM 3130 O O . ARG A 1 396 ? 7.589 -35.992 11.065 1.00 26.20 396 ARG A O 1
ATOM 3137 N N . ALA A 1 397 ? 9.233 -37.416 10.502 1.00 32.41 397 ALA A N 1
ATOM 3138 C CA . ALA A 1 397 ? 8.461 -38.369 9.708 1.00 32.41 397 ALA A CA 1
ATOM 3139 C C . ALA A 1 397 ? 7.366 -39.081 10.528 1.00 32.41 397 ALA A C 1
ATOM 3141 O O . ALA A 1 397 ? 7.558 -39.330 11.726 1.00 32.41 397 ALA A O 1
ATOM 3142 N N . PRO A 1 398 ? 6.311 -39.576 9.852 1.00 35.19 398 PRO A N 1
ATOM 3143 C CA . PRO A 1 398 ? 6.058 -41.011 9.956 1.00 35.19 398 PRO A CA 1
ATOM 3144 C C . PRO A 1 398 ? 5.597 -41.708 8.659 1.00 35.19 398 PRO A C 1
ATOM 3146 O O . PRO A 1 398 ? 4.670 -41.299 7.975 1.00 35.19 398 PRO A O 1
ATOM 3149 N N . GLN A 1 399 ? 6.243 -42.853 8.425 1.00 29.47 399 GLN A N 1
ATOM 3150 C CA . GLN A 1 399 ? 5.674 -44.163 8.074 1.00 29.47 399 GLN A CA 1
ATOM 3151 C C . GLN A 1 399 ? 4.710 -44.291 6.879 1.00 29.47 399 GLN A C 1
ATOM 3153 O O . GLN A 1 399 ? 3.500 -44.108 6.971 1.00 29.47 399 GLN A O 1
ATOM 3158 N N . GLN A 1 400 ? 5.268 -44.844 5.799 1.00 30.31 400 GLN A N 1
ATOM 3159 C CA . GLN A 1 400 ? 4.549 -45.517 4.718 1.00 30.31 400 GLN A CA 1
ATOM 3160 C C . GLN A 1 400 ? 3.693 -46.681 5.251 1.00 30.31 400 GLN A C 1
ATOM 3162 O O . GLN A 1 400 ? 4.221 -47.665 5.778 1.00 30.31 400 GLN A O 1
ATOM 3167 N N . ARG A 1 401 ? 2.373 -46.617 5.043 1.00 29.83 401 ARG A N 1
ATOM 3168 C CA . ARG A 1 401 ? 1.483 -47.785 5.114 1.00 29.83 401 ARG A CA 1
ATOM 3169 C C . ARG A 1 401 ? 1.273 -48.359 3.714 1.00 29.83 401 ARG A C 1
ATOM 3171 O O . ARG A 1 401 ? 0.793 -47.682 2.813 1.00 29.83 401 ARG A O 1
ATOM 3178 N N . LYS A 1 402 ? 1.639 -49.636 3.566 1.00 31.98 402 LYS A N 1
ATOM 3179 C CA . LYS A 1 402 ? 1.313 -50.507 2.430 1.00 31.98 402 LYS A CA 1
ATOM 3180 C C . LYS A 1 402 ? -0.206 -50.645 2.291 1.00 31.98 402 LYS A C 1
ATOM 3182 O O . LYS A 1 402 ? -0.858 -51.074 3.240 1.00 31.98 402 LYS A O 1
ATOM 3187 N N . ILE A 1 403 ? -0.729 -50.378 1.098 1.00 33.16 403 ILE A N 1
ATOM 3188 C CA . ILE A 1 403 ? -2.084 -50.762 0.683 1.00 33.16 403 ILE A CA 1
ATOM 3189 C C . ILE A 1 403 ? -1.961 -51.988 -0.242 1.00 33.16 403 ILE A C 1
ATOM 3191 O O . ILE A 1 403 ? -1.128 -51.963 -1.151 1.00 33.16 403 ILE A O 1
ATOM 3195 N N . PRO A 1 404 ? -2.726 -53.074 -0.023 1.00 32.53 404 PRO A N 1
ATOM 3196 C CA . PRO A 1 404 ? -2.735 -54.234 -0.907 1.00 32.53 404 PRO A CA 1
ATOM 3197 C C . PRO A 1 404 ? -3.582 -53.979 -2.163 1.00 32.53 404 PRO A C 1
ATOM 3199 O O . PRO A 1 404 ? -4.711 -53.500 -2.092 1.00 32.53 404 PRO A O 1
ATOM 3202 N N . SER A 1 405 ? -3.028 -54.343 -3.318 1.00 29.48 405 SER A N 1
ATOM 3203 C CA . SER A 1 405 ? -3.681 -54.329 -4.626 1.00 29.48 405 SER A CA 1
ATOM 3204 C C . SER A 1 405 ? -4.781 -55.396 -4.709 1.00 29.48 405 SER A C 1
ATOM 3206 O O . SER A 1 405 ? -4.472 -56.590 -4.715 1.00 29.48 405 SER A O 1
ATOM 3208 N N . LEU A 1 406 ? -6.044 -54.976 -4.820 1.00 30.67 406 LEU A N 1
ATOM 3209 C CA . LEU A 1 406 ? -7.161 -55.848 -5.189 1.00 30.67 406 LEU A CA 1
ATOM 3210 C C . LEU A 1 406 ? -7.479 -55.713 -6.689 1.00 30.67 406 LEU A C 1
ATOM 3212 O O . LEU A 1 406 ? -7.896 -54.662 -7.163 1.00 30.67 406 LEU A O 1
ATOM 3216 N N . SER A 1 407 ? -7.235 -56.817 -7.395 1.00 31.17 407 SER A N 1
ATOM 3217 C CA . SER A 1 407 ? -7.977 -57.393 -8.531 1.00 31.17 407 SER A CA 1
ATOM 3218 C C . SER A 1 407 ? -8.910 -56.496 -9.365 1.00 31.17 407 SER A C 1
ATOM 3220 O O . SER A 1 407 ? -10.003 -56.128 -8.940 1.00 31.17 407 SER A O 1
ATOM 3222 N N . GLN A 1 408 ? -8.515 -56.312 -10.629 1.00 33.00 408 GLN A N 1
ATOM 3223 C CA . GLN A 1 408 ? -9.386 -55.966 -11.756 1.00 33.00 408 GLN A CA 1
ATOM 3224 C C . GLN A 1 408 ? -10.454 -57.047 -12.002 1.00 33.00 408 GLN A C 1
ATOM 3226 O O . GLN A 1 408 ? -10.134 -58.237 -11.928 1.00 33.00 408 GLN A O 1
ATOM 3231 N N . PRO A 1 409 ? -11.655 -56.658 -12.459 1.00 32.94 409 PRO A N 1
ATOM 3232 C CA . PRO A 1 409 ? -12.460 -57.488 -13.332 1.00 32.94 409 PRO A CA 1
ATOM 3233 C C . PRO A 1 409 ? -12.534 -56.892 -14.744 1.00 32.94 409 PRO A C 1
ATOM 3235 O O . PRO A 1 409 ? -12.874 -55.731 -14.966 1.00 32.94 409 PRO A O 1
ATOM 3238 N N . THR A 1 410 ? -12.223 -57.750 -15.704 1.00 34.00 410 THR A N 1
ATOM 3239 C CA . THR A 1 410 ? -12.467 -57.620 -17.136 1.00 34.00 410 THR A CA 1
ATOM 3240 C C . THR A 1 410 ? -13.970 -57.553 -17.403 1.00 34.00 410 THR A C 1
ATOM 3242 O O . THR A 1 410 ? -14.683 -58.504 -17.093 1.00 34.00 410 THR A O 1
ATOM 3245 N N . ILE A 1 411 ? -14.451 -56.484 -18.045 1.00 30.88 411 ILE A N 1
ATOM 3246 C CA . ILE A 1 411 ? -15.724 -56.502 -18.778 1.00 30.88 411 ILE A CA 1
ATOM 3247 C C . ILE A 1 411 ? -15.507 -55.837 -20.135 1.00 30.88 411 ILE A C 1
ATOM 3249 O O . ILE A 1 411 ? -15.235 -54.644 -20.246 1.00 30.88 411 ILE A O 1
ATOM 3253 N N . SER A 1 412 ? -15.622 -56.655 -21.174 1.00 31.48 412 SER A N 1
ATOM 3254 C CA . SER A 1 412 ? -15.829 -56.244 -22.556 1.00 31.48 412 SER A CA 1
ATOM 3255 C C . SER A 1 412 ? -17.332 -56.121 -22.787 1.00 31.48 412 SER A C 1
ATOM 3257 O O . SER A 1 412 ? -18.012 -57.107 -22.541 1.00 31.48 412 SER A O 1
ATOM 3259 N N . THR A 1 413 ? -17.830 -54.994 -23.309 1.00 29.31 413 THR A N 1
ATOM 3260 C CA . THR A 1 413 ? -18.912 -54.984 -24.317 1.00 29.31 413 THR A CA 1
ATOM 3261 C C . THR A 1 413 ? -19.228 -53.585 -24.856 1.00 29.31 413 THR A C 1
ATOM 3263 O O . THR A 1 413 ? -19.359 -52.622 -24.111 1.00 29.31 413 THR A O 1
ATOM 3266 N N . SER A 1 414 ? -19.447 -53.586 -26.174 1.00 29.88 414 SER A N 1
ATOM 3267 C CA . SER A 1 414 ? -20.365 -52.771 -26.982 1.00 29.88 414 SER A CA 1
ATOM 3268 C C . SER A 1 414 ? -20.103 -51.276 -27.184 1.00 29.88 414 SER A C 1
ATOM 3270 O O . SER A 1 414 ? -20.530 -50.410 -26.429 1.00 29.88 414 SER A O 1
ATOM 3272 N N . SER A 1 415 ? -19.529 -51.033 -28.361 1.00 36.19 415 SER A N 1
ATOM 3273 C CA . SER A 1 415 ? -19.785 -49.935 -29.291 1.00 36.19 415 SER A CA 1
ATOM 3274 C C . SER A 1 415 ? -21.240 -49.443 -29.339 1.00 36.19 415 SER A C 1
ATOM 3276 O O . SER A 1 415 ? -22.136 -50.222 -29.668 1.00 36.19 415 SER A O 1
ATOM 3278 N N . ASN A 1 416 ? -21.442 -48.142 -29.111 1.00 32.84 416 ASN A N 1
ATOM 3279 C CA . ASN A 1 416 ? -22.191 -47.215 -29.977 1.00 32.84 416 ASN A CA 1
ATOM 3280 C C . ASN A 1 416 ? -22.435 -45.893 -29.236 1.00 32.84 416 ASN A C 1
ATOM 3282 O O . ASN A 1 416 ? -23.100 -45.888 -28.206 1.00 32.84 416 ASN A O 1
ATOM 3286 N N . GLY A 1 417 ? -21.989 -44.771 -29.809 1.00 29.12 417 GLY A N 1
ATOM 3287 C CA . GLY A 1 417 ? -22.517 -43.454 -29.444 1.00 29.12 417 GLY A CA 1
ATOM 3288 C C . GLY A 1 417 ? -21.506 -42.312 -29.460 1.00 29.12 417 GLY A C 1
ATOM 3289 O O . GLY A 1 417 ? -20.655 -42.230 -28.588 1.00 29.12 417 GLY A O 1
ATOM 3290 N N . SER A 1 418 ? -21.702 -41.404 -30.417 1.00 29.66 418 SER A N 1
ATOM 3291 C CA . SER A 1 418 ? -21.292 -39.992 -30.429 1.00 29.66 418 SER A CA 1
ATOM 3292 C C . SER A 1 418 ? -19.806 -39.647 -30.328 1.00 29.66 418 SER A C 1
ATOM 3294 O O . SER A 1 418 ? -19.245 -39.453 -29.256 1.00 29.66 418 SER A O 1
ATOM 3296 N N . SER A 1 419 ? -19.219 -39.395 -31.501 1.00 28.88 419 SER A N 1
ATOM 3297 C CA . SER A 1 419 ? -18.019 -38.578 -31.659 1.00 28.88 419 SER A CA 1
ATOM 3298 C C . SER A 1 419 ? -18.290 -37.140 -31.195 1.00 28.88 419 SER A C 1
ATOM 3300 O O . SER A 1 419 ? -18.801 -36.310 -31.952 1.00 28.88 419 SER A O 1
ATOM 3302 N N . VAL A 1 420 ? -17.941 -36.839 -29.949 1.00 34.09 420 VAL A N 1
ATOM 3303 C CA . VAL A 1 420 ? -17.655 -35.470 -29.520 1.00 34.09 420 VAL A CA 1
ATOM 3304 C C . VAL A 1 420 ? -16.209 -35.194 -29.922 1.00 34.09 420 VAL A C 1
ATOM 3306 O O . VAL A 1 420 ? -15.300 -35.928 -29.547 1.00 34.09 420 VAL A O 1
ATOM 3309 N N . HIS A 1 421 ? -16.012 -34.183 -30.765 1.00 30.48 421 HIS A N 1
ATOM 3310 C CA . HIS A 1 421 ? -14.700 -33.703 -31.184 1.00 30.48 421 HIS A CA 1
ATOM 3311 C C . HIS A 1 421 ? -13.910 -33.190 -29.966 1.00 30.48 421 HIS A C 1
ATOM 3313 O O . HIS A 1 421 ? -14.035 -32.028 -29.588 1.00 30.48 421 HIS A O 1
ATOM 3319 N N . GLU A 1 422 ? -13.054 -34.027 -29.385 1.00 35.28 422 GLU A N 1
ATOM 3320 C CA . GLU A 1 422 ? -11.920 -33.571 -28.578 1.00 35.28 422 GLU A CA 1
ATOM 3321 C C . GLU A 1 422 ? -10.827 -33.049 -29.521 1.00 35.28 422 GLU A C 1
ATOM 3323 O O . GLU A 1 422 ? -9.888 -33.750 -29.891 1.00 35.28 422 GLU A O 1
ATOM 3328 N N . ASN A 1 423 ? -10.951 -31.787 -29.935 1.00 34.94 423 ASN A N 1
ATOM 3329 C CA . ASN A 1 423 ? -9.831 -31.042 -30.508 1.00 34.94 423 ASN A CA 1
ATOM 3330 C C . ASN A 1 423 ? -8.968 -30.473 -29.370 1.00 34.94 423 ASN A C 1
ATOM 3332 O O . ASN A 1 423 ? -8.894 -29.265 -29.164 1.00 34.94 423 ASN A O 1
ATOM 3336 N N . GLY A 1 424 ? -8.288 -31.357 -28.639 1.00 38.44 424 GLY A N 1
ATOM 3337 C CA . GLY A 1 424 ? -7.135 -31.014 -27.804 1.00 38.44 424 GLY A CA 1
ATOM 3338 C C . GLY A 1 424 ? -5.877 -30.923 -28.666 1.00 38.44 424 GLY A C 1
ATOM 3339 O O . GLY A 1 424 ? -4.961 -31.734 -28.535 1.00 38.44 424 GLY A O 1
ATOM 3340 N N . GLY A 1 425 ? -5.860 -29.989 -29.620 1.00 35.44 425 GLY A N 1
ATOM 3341 C CA . GLY A 1 425 ? -4.689 -29.732 -30.450 1.00 35.44 425 GLY A CA 1
ATOM 3342 C C . GLY A 1 425 ? -3.568 -29.154 -29.592 1.00 35.44 425 GLY A C 1
ATOM 3343 O O . GLY A 1 425 ? -3.645 -28.000 -29.184 1.00 35.44 425 GLY A O 1
ATOM 3344 N N . ARG A 1 426 ? -2.528 -29.950 -29.319 1.00 42.38 426 ARG A N 1
ATOM 3345 C CA . ARG A 1 426 ? -1.243 -29.457 -28.803 1.00 42.38 426 ARG A CA 1
ATOM 3346 C C . ARG A 1 426 ? -0.763 -28.324 -29.714 1.00 42.38 426 ARG A C 1
ATOM 3348 O O . ARG A 1 426 ? -0.386 -28.592 -30.854 1.00 42.38 426 ARG A O 1
ATOM 3355 N N . ALA A 1 427 ? -0.792 -27.090 -29.214 1.00 44.72 427 ALA A N 1
ATOM 3356 C CA . ALA A 1 427 ? -0.228 -25.943 -29.909 1.00 44.72 427 ALA A CA 1
ATOM 3357 C C . ALA A 1 427 ? 1.259 -26.214 -30.176 1.00 44.72 427 ALA A C 1
ATOM 3359 O O . ALA A 1 427 ? 2.022 -26.577 -29.276 1.00 44.72 427 ALA A O 1
ATOM 3360 N N . SER A 1 428 ? 1.653 -26.118 -31.441 1.00 49.56 428 SER A N 1
ATOM 3361 C CA . SER A 1 428 ? 3.046 -26.274 -31.850 1.00 49.56 428 SER A CA 1
ATOM 3362 C C . SER A 1 428 ? 3.813 -25.012 -31.451 1.00 49.56 428 SER A C 1
ATOM 3364 O O . SER A 1 428 ? 3.255 -23.920 -31.479 1.00 49.56 428 SER A O 1
ATOM 3366 N N . LEU A 1 429 ? 5.117 -25.109 -31.172 1.00 51.62 429 LEU A N 1
ATOM 3367 C CA . LEU A 1 429 ? 6.015 -23.943 -31.038 1.00 51.62 429 LEU A CA 1
ATOM 3368 C C . LEU A 1 429 ? 5.906 -22.959 -32.227 1.00 51.62 429 LEU A C 1
ATOM 3370 O O . LEU A 1 429 ? 6.227 -21.781 -32.092 1.00 51.62 429 LEU A O 1
ATOM 3374 N N . ALA A 1 430 ? 5.411 -23.417 -33.383 1.00 53.97 430 ALA A N 1
ATOM 3375 C CA . ALA A 1 430 ? 5.091 -22.573 -34.533 1.00 53.97 430 ALA A CA 1
ATOM 3376 C C . ALA A 1 430 ? 3.928 -21.583 -34.282 1.00 53.97 430 ALA A C 1
ATOM 3378 O O . ALA A 1 430 ? 3.939 -20.485 -34.839 1.00 53.97 430 ALA A O 1
ATOM 3379 N N . ASP A 1 431 ? 2.968 -21.916 -33.415 1.00 58.00 431 ASP A N 1
ATOM 3380 C CA . ASP A 1 431 ? 1.841 -21.041 -33.065 1.00 58.00 431 ASP A CA 1
ATOM 3381 C C . ASP A 1 431 ? 2.283 -19.890 -32.143 1.00 58.00 431 ASP A C 1
ATOM 3383 O O . ASP A 1 431 ? 1.765 -18.774 -32.247 1.00 58.00 431 ASP A O 1
ATOM 3387 N N . ALA A 1 432 ? 3.320 -20.111 -31.325 1.00 57.47 432 ALA A N 1
ATOM 3388 C CA . ALA A 1 432 ? 3.951 -19.070 -30.509 1.00 57.47 432 ALA A CA 1
ATOM 3389 C C . ALA A 1 432 ? 4.624 -17.984 -31.370 1.00 57.47 432 ALA A C 1
ATOM 3391 O O . ALA A 1 432 ? 4.541 -16.799 -31.056 1.00 57.47 432 ALA A O 1
ATOM 3392 N N . ALA A 1 433 ? 5.211 -18.348 -32.515 1.00 58.12 433 ALA A N 1
ATOM 3393 C CA . ALA A 1 433 ? 5.762 -17.372 -33.458 1.00 58.12 433 ALA A CA 1
ATOM 3394 C C . ALA A 1 433 ? 4.664 -16.550 -34.167 1.00 58.12 433 ALA A C 1
ATOM 3396 O O . ALA A 1 433 ? 4.879 -15.384 -34.503 1.00 58.12 433 ALA A O 1
ATOM 3397 N N . SER A 1 434 ? 3.464 -17.117 -34.354 1.00 62.69 434 SER A N 1
ATOM 3398 C CA . SER A 1 434 ? 2.324 -16.391 -34.928 1.00 62.69 434 SER A CA 1
ATOM 3399 C C . SER A 1 434 ? 1.766 -15.323 -33.978 1.00 62.69 434 SER A C 1
ATOM 3401 O O . SER A 1 434 ? 1.232 -14.319 -34.460 1.00 62.69 434 SER A O 1
ATOM 3403 N N . LEU A 1 435 ? 1.912 -15.491 -32.659 1.00 59.75 435 LEU A N 1
ATOM 3404 C CA . LEU A 1 435 ? 1.506 -14.508 -31.645 1.00 59.75 435 LEU A CA 1
ATOM 3405 C C . LEU A 1 435 ? 2.274 -13.181 -31.760 1.00 59.75 435 LEU A C 1
ATOM 3407 O O . LEU A 1 435 ? 1.669 -12.121 -31.606 1.00 59.75 435 LEU A O 1
ATOM 3411 N N . LEU A 1 436 ? 3.547 -13.211 -32.170 1.00 60.97 436 LEU A N 1
ATOM 3412 C CA . LEU A 1 436 ? 4.375 -12.010 -32.378 1.00 60.97 436 LEU A CA 1
ATOM 3413 C C . LEU A 1 436 ? 3.942 -11.144 -33.576 1.00 60.97 436 LEU A C 1
ATOM 3415 O O . LEU A 1 436 ? 4.379 -10.003 -33.707 1.00 60.97 436 LEU A O 1
ATOM 3419 N N . THR A 1 437 ? 3.074 -11.663 -34.451 1.00 71.31 437 THR A N 1
ATOM 3420 C CA . THR A 1 437 ? 2.552 -10.940 -35.630 1.00 71.31 437 THR A CA 1
ATOM 3421 C C . THR A 1 437 ? 1.127 -10.413 -35.441 1.00 71.31 437 THR A C 1
ATOM 3423 O O . THR A 1 437 ? 0.532 -9.863 -36.369 1.00 71.31 437 THR A O 1
ATOM 3426 N N . MET A 1 438 ? 0.548 -10.586 -34.248 1.00 73.00 438 MET A N 1
ATOM 3427 C CA . MET A 1 438 ? -0.828 -10.180 -33.970 1.00 73.00 438 MET A CA 1
ATOM 3428 C C . MET A 1 438 ? -0.954 -8.659 -33.795 1.00 73.00 438 MET A C 1
ATOM 3430 O O . MET A 1 438 ? -0.098 -8.008 -33.204 1.00 73.00 438 MET A O 1
ATOM 3434 N N . GLY A 1 439 ? -2.052 -8.083 -34.297 1.00 83.06 439 GLY A N 1
ATOM 3435 C CA . GLY A 1 439 ? -2.370 -6.666 -34.082 1.00 83.06 439 GLY A CA 1
ATOM 3436 C C . GLY A 1 439 ? -2.617 -6.334 -32.603 1.00 83.06 439 GLY A C 1
ATOM 3437 O O . GLY A 1 439 ? -3.043 -7.205 -31.839 1.00 83.06 439 GLY A O 1
ATOM 3438 N N . SER A 1 440 ? -2.399 -5.067 -32.224 1.00 81.06 440 SER A N 1
ATOM 3439 C CA . SER A 1 440 ? -2.489 -4.559 -30.839 1.00 81.06 440 SER A CA 1
ATOM 3440 C C . SER A 1 440 ? -3.755 -5.007 -30.104 1.00 81.06 440 SER A C 1
ATOM 3442 O O . SER A 1 440 ? -3.678 -5.537 -29.002 1.00 81.06 440 SER A O 1
ATOM 3444 N N . ASP A 1 441 ? -4.914 -4.923 -30.760 1.00 80.88 441 ASP A N 1
ATOM 3445 C CA . ASP A 1 441 ? -6.207 -5.240 -30.143 1.00 80.88 441 ASP A CA 1
ATOM 3446 C C . ASP A 1 441 ? -6.324 -6.706 -29.705 1.00 80.88 441 ASP A C 1
ATOM 3448 O O . ASP A 1 441 ? -7.064 -7.039 -28.777 1.00 80.88 441 ASP A O 1
ATOM 3452 N N . ARG A 1 442 ? -5.639 -7.620 -30.403 1.00 84.88 442 ARG A N 1
ATOM 3453 C CA . ARG A 1 442 ? -5.652 -9.044 -30.054 1.00 84.88 442 ARG A CA 1
ATOM 3454 C C . ARG A 1 442 ? -4.727 -9.323 -28.873 1.00 84.88 442 ARG A C 1
ATOM 3456 O O . ARG A 1 442 ? -5.104 -10.126 -28.023 1.00 84.88 442 ARG A O 1
ATOM 3463 N N . VAL A 1 443 ? -3.586 -8.638 -28.802 1.00 81.06 443 VAL A N 1
ATOM 3464 C CA . VAL A 1 443 ? -2.658 -8.713 -27.665 1.00 81.06 443 VAL A CA 1
ATOM 3465 C C . VAL A 1 443 ? -3.344 -8.221 -26.390 1.00 81.06 443 VAL A C 1
ATOM 3467 O O . VAL A 1 443 ? -3.338 -8.932 -25.389 1.00 81.06 443 VAL A O 1
ATOM 3470 N N . ASP A 1 444 ? -4.044 -7.087 -26.449 1.00 82.56 444 ASP A N 1
ATOM 3471 C CA . ASP A 1 444 ? -4.756 -6.535 -25.289 1.00 82.56 444 ASP A CA 1
ATOM 3472 C C . ASP A 1 444 ? -5.884 -7.460 -24.801 1.00 82.56 444 ASP A C 1
ATOM 3474 O O . ASP A 1 444 ? -6.076 -7.646 -23.598 1.00 82.56 444 ASP A O 1
ATOM 3478 N N . ARG A 1 445 ? -6.621 -8.100 -25.723 1.00 87.19 445 ARG A N 1
ATOM 3479 C CA . ARG A 1 445 ? -7.641 -9.102 -25.362 1.00 87.19 445 ARG A CA 1
ATOM 3480 C C . ARG A 1 445 ? -7.036 -10.325 -24.676 1.00 87.19 445 ARG A C 1
ATOM 3482 O O . ARG A 1 445 ? -7.581 -10.770 -23.670 1.00 87.19 445 ARG A O 1
ATOM 3489 N N . LEU A 1 446 ? -5.928 -10.849 -25.201 1.00 88.81 446 LEU A N 1
ATOM 3490 C CA . LEU A 1 446 ? -5.230 -11.987 -24.597 1.00 88.81 446 LEU A CA 1
ATOM 3491 C C . LEU A 1 446 ? -4.680 -11.632 -23.218 1.00 88.81 446 LEU A C 1
ATOM 3493 O O . LEU A 1 446 ? -4.850 -12.403 -22.281 1.00 88.81 446 LEU A O 1
ATOM 3497 N N . ARG A 1 447 ? -4.102 -10.437 -23.068 1.00 88.50 447 ARG A N 1
ATOM 3498 C CA . ARG A 1 447 ? -3.625 -9.931 -21.780 1.00 88.50 447 ARG A CA 1
ATOM 3499 C C . ARG A 1 447 ? -4.744 -9.874 -20.744 1.00 88.50 447 ARG A C 1
ATOM 3501 O O . ARG A 1 447 ? -4.553 -10.316 -19.618 1.00 88.50 447 ARG A O 1
ATOM 3508 N N . LYS A 1 448 ? -5.923 -9.365 -21.116 1.00 88.31 448 LYS A N 1
ATOM 3509 C CA . LYS A 1 448 ? -7.093 -9.322 -20.221 1.00 88.31 448 LYS A CA 1
ATOM 3510 C C . LYS A 1 448 ? -7.571 -10.711 -19.829 1.00 88.31 448 LYS A C 1
ATOM 3512 O O . LYS A 1 448 ? -7.805 -10.939 -18.647 1.00 88.31 448 LYS A O 1
ATOM 3517 N N . ALA A 1 449 ? -7.682 -11.619 -20.797 1.00 91.12 449 ALA A N 1
ATOM 3518 C CA . ALA A 1 449 ? -8.073 -13.002 -20.543 1.00 91.12 449 ALA A CA 1
ATOM 3519 C C . ALA A 1 449 ? -7.082 -13.700 -19.597 1.00 91.12 449 ALA A C 1
ATOM 3521 O O . ALA A 1 449 ? -7.499 -14.356 -18.650 1.00 91.12 449 ALA A O 1
ATOM 3522 N N . PHE A 1 450 ? -5.781 -13.477 -19.791 1.00 94.00 450 PHE A N 1
ATOM 3523 C CA . PHE A 1 450 ? -4.733 -13.988 -18.912 1.00 94.00 450 PHE A CA 1
ATOM 3524 C C . PHE A 1 450 ? -4.830 -13.445 -17.489 1.00 94.00 450 PHE A C 1
ATOM 3526 O O . PHE A 1 450 ? -4.852 -14.227 -16.547 1.00 94.00 450 PHE A O 1
ATOM 3533 N N . ILE A 1 451 ? -4.979 -12.129 -17.306 1.00 93.00 451 ILE A N 1
ATOM 3534 C CA . ILE A 1 451 ? -5.149 -11.557 -15.962 1.00 93.00 451 ILE A CA 1
ATOM 3535 C C . ILE A 1 451 ? -6.415 -12.097 -15.281 1.00 93.00 451 ILE A C 1
ATOM 3537 O O . ILE A 1 451 ? -6.391 -12.377 -14.084 1.00 93.00 451 ILE A O 1
ATOM 3541 N N . GLN A 1 452 ? -7.507 -12.291 -16.025 1.00 91.12 452 GLN A N 1
ATOM 3542 C CA . GLN A 1 452 ? -8.718 -12.921 -15.495 1.00 91.12 452 GLN A CA 1
ATOM 3543 C C . GLN A 1 452 ? -8.483 -14.378 -15.078 1.00 91.12 452 GLN A C 1
ATOM 3545 O O . GLN A 1 452 ? -8.955 -14.773 -14.014 1.00 91.12 452 GLN A O 1
ATOM 3550 N N . ALA A 1 453 ? -7.734 -15.155 -15.865 1.00 93.44 453 ALA A N 1
ATOM 3551 C CA . ALA A 1 453 ? -7.351 -16.520 -15.511 1.00 93.44 453 ALA A CA 1
ATOM 3552 C C . ALA A 1 453 ? -6.457 -16.557 -14.256 1.00 93.44 453 ALA A C 1
ATOM 3554 O O . ALA A 1 453 ? -6.719 -17.348 -13.355 1.00 93.44 453 ALA A O 1
ATOM 3555 N N . CYS A 1 454 ? -5.484 -15.643 -14.119 1.00 94.06 454 CYS A N 1
ATOM 3556 C CA . CYS A 1 454 ? -4.664 -15.534 -12.904 1.00 94.06 454 CYS A CA 1
ATOM 3557 C C . CYS A 1 454 ? -5.516 -15.254 -11.662 1.00 94.06 454 CYS A C 1
ATOM 3559 O O . CYS A 1 454 ? -5.323 -15.878 -10.624 1.00 94.06 454 CYS A O 1
ATOM 3561 N N . LEU A 1 455 ? -6.471 -14.324 -11.765 1.00 93.56 455 LEU A N 1
ATOM 3562 C CA . LEU A 1 455 ? -7.384 -14.007 -10.667 1.00 93.56 455 LEU A CA 1
ATOM 3563 C C . LEU A 1 455 ? -8.286 -15.196 -10.311 1.00 93.56 455 LEU A C 1
ATOM 3565 O O . LEU A 1 455 ? -8.489 -15.448 -9.126 1.00 93.56 455 LEU A O 1
ATOM 3569 N N . ARG A 1 456 ? -8.789 -15.939 -11.308 1.00 93.12 456 ARG A N 1
ATOM 3570 C CA . ARG A 1 456 ? -9.579 -17.162 -11.093 1.00 93.12 456 ARG A CA 1
ATOM 3571 C C . ARG A 1 456 ? -8.770 -18.203 -10.325 1.00 93.12 456 ARG A C 1
ATOM 3573 O O . ARG A 1 456 ? -9.198 -18.627 -9.258 1.00 93.12 456 ARG A O 1
ATOM 3580 N N . ASN A 1 457 ? -7.572 -18.522 -10.819 1.00 94.25 457 ASN A N 1
ATOM 3581 C CA . ASN A 1 457 ? -6.679 -19.489 -10.188 1.00 94.25 457 ASN A CA 1
ATOM 3582 C C . ASN A 1 457 ? -6.324 -19.065 -8.761 1.00 94.25 457 ASN A C 1
ATOM 3584 O O . ASN A 1 457 ? -6.425 -19.879 -7.855 1.00 94.25 457 ASN A O 1
ATOM 3588 N N . ALA A 1 458 ? -6.007 -17.786 -8.531 1.00 94.44 458 ALA A N 1
ATOM 3589 C CA . ALA A 1 458 ? -5.730 -17.273 -7.188 1.00 94.44 458 ALA A CA 1
ATOM 3590 C C . ALA A 1 458 ? -6.930 -17.418 -6.235 1.00 94.44 458 ALA A C 1
ATOM 3592 O O . ALA A 1 458 ? -6.749 -17.681 -5.051 1.00 94.44 458 ALA A O 1
ATOM 3593 N N . CYS A 1 459 ? -8.164 -17.268 -6.729 1.00 94.00 459 CYS A N 1
ATOM 3594 C CA . CYS A 1 459 ? -9.365 -17.502 -5.921 1.00 94.00 459 CYS A CA 1
ATOM 3595 C C . CYS A 1 459 ? -9.582 -18.989 -5.591 1.00 94.00 459 CYS A C 1
ATOM 3597 O O . CYS A 1 459 ? -10.181 -19.309 -4.564 1.00 94.00 459 CYS A O 1
ATOM 3599 N N . GLU A 1 460 ? -9.120 -19.890 -6.458 1.00 93.44 460 GLU A N 1
ATOM 3600 C CA . GLU A 1 460 ? -9.254 -21.341 -6.304 1.00 93.44 460 GLU A CA 1
ATOM 3601 C C . GLU A 1 460 ? -8.122 -21.979 -5.489 1.00 93.44 460 GLU A C 1
ATOM 3603 O O . GLU A 1 460 ? -8.314 -23.076 -4.964 1.00 93.44 460 GLU A O 1
ATOM 3608 N N . THR A 1 461 ? -6.974 -21.305 -5.356 1.00 93.06 461 THR A N 1
ATOM 3609 C CA . THR A 1 461 ? -5.793 -21.819 -4.648 1.00 93.06 461 THR A CA 1
ATOM 3610 C C . THR A 1 461 ? -5.439 -20.992 -3.412 1.00 93.06 461 THR A C 1
ATOM 3612 O O . THR A 1 461 ? -5.645 -21.456 -2.296 1.00 93.06 461 THR A O 1
ATOM 3615 N N . ASP A 1 462 ? -4.911 -19.781 -3.592 1.00 89.75 462 ASP A N 1
ATOM 3616 C CA . ASP A 1 462 ? -4.499 -18.874 -2.522 1.00 89.75 462 ASP A CA 1
ATOM 3617 C C . ASP A 1 462 ? -4.371 -17.431 -3.051 1.00 89.75 462 ASP A C 1
ATOM 3619 O O . ASP A 1 462 ? -3.573 -17.143 -3.945 1.00 89.75 462 ASP A O 1
ATOM 3623 N N . LEU A 1 463 ? -5.126 -16.489 -2.472 1.00 90.94 463 LEU A N 1
ATOM 3624 C CA . LEU A 1 463 ? -5.048 -15.073 -2.842 1.00 90.94 463 LEU A CA 1
ATOM 3625 C C . LEU A 1 463 ? -3.826 -14.353 -2.241 1.00 90.94 463 LEU A C 1
ATOM 3627 O O . LEU A 1 463 ? -3.486 -13.253 -2.689 1.00 90.94 463 LEU A O 1
ATOM 3631 N N . TYR A 1 464 ? -3.203 -14.905 -1.197 1.00 87.62 464 TYR A N 1
ATOM 3632 C CA . TYR A 1 464 ? -1.979 -14.380 -0.580 1.00 87.62 464 TYR A CA 1
ATOM 3633 C C . TYR A 1 464 ? -0.707 -15.083 -1.043 1.00 87.62 464 TYR A C 1
ATOM 3635 O O . TYR A 1 464 ? 0.376 -14.548 -0.791 1.00 87.62 464 TYR A O 1
ATOM 3643 N N . GLY A 1 465 ? -0.837 -16.224 -1.712 1.00 79.12 465 GLY A N 1
ATOM 3644 C CA . GLY A 1 465 ? 0.279 -17.025 -2.182 1.00 79.12 465 GLY A CA 1
ATOM 3645 C C . GLY A 1 465 ? 1.135 -16.264 -3.186 1.00 79.12 465 GLY A C 1
ATOM 3646 O O . GLY A 1 465 ? 0.616 -15.552 -4.042 1.00 79.12 465 GLY A O 1
ATOM 3647 N N . ALA A 1 466 ? 2.450 -16.435 -3.079 1.00 77.94 466 ALA A N 1
ATOM 3648 C CA . ALA A 1 466 ? 3.424 -16.029 -4.093 1.00 77.94 466 ALA A CA 1
ATOM 3649 C C . ALA A 1 466 ? 3.745 -17.190 -5.057 1.00 77.94 466 ALA A C 1
ATOM 3651 O O . ALA A 1 466 ? 4.762 -17.176 -5.743 1.00 77.94 466 ALA A O 1
ATOM 3652 N N . ASP A 1 467 ? 2.903 -18.230 -5.075 1.00 87.00 467 ASP A N 1
ATOM 3653 C CA . ASP A 1 467 ? 3.155 -19.434 -5.857 1.00 87.00 467 ASP A CA 1
ATOM 3654 C C . ASP A 1 467 ? 3.016 -19.150 -7.357 1.00 87.00 467 ASP A C 1
ATOM 3656 O O . ASP A 1 467 ? 1.922 -18.895 -7.876 1.00 87.00 467 ASP A O 1
ATOM 3660 N N . ILE A 1 468 ? 4.145 -19.240 -8.058 1.00 89.38 468 ILE A N 1
ATOM 3661 C CA . ILE A 1 468 ? 4.245 -19.070 -9.506 1.00 89.38 468 ILE A CA 1
ATOM 3662 C C . ILE A 1 468 ? 3.290 -20.000 -10.269 1.00 89.38 468 ILE A C 1
ATOM 3664 O O . ILE A 1 468 ? 2.835 -19.647 -11.360 1.00 89.38 468 ILE A O 1
ATOM 3668 N N . ALA A 1 469 ? 2.890 -21.132 -9.672 1.00 93.38 469 ALA A N 1
ATOM 3669 C CA . ALA A 1 469 ? 1.929 -22.064 -10.250 1.00 93.38 469 ALA A CA 1
ATOM 3670 C C . ALA A 1 469 ? 0.586 -21.400 -10.600 1.00 93.38 469 ALA A C 1
ATOM 3672 O O . ALA A 1 469 ? -0.051 -21.790 -11.578 1.00 93.38 469 ALA A O 1
ATOM 3673 N N . ILE A 1 470 ? 0.157 -20.362 -9.867 1.00 93.81 470 ILE A N 1
ATOM 3674 C CA . ILE A 1 470 ? -1.059 -19.590 -10.190 1.00 93.81 470 ILE A CA 1
ATOM 3675 C C . ILE A 1 470 ? -0.947 -18.976 -11.593 1.00 93.81 470 ILE A C 1
ATOM 3677 O O . ILE A 1 470 ? -1.884 -19.051 -12.399 1.00 93.81 470 ILE A O 1
ATOM 3681 N N . ILE A 1 471 ? 0.216 -18.389 -11.883 1.00 94.19 471 ILE A N 1
ATOM 3682 C CA . ILE A 1 471 ? 0.522 -17.709 -13.142 1.00 94.19 471 ILE A CA 1
ATOM 3683 C C . ILE A 1 471 ? 0.767 -18.735 -14.252 1.00 94.19 471 ILE A C 1
ATOM 3685 O O . ILE A 1 471 ? 0.214 -18.597 -15.344 1.00 94.19 471 ILE A O 1
ATOM 3689 N N . GLU A 1 472 ? 1.526 -19.796 -13.976 1.00 93.94 472 GLU A N 1
ATOM 3690 C CA . GLU A 1 472 ? 1.808 -20.853 -14.953 1.00 93.94 472 GLU A CA 1
ATOM 3691 C C . GLU A 1 472 ? 0.543 -21.617 -15.374 1.00 93.94 472 GLU A C 1
ATOM 3693 O O . GLU A 1 472 ? 0.367 -21.928 -16.558 1.00 93.94 472 GLU A O 1
ATOM 3698 N N . ASN A 1 473 ? -0.385 -21.867 -14.445 1.00 95.62 473 ASN A N 1
ATOM 3699 C CA . ASN A 1 473 ? -1.678 -22.483 -14.752 1.00 95.62 473 ASN A CA 1
ATOM 3700 C C . ASN A 1 473 ? -2.528 -21.571 -15.646 1.00 95.62 473 ASN A C 1
ATOM 3702 O O . ASN A 1 473 ? -3.076 -22.027 -16.649 1.00 95.62 473 ASN A O 1
ATOM 3706 N N . ALA A 1 474 ? -2.577 -20.269 -15.345 1.00 95.12 474 ALA A N 1
ATOM 3707 C CA . ALA A 1 474 ? -3.303 -19.290 -16.159 1.00 95.12 474 ALA A CA 1
ATOM 3708 C C . ALA A 1 474 ? -2.679 -19.146 -17.554 1.00 95.12 474 ALA A C 1
ATOM 3710 O O . ALA A 1 474 ? -3.374 -19.015 -18.564 1.00 95.12 474 ALA A O 1
ATOM 3711 N N . SER A 1 475 ? -1.350 -19.215 -17.625 1.00 95.25 475 SER A N 1
ATOM 3712 C CA . SER A 1 475 ? -0.606 -19.184 -18.878 1.00 95.25 475 SER A CA 1
ATOM 3713 C C . SER A 1 475 ? -0.887 -20.433 -19.708 1.00 95.25 475 SER A C 1
ATOM 3715 O O . SER A 1 475 ? -1.099 -20.349 -20.916 1.00 95.25 475 SER A O 1
ATOM 3717 N N . THR A 1 476 ? -0.956 -21.595 -19.063 1.00 96.00 476 THR A N 1
ATOM 3718 C CA . THR A 1 476 ? -1.326 -22.851 -19.718 1.00 96.00 476 THR A CA 1
ATOM 3719 C C . THR A 1 476 ? -2.760 -22.802 -20.246 1.00 96.00 476 THR A C 1
ATOM 3721 O O . THR A 1 476 ? -2.992 -23.228 -21.373 1.00 96.00 476 THR A O 1
ATOM 3724 N N . GLU A 1 477 ? -3.707 -22.228 -19.500 1.00 94.75 477 GLU A N 1
ATOM 3725 C CA . GLU A 1 477 ? -5.101 -22.068 -19.940 1.00 94.75 477 GLU A CA 1
ATOM 3726 C C . GLU A 1 477 ? -5.217 -21.179 -21.188 1.00 94.75 477 GLU A C 1
ATOM 3728 O O . GLU A 1 477 ? -5.876 -21.543 -22.162 1.00 94.75 477 GLU A O 1
ATOM 3733 N N . ILE A 1 478 ? -4.562 -20.015 -21.180 1.00 95.25 478 ILE A N 1
ATOM 3734 C CA . ILE A 1 478 ? -4.741 -19.002 -22.230 1.00 95.25 478 ILE A CA 1
ATOM 3735 C C . ILE A 1 478 ? -3.818 -19.218 -23.431 1.00 95.25 478 ILE A C 1
ATOM 3737 O O . ILE A 1 478 ? -4.202 -18.939 -24.569 1.00 95.25 478 ILE A O 1
ATOM 3741 N N . TYR A 1 479 ? -2.605 -19.709 -23.195 1.00 90.81 479 TYR A N 1
ATOM 3742 C CA . TYR A 1 479 ? -1.556 -19.807 -24.206 1.00 90.81 479 TYR A CA 1
ATOM 3743 C C . TYR A 1 479 ? -1.087 -21.245 -24.479 1.00 90.81 479 TYR A C 1
ATOM 3745 O O . TYR A 1 479 ? -0.177 -21.436 -25.285 1.00 90.81 479 TYR A O 1
ATOM 3753 N N . ALA A 1 480 ? -1.676 -22.255 -23.825 1.00 93.25 480 ALA A N 1
ATOM 3754 C CA . ALA A 1 480 ? -1.296 -23.670 -23.932 1.00 93.25 480 ALA A CA 1
ATOM 3755 C C . ALA A 1 480 ? 0.156 -23.991 -23.513 1.00 93.25 480 ALA A C 1
ATOM 3757 O O . ALA A 1 480 ? 0.671 -25.063 -23.838 1.00 93.25 480 ALA A O 1
ATOM 3758 N N . HIS A 1 481 ? 0.825 -23.085 -22.787 1.00 92.81 481 HIS A N 1
ATOM 3759 C CA . HIS A 1 481 ? 2.187 -23.280 -22.290 1.00 92.81 481 HIS A CA 1
ATOM 3760 C C . HIS A 1 481 ? 2.416 -22.528 -20.961 1.00 92.81 481 HIS A C 1
ATOM 3762 O O . HIS A 1 481 ? 2.034 -21.361 -20.865 1.00 92.81 481 HIS A O 1
ATOM 3768 N N . PRO A 1 482 ? 3.073 -23.127 -19.949 1.00 93.75 482 PRO A N 1
ATOM 3769 C CA . PRO A 1 482 ? 3.185 -22.533 -18.611 1.00 93.75 482 PRO A CA 1
ATOM 3770 C C . PRO A 1 482 ? 4.072 -21.285 -18.553 1.00 93.75 482 PRO A C 1
ATOM 3772 O O . PRO A 1 482 ? 3.703 -20.318 -17.909 1.00 93.75 482 PRO A O 1
ATOM 3775 N N . ALA A 1 483 ? 5.194 -21.258 -19.277 1.00 91.19 483 ALA A N 1
ATOM 3776 C CA . ALA A 1 483 ? 6.169 -20.159 -19.193 1.00 91.19 483 ALA A CA 1
ATOM 3777 C C . ALA A 1 483 ? 6.021 -19.071 -20.275 1.00 91.19 483 ALA A C 1
ATOM 3779 O O . ALA A 1 483 ? 6.797 -18.122 -20.311 1.00 91.19 483 ALA A O 1
ATOM 3780 N N . ILE A 1 484 ? 5.064 -19.204 -21.199 1.00 90.19 484 ILE A N 1
ATOM 3781 C CA . ILE A 1 484 ? 4.986 -18.309 -22.369 1.00 90.19 484 ILE A CA 1
ATOM 3782 C C . ILE A 1 484 ? 4.552 -16.889 -21.991 1.00 90.19 484 ILE A C 1
ATOM 3784 O O . ILE A 1 484 ? 4.859 -15.952 -22.718 1.00 90.19 484 ILE A O 1
ATOM 3788 N N . TYR A 1 485 ? 3.894 -16.694 -20.841 1.00 86.81 485 TYR A N 1
ATOM 3789 C CA . TYR A 1 485 ? 3.543 -15.358 -20.355 1.00 86.81 485 TYR A CA 1
ATOM 3790 C C . TYR A 1 485 ? 4.766 -14.440 -20.194 1.00 86.81 485 TYR A C 1
ATOM 3792 O O . TYR A 1 485 ? 4.620 -13.239 -20.417 1.00 86.81 485 TYR A O 1
ATOM 3800 N N . LEU A 1 486 ? 5.953 -14.988 -19.891 1.00 86.12 486 LEU A N 1
ATOM 3801 C CA . LEU A 1 486 ? 7.204 -14.235 -19.722 1.00 86.12 486 LEU A CA 1
ATOM 3802 C C . LEU A 1 486 ? 7.605 -13.458 -20.985 1.00 86.12 486 LEU A C 1
ATOM 3804 O O . LEU A 1 486 ? 8.254 -12.417 -20.893 1.00 86.12 486 LEU A O 1
ATOM 3808 N N . ASP A 1 487 ? 7.175 -13.921 -22.161 1.00 83.44 487 ASP A N 1
ATOM 3809 C CA . ASP A 1 487 ? 7.467 -13.266 -23.439 1.00 83.44 487 ASP A CA 1
ATOM 3810 C C . ASP A 1 487 ? 6.563 -12.048 -23.705 1.00 83.44 487 ASP A C 1
ATOM 3812 O O . ASP A 1 487 ? 6.902 -11.178 -24.511 1.00 83.44 487 ASP A O 1
ATOM 3816 N N . TYR A 1 488 ? 5.400 -11.969 -23.046 1.00 78.25 488 TYR A N 1
ATOM 3817 C CA . TYR A 1 488 ? 4.345 -10.996 -23.366 1.00 78.25 488 TYR A CA 1
ATOM 3818 C C . TYR A 1 488 ? 4.003 -10.059 -22.211 1.00 78.25 488 TYR A C 1
ATOM 3820 O O . TYR A 1 488 ? 3.500 -8.952 -22.429 1.00 78.25 488 TYR A O 1
ATOM 3828 N N . ILE A 1 489 ? 4.201 -10.512 -20.978 1.00 81.19 489 ILE A N 1
ATOM 3829 C CA . ILE A 1 489 ? 3.714 -9.855 -19.776 1.00 81.19 489 ILE A CA 1
ATOM 3830 C C . ILE A 1 489 ? 4.812 -9.923 -18.724 1.00 81.19 489 ILE A C 1
ATOM 3832 O O . ILE A 1 489 ? 5.346 -10.977 -18.409 1.00 81.19 489 ILE A O 1
ATOM 3836 N N . ASN A 1 490 ? 5.123 -8.761 -18.165 1.00 79.44 490 ASN A N 1
ATOM 3837 C CA . ASN A 1 490 ? 6.015 -8.651 -17.027 1.00 79.44 490 ASN A CA 1
ATOM 3838 C C . ASN A 1 490 ? 5.412 -9.381 -15.807 1.00 79.44 490 ASN A C 1
ATOM 3840 O O . ASN A 1 490 ? 4.220 -9.199 -15.531 1.00 79.44 490 ASN A O 1
ATOM 3844 N N . GLU A 1 491 ? 6.222 -10.185 -15.114 1.00 76.19 491 GLU A N 1
ATOM 3845 C CA . GLU A 1 491 ? 5.814 -11.104 -14.038 1.00 76.19 491 GLU A CA 1
ATOM 3846 C C . GLU A 1 491 ? 5.054 -10.416 -12.898 1.00 76.19 491 GLU A C 1
ATOM 3848 O O . GLU A 1 491 ? 4.090 -10.962 -12.359 1.00 76.19 491 GLU A O 1
ATOM 3853 N N . GLU A 1 492 ? 5.372 -9.158 -12.611 1.00 80.19 492 GLU A N 1
ATOM 3854 C CA . GLU A 1 492 ? 4.648 -8.382 -11.615 1.00 80.19 492 GLU A CA 1
ATOM 3855 C C . GLU A 1 492 ? 3.209 -8.059 -11.986 1.00 80.19 492 GLU A C 1
ATOM 3857 O O . GLU A 1 492 ? 2.397 -7.721 -11.124 1.00 80.19 492 GLU A O 1
ATOM 3862 N N . THR A 1 493 ? 2.880 -8.053 -13.276 1.00 84.88 493 THR A N 1
ATOM 3863 C CA . THR A 1 493 ? 1.569 -7.585 -13.731 1.00 84.88 493 THR A CA 1
ATOM 3864 C C . THR A 1 493 ? 0.443 -8.472 -13.174 1.00 84.88 493 THR A C 1
ATOM 3866 O O . THR A 1 493 ? -0.498 -7.910 -12.602 1.00 84.88 493 THR A O 1
ATOM 3869 N N . PRO A 1 494 ? 0.512 -9.818 -13.263 1.00 88.62 494 PRO A N 1
ATOM 3870 C CA . PRO A 1 494 ? -0.391 -10.721 -12.547 1.00 88.62 494 PRO A CA 1
ATOM 3871 C C . PRO A 1 494 ? -0.447 -10.485 -11.038 1.00 88.62 494 PRO A C 1
ATOM 3873 O O . PRO A 1 494 ? -1.538 -10.335 -10.485 1.00 88.62 494 PRO A O 1
ATOM 3876 N N . TRP A 1 495 ? 0.705 -10.389 -10.370 1.00 90.56 495 TRP A N 1
ATOM 3877 C CA . TRP A 1 495 ? 0.756 -10.228 -8.917 1.00 90.56 495 TRP A CA 1
ATOM 3878 C C . TRP A 1 495 ? 0.129 -8.916 -8.456 1.00 90.56 495 TRP A C 1
ATOM 3880 O O . TRP A 1 495 ? -0.688 -8.893 -7.533 1.00 90.56 495 TRP A O 1
ATOM 3890 N N . ASN A 1 496 ? 0.420 -7.822 -9.154 1.00 88.88 496 ASN A N 1
ATOM 3891 C CA . ASN A 1 496 ? -0.197 -6.523 -8.921 1.00 88.88 496 ASN A CA 1
ATOM 3892 C C . ASN A 1 496 ? -1.707 -6.550 -9.175 1.00 88.88 496 ASN A C 1
ATOM 3894 O O . ASN A 1 496 ? -2.460 -5.916 -8.430 1.00 88.88 496 ASN A O 1
ATOM 3898 N N . ALA A 1 497 ? -2.174 -7.305 -10.174 1.00 89.50 497 ALA A N 1
ATOM 3899 C CA . ALA A 1 497 ? -3.602 -7.503 -10.397 1.00 89.50 497 ALA A CA 1
ATOM 3900 C C . ALA A 1 497 ? -4.261 -8.249 -9.223 1.00 89.50 497 ALA A C 1
ATOM 3902 O O . ALA A 1 497 ? -5.285 -7.782 -8.724 1.00 89.50 497 ALA A O 1
ATOM 3903 N N . ILE A 1 498 ? -3.649 -9.328 -8.720 1.00 92.62 498 ILE A N 1
ATOM 3904 C CA . ILE A 1 498 ? -4.135 -10.095 -7.557 1.00 92.62 498 ILE A CA 1
ATOM 3905 C C . ILE A 1 498 ? -4.136 -9.233 -6.282 1.00 92.62 498 ILE A C 1
ATOM 3907 O O . ILE A 1 498 ? -5.131 -9.180 -5.556 1.00 92.62 498 ILE A O 1
ATOM 3911 N N . ARG A 1 499 ? -3.055 -8.489 -6.004 1.00 90.56 499 ARG A N 1
ATOM 3912 C CA . ARG A 1 499 ? -2.977 -7.536 -4.875 1.00 90.56 499 ARG A CA 1
ATOM 3913 C C . ARG A 1 499 ? -4.073 -6.475 -4.956 1.00 90.56 499 ARG A C 1
ATOM 3915 O O . ARG A 1 499 ? -4.768 -6.223 -3.970 1.00 90.56 499 ARG A O 1
ATOM 3922 N N . LYS A 1 500 ? -4.246 -5.862 -6.131 1.00 88.62 500 LYS A N 1
ATOM 3923 C CA . LYS A 1 500 ? -5.275 -4.843 -6.356 1.00 88.62 500 LYS A CA 1
ATOM 3924 C C . LYS A 1 500 ? -6.672 -5.421 -6.158 1.00 88.62 500 LYS A C 1
ATOM 3926 O O . LYS A 1 500 ? -7.479 -4.804 -5.473 1.00 88.62 500 LYS A O 1
ATOM 3931 N N . PHE A 1 501 ? -6.929 -6.611 -6.691 1.00 91.88 501 PHE A N 1
ATOM 3932 C CA . PHE A 1 501 ? -8.191 -7.320 -6.521 1.00 91.88 501 PHE A CA 1
ATOM 3933 C C . PHE A 1 501 ? -8.530 -7.547 -5.039 1.00 91.88 501 PHE A C 1
ATOM 3935 O O . PHE A 1 501 ? -9.607 -7.157 -4.590 1.00 91.88 501 PHE A O 1
ATOM 3942 N N . ARG A 1 502 ? -7.577 -8.050 -4.241 1.00 92.19 502 ARG A N 1
ATOM 3943 C CA . ARG A 1 502 ? -7.741 -8.184 -2.782 1.00 92.19 502 ARG A CA 1
ATOM 3944 C C . ARG A 1 502 ? -8.050 -6.857 -2.090 1.00 92.19 502 ARG A C 1
ATOM 3946 O O . ARG A 1 502 ? -8.888 -6.809 -1.193 1.00 92.19 502 ARG A O 1
ATOM 3953 N N . SER A 1 503 ? -7.348 -5.791 -2.470 1.00 88.62 503 SER A N 1
ATOM 3954 C CA . SER A 1 503 ? -7.538 -4.457 -1.889 1.00 88.62 503 SER A CA 1
ATOM 3955 C C . SER A 1 503 ? -8.935 -3.903 -2.175 1.00 88.62 503 SER A C 1
ATOM 3957 O O . SER A 1 503 ? -9.597 -3.400 -1.267 1.00 88.62 503 SER A O 1
ATOM 3959 N N . GLU A 1 504 ? -9.424 -4.057 -3.409 1.00 87.75 504 GLU A N 1
ATOM 3960 C CA . GLU A 1 504 ? -10.777 -3.626 -3.774 1.00 87.75 504 GLU A CA 1
ATOM 3961 C C . GLU A 1 504 ? -11.848 -4.436 -3.035 1.00 87.75 504 GLU A C 1
ATOM 3963 O O . GLU A 1 504 ? -12.801 -3.843 -2.540 1.00 87.75 504 GLU A O 1
ATOM 3968 N N . LEU A 1 505 ? -11.664 -5.749 -2.850 1.00 91.25 505 LEU A N 1
ATOM 3969 C CA . LEU A 1 505 ? -12.570 -6.566 -2.031 1.00 91.25 505 LEU A CA 1
ATOM 3970 C C . LEU A 1 505 ? -12.640 -6.087 -0.577 1.00 91.25 505 LEU A C 1
ATOM 3972 O O . LEU A 1 505 ? -13.727 -5.917 -0.028 1.00 91.25 505 LEU A O 1
ATOM 3976 N N . LYS A 1 506 ? -11.489 -5.815 0.048 1.00 91.12 506 LYS A N 1
ATOM 3977 C CA . LYS A 1 506 ? -11.428 -5.274 1.419 1.00 91.12 506 LYS A CA 1
ATOM 3978 C C . LYS A 1 506 ? -12.126 -3.924 1.530 1.00 91.12 506 LYS A C 1
ATOM 3980 O O . LYS A 1 506 ? -12.853 -3.668 2.487 1.00 91.12 506 LYS A O 1
ATOM 3985 N N . LYS A 1 507 ? -11.882 -3.050 0.558 1.00 87.12 507 LYS A N 1
ATOM 3986 C CA . LYS A 1 507 ? -12.469 -1.714 0.505 1.00 87.12 507 LYS A CA 1
ATOM 3987 C C . LYS A 1 507 ? -13.982 -1.784 0.337 1.00 87.12 507 LYS A C 1
ATOM 3989 O O . LYS A 1 507 ? -14.691 -1.100 1.070 1.00 87.12 507 LYS A O 1
ATOM 3994 N N . GLU A 1 508 ? -14.462 -2.609 -0.586 1.00 88.44 508 GLU A N 1
ATOM 3995 C CA . GLU A 1 508 ? -15.891 -2.794 -0.830 1.00 88.44 508 GLU A CA 1
ATOM 3996 C C . GLU A 1 508 ? -16.585 -3.381 0.406 1.00 88.44 508 GLU A C 1
ATOM 3998 O O . GLU A 1 508 ? -17.596 -2.843 0.849 1.00 88.44 508 GLU A O 1
ATOM 4003 N N . MET A 1 509 ? -15.983 -4.389 1.048 1.00 92.06 509 MET A N 1
ATOM 4004 C CA . MET A 1 509 ? -16.460 -4.948 2.320 1.00 92.06 509 MET A CA 1
ATOM 4005 C C . MET A 1 509 ? -16.634 -3.876 3.397 1.00 92.06 509 MET A C 1
ATOM 4007 O O . MET A 1 509 ? -17.654 -3.832 4.077 1.00 92.06 509 MET A O 1
ATOM 4011 N N . PHE A 1 510 ? -15.639 -3.001 3.552 1.00 92.06 510 PHE A N 1
ATOM 4012 C CA . PHE A 1 510 ? -15.659 -1.945 4.557 1.00 92.06 510 PHE A CA 1
ATOM 4013 C C . PHE A 1 510 ? -16.731 -0.888 4.270 1.00 92.06 510 PHE A C 1
ATOM 4015 O O . PHE A 1 510 ? -17.478 -0.501 5.168 1.00 92.06 510 PHE A O 1
ATOM 4022 N N . LEU A 1 511 ? -16.815 -0.424 3.020 1.00 88.19 511 LEU A N 1
ATOM 4023 C CA . LEU A 1 511 ? -17.784 0.596 2.610 1.00 88.19 511 LEU A CA 1
ATOM 4024 C C . LEU A 1 511 ? -19.223 0.094 2.737 1.00 88.19 511 LEU A C 1
ATOM 4026 O O . LEU A 1 511 ? -20.101 0.855 3.144 1.00 88.19 511 LEU A O 1
ATOM 4030 N N . SER A 1 512 ? -19.431 -1.188 2.448 1.00 90.56 512 SER A N 1
ATOM 4031 C CA . SER A 1 512 ? -20.747 -1.818 2.400 1.00 90.56 512 SER A CA 1
ATOM 4032 C C . SER A 1 512 ? -21.070 -2.614 3.668 1.00 90.56 512 SER A C 1
ATOM 4034 O O . SER A 1 512 ? -22.117 -3.251 3.742 1.00 90.56 512 SER A O 1
ATOM 4036 N N . LEU A 1 513 ? -20.229 -2.547 4.712 1.00 94.75 513 LEU A N 1
ATOM 4037 C CA . LEU A 1 513 ? -20.377 -3.346 5.936 1.00 94.75 513 LEU A CA 1
ATOM 4038 C C . LEU A 1 513 ? -21.755 -3.180 6.587 1.00 94.75 513 LEU A C 1
ATOM 4040 O O . LEU A 1 513 ? -22.359 -4.147 7.040 1.00 94.75 513 LEU A O 1
ATOM 4044 N N . ARG A 1 514 ? -22.278 -1.952 6.627 1.00 94.44 514 ARG A N 1
ATOM 4045 C CA . ARG A 1 514 ? -23.594 -1.674 7.214 1.00 94.44 514 ARG A CA 1
ATOM 4046 C C . ARG A 1 514 ? -24.725 -2.351 6.437 1.00 94.44 514 ARG A C 1
ATOM 4048 O O . ARG A 1 514 ? -25.642 -2.883 7.060 1.00 94.44 514 ARG A O 1
ATOM 4055 N N . ASP A 1 515 ? -24.640 -2.330 5.111 1.00 90.06 515 ASP A N 1
ATOM 4056 C CA . ASP A 1 515 ? -25.636 -2.925 4.221 1.00 90.06 515 ASP A CA 1
ATOM 4057 C C . ASP A 1 515 ? -25.550 -4.456 4.250 1.00 90.06 515 ASP A C 1
ATOM 4059 O O . ASP A 1 515 ? -26.576 -5.124 4.348 1.00 90.06 515 ASP A O 1
ATOM 4063 N N . ILE A 1 516 ? -24.330 -5.005 4.290 1.00 91.94 516 ILE A N 1
ATOM 4064 C CA . ILE A 1 516 ? -24.058 -6.440 4.474 1.00 91.94 516 ILE A CA 1
ATOM 4065 C C . ILE A 1 516 ? -24.681 -6.961 5.773 1.00 91.94 516 ILE A C 1
ATOM 4067 O O . ILE A 1 516 ? -25.249 -8.051 5.802 1.00 91.94 516 ILE A O 1
ATOM 4071 N N . LEU A 1 517 ? -24.607 -6.172 6.847 1.00 94.50 517 LEU A N 1
ATOM 4072 C CA . LEU A 1 517 ? -25.213 -6.500 8.138 1.00 94.50 517 LEU A CA 1
ATOM 4073 C C . LEU A 1 517 ? -26.720 -6.190 8.206 1.00 94.50 517 LEU A C 1
ATOM 4075 O O . LEU A 1 517 ? -27.344 -6.446 9.236 1.00 94.50 517 LEU A O 1
ATOM 4079 N N . GLY A 1 518 ? -27.312 -5.626 7.147 1.00 91.56 518 GLY A N 1
ATOM 4080 C CA . GLY A 1 518 ? -28.737 -5.291 7.088 1.00 91.56 518 GLY A CA 1
ATOM 4081 C C . GLY A 1 518 ? -29.171 -4.246 8.119 1.00 91.56 518 GLY A C 1
ATOM 4082 O O . GLY A 1 518 ? -30.309 -4.276 8.588 1.00 91.56 518 GLY A O 1
ATOM 4083 N N . LEU A 1 519 ? -28.270 -3.346 8.518 1.00 93.12 519 LEU A N 1
ATOM 4084 C CA . LEU A 1 519 ? -28.526 -2.389 9.592 1.00 93.12 519 LEU A CA 1
ATOM 4085 C C . LEU A 1 519 ? -29.196 -1.113 9.087 1.00 93.12 519 LEU A C 1
ATOM 4087 O O . LEU A 1 519 ? -28.818 -0.533 8.069 1.00 93.12 519 LEU A O 1
ATOM 4091 N N . GLU A 1 520 ? -30.139 -0.598 9.872 1.00 92.31 520 GLU A N 1
ATOM 4092 C CA . GLU A 1 520 ? -30.711 0.722 9.632 1.00 92.31 520 GLU A CA 1
ATOM 4093 C C . GLU A 1 520 ? -29.681 1.835 9.894 1.00 92.31 520 GLU A C 1
ATOM 4095 O O . GLU A 1 520 ? -28.735 1.685 10.673 1.00 92.31 520 GLU A O 1
ATOM 4100 N N . LYS A 1 521 ? -29.879 3.011 9.278 1.00 88.69 521 LYS A N 1
ATOM 4101 C CA . LYS A 1 521 ? -28.926 4.137 9.354 1.00 88.69 521 LYS A CA 1
ATOM 4102 C C . LYS A 1 521 ? -28.607 4.596 10.783 1.00 88.69 521 LYS A C 1
ATOM 4104 O O . LYS A 1 521 ? -27.512 5.114 11.011 1.00 88.69 521 LYS A O 1
ATOM 4109 N N . ASN A 1 522 ? -29.539 4.399 11.713 1.00 92.12 522 ASN A N 1
ATOM 4110 C CA . ASN A 1 522 ? -29.438 4.863 13.096 1.00 92.12 522 ASN A CA 1
ATOM 4111 C C . ASN A 1 522 ? -28.868 3.803 14.051 1.00 92.12 522 ASN A C 1
ATOM 4113 O O . ASN A 1 522 ? -28.656 4.099 15.224 1.00 92.12 522 ASN A O 1
ATOM 4117 N N . CYS A 1 523 ? -28.607 2.580 13.579 1.00 94.69 523 CYS A N 1
ATOM 4118 C CA . CYS A 1 523 ? -27.993 1.548 14.403 1.00 94.69 523 CYS A CA 1
ATOM 4119 C C . CYS A 1 523 ? -26.507 1.856 14.644 1.00 94.69 523 CYS A C 1
ATOM 4121 O O . CYS A 1 523 ? -25.762 2.185 13.711 1.00 94.69 523 CYS A O 1
ATOM 4123 N N . ASP A 1 524 ? -26.066 1.701 15.895 1.00 95.94 524 ASP A N 1
ATOM 4124 C CA . ASP A 1 524 ? -24.649 1.761 16.251 1.00 95.94 524 ASP A CA 1
ATOM 4125 C C . ASP A 1 524 ? -23.919 0.555 15.643 1.00 95.94 524 ASP A C 1
ATOM 4127 O O . ASP A 1 524 ? -24.013 -0.577 16.126 1.00 95.94 524 ASP A O 1
ATOM 4131 N N . LEU A 1 525 ? -23.190 0.822 14.556 1.00 95.75 525 LEU A N 1
ATOM 4132 C CA . LEU A 1 525 ? -22.429 -0.182 13.820 1.00 95.75 525 LEU A CA 1
ATOM 4133 C C . LEU A 1 525 ? -21.373 -0.837 14.716 1.00 95.75 525 LEU A C 1
ATOM 4135 O O . LEU A 1 525 ? -21.211 -2.052 14.678 1.00 95.75 525 LEU A O 1
ATOM 4139 N N . LYS A 1 526 ? -20.687 -0.060 15.562 1.00 96.81 526 LYS A N 1
ATOM 4140 C CA . LYS A 1 526 ? -19.604 -0.569 16.409 1.00 96.81 526 LYS A CA 1
ATOM 4141 C C . LYS A 1 526 ? -20.143 -1.525 17.468 1.00 96.81 526 LYS A C 1
ATOM 4143 O O . LYS A 1 526 ? -19.576 -2.601 17.658 1.00 96.81 526 LYS A O 1
ATOM 4148 N N . ALA A 1 527 ? -21.238 -1.153 18.130 1.00 97.38 527 ALA A N 1
ATOM 4149 C CA . ALA A 1 527 ? -21.892 -2.020 19.106 1.00 97.38 527 ALA A CA 1
ATOM 4150 C C . ALA A 1 527 ? -22.414 -3.313 18.458 1.00 97.38 527 ALA A C 1
ATOM 4152 O O . ALA A 1 527 ? -22.251 -4.396 19.021 1.00 97.38 527 ALA A O 1
ATOM 4153 N N . HIS A 1 528 ? -22.986 -3.214 17.253 1.00 97.50 528 HIS A N 1
ATOM 4154 C CA . HIS A 1 528 ? -23.489 -4.377 16.531 1.00 97.50 528 HIS A CA 1
ATOM 4155 C C . HIS A 1 528 ? -22.370 -5.335 16.098 1.00 97.50 528 HIS A C 1
ATOM 4157 O O . HIS A 1 528 ? -22.482 -6.536 16.340 1.00 97.50 528 HIS A O 1
ATOM 4163 N N . CYS A 1 529 ? -21.282 -4.818 15.513 1.00 97.75 529 CYS A N 1
ATOM 4164 C CA . CYS A 1 529 ? -20.128 -5.629 15.119 1.00 97.75 529 CYS A CA 1
ATOM 4165 C C . CYS A 1 529 ? -19.501 -6.335 16.323 1.00 97.75 529 CYS A C 1
ATOM 4167 O O . CYS A 1 529 ? -19.205 -7.523 16.245 1.00 97.75 529 CYS A O 1
ATOM 4169 N N . LYS A 1 530 ? -19.358 -5.629 17.455 1.00 97.62 530 LYS A N 1
ATOM 4170 C CA . LYS A 1 530 ? -18.849 -6.224 18.694 1.00 97.62 530 LYS A CA 1
ATOM 4171 C C . LYS A 1 530 ? -19.717 -7.397 19.150 1.00 97.62 530 LYS A C 1
ATOM 4173 O O . LYS A 1 530 ? -19.187 -8.464 19.418 1.00 97.62 530 LYS A O 1
ATOM 4178 N N . ARG A 1 531 ? -21.043 -7.226 19.167 1.00 98.06 531 ARG A N 1
ATOM 4179 C CA . ARG A 1 531 ? -21.978 -8.299 19.534 1.00 98.06 531 ARG A CA 1
ATOM 4180 C C . ARG A 1 531 ? -21.804 -9.536 18.649 1.00 98.06 531 ARG A C 1
ATOM 4182 O O . ARG A 1 531 ? -21.738 -10.629 19.185 1.00 98.06 531 ARG A O 1
ATOM 4189 N N . LEU A 1 532 ? -21.716 -9.359 17.328 1.00 97.81 532 LEU A N 1
ATOM 4190 C CA . LEU A 1 532 ? -21.542 -10.470 16.381 1.00 97.81 532 LEU A CA 1
ATOM 4191 C C . LEU A 1 532 ? -20.193 -11.188 16.518 1.00 97.81 532 LEU A C 1
ATOM 4193 O O . LEU A 1 532 ? -20.093 -12.366 16.183 1.00 97.81 532 LEU A O 1
ATOM 4197 N N . LEU A 1 533 ? -19.149 -10.474 16.946 1.00 97.31 533 LEU A N 1
ATOM 4198 C CA . LEU A 1 533 ? -17.854 -11.074 17.264 1.00 97.31 533 LEU A CA 1
ATOM 4199 C C . LEU A 1 533 ? -17.927 -11.862 18.574 1.00 97.31 533 LEU A C 1
ATOM 4201 O O . LEU A 1 533 ? -17.465 -12.994 18.606 1.00 97.31 533 LEU A O 1
ATOM 4205 N N . ASP A 1 534 ? -18.541 -11.291 19.614 1.00 97.44 534 ASP A N 1
ATOM 4206 C CA . ASP A 1 534 ? -18.659 -11.918 20.937 1.00 97.44 534 ASP A CA 1
ATOM 4207 C C . ASP A 1 534 ? -19.511 -13.204 20.900 1.00 97.44 534 ASP A C 1
ATOM 4209 O O . ASP A 1 534 ? -19.263 -14.123 21.677 1.00 97.44 534 ASP A O 1
ATOM 4213 N N . THR A 1 535 ? -20.514 -13.278 20.014 1.00 97.50 535 THR A N 1
ATOM 4214 C CA . THR A 1 535 ? -21.365 -14.469 19.822 1.00 97.50 535 THR A CA 1
ATOM 4215 C C . THR A 1 535 ? -20.934 -15.366 18.665 1.00 97.50 535 THR A C 1
ATOM 4217 O O . THR A 1 535 ? -21.536 -16.412 18.458 1.00 97.50 535 THR A O 1
ATOM 4220 N N . GLU A 1 536 ? -19.942 -14.942 17.879 1.00 97.06 536 GLU A N 1
ATOM 4221 C CA . GLU A 1 536 ? -19.528 -15.570 16.616 1.00 97.06 536 GLU A CA 1
ATOM 4222 C C . GLU A 1 536 ? -20.648 -15.739 15.561 1.00 97.06 536 GLU A C 1
ATOM 4224 O O . GLU A 1 536 ? -20.448 -16.371 14.520 1.00 97.06 536 GLU A O 1
ATOM 4229 N N . ASP A 1 537 ? -21.799 -15.078 15.750 1.00 97.62 537 ASP A N 1
ATOM 4230 C CA . ASP A 1 537 ? -22.959 -15.123 14.843 1.00 97.62 537 ASP A CA 1
ATOM 4231 C C . ASP A 1 537 ? -22.651 -14.562 13.444 1.00 97.62 537 ASP A C 1
ATOM 4233 O O . ASP A 1 537 ? -23.450 -14.693 12.515 1.00 97.62 537 ASP A O 1
ATOM 4237 N N . HIS A 1 538 ? -21.509 -13.889 13.269 1.00 97.31 538 HIS A N 1
ATOM 4238 C CA . HIS A 1 538 ? -21.049 -13.460 11.950 1.00 97.31 538 HIS A CA 1
ATOM 4239 C C . HIS A 1 538 ? -20.594 -14.625 11.063 1.00 97.31 538 HIS A C 1
ATOM 4241 O O . HIS A 1 538 ? -20.657 -14.486 9.844 1.00 97.31 538 HIS A O 1
ATOM 4247 N N . LEU A 1 539 ? -20.174 -15.755 11.643 1.00 97.25 539 LEU A N 1
ATOM 4248 C CA . LEU A 1 539 ? -19.733 -16.948 10.910 1.00 97.25 539 LEU A CA 1
ATOM 4249 C C . LEU A 1 539 ? -20.699 -18.109 11.109 1.00 97.25 539 LEU A C 1
ATOM 4251 O O . LEU A 1 539 ? -21.122 -18.736 10.138 1.00 97.25 539 LEU A O 1
ATOM 4255 N N . HIS A 1 540 ? -21.095 -18.368 12.349 1.00 96.88 540 HIS A N 1
ATOM 4256 C CA . HIS A 1 540 ? -21.887 -19.537 12.707 1.00 96.88 540 HIS A CA 1
ATOM 4257 C C . HIS A 1 540 ? -23.344 -19.149 12.980 1.00 96.88 540 HIS A C 1
ATOM 4259 O O . HIS A 1 540 ? -23.685 -17.979 13.143 1.00 96.88 540 HIS A O 1
ATOM 4265 N N . SER A 1 541 ? -24.228 -20.138 12.978 1.00 96.06 541 SER A N 1
ATOM 4266 C CA . SER A 1 541 ? -25.600 -19.988 13.458 1.00 96.06 541 SER A CA 1
ATOM 4267 C C . SER A 1 541 ? -25.951 -21.157 14.372 1.00 96.06 541 SER A C 1
ATOM 4269 O O . SER A 1 541 ? -25.210 -22.140 14.455 1.00 96.06 541 SER A O 1
ATOM 4271 N N . ALA A 1 542 ? -27.103 -21.080 15.039 1.00 94.12 542 ALA A N 1
ATOM 4272 C CA . ALA A 1 542 ? -27.624 -22.195 15.830 1.00 94.12 542 ALA A CA 1
ATOM 4273 C C . ALA A 1 542 ? -27.808 -23.483 14.998 1.00 94.12 542 ALA A C 1
ATOM 4275 O O . ALA A 1 542 ? -27.763 -24.578 15.553 1.00 94.12 542 ALA A O 1
ATOM 4276 N N . ASP A 1 543 ? -27.966 -23.350 13.676 1.00 92.62 543 ASP A N 1
ATOM 4277 C CA . ASP A 1 543 ? -28.183 -24.452 12.734 1.00 92.62 543 ASP A CA 1
ATOM 4278 C C . ASP A 1 543 ? -26.872 -25.056 12.188 1.00 92.62 543 ASP A C 1
ATOM 4280 O O . ASP A 1 543 ? -26.907 -26.028 11.426 1.00 92.62 543 ASP A O 1
ATOM 4284 N N . GLY A 1 544 ? -25.708 -24.492 12.544 1.00 93.50 544 GLY A N 1
ATOM 4285 C CA . GLY A 1 544 ? -24.400 -25.081 12.255 1.00 93.50 544 GLY A CA 1
ATOM 4286 C C . GLY A 1 544 ? -23.263 -24.089 11.996 1.00 93.50 544 GLY A C 1
ATOM 4287 O O . GLY A 1 544 ? -23.448 -22.880 11.831 1.00 93.50 544 GLY A O 1
ATOM 4288 N N . MET A 1 545 ? -22.044 -24.632 11.914 1.00 95.25 545 MET A N 1
ATOM 4289 C CA . MET A 1 545 ? -20.851 -23.851 11.575 1.00 95.25 545 MET A CA 1
ATOM 4290 C C . MET A 1 545 ? -20.908 -23.308 10.142 1.00 95.25 545 MET A C 1
ATOM 4292 O O . MET A 1 545 ? -21.318 -24.030 9.235 1.00 95.25 545 MET A O 1
ATOM 4296 N N . TYR A 1 546 ? -20.480 -22.053 9.946 1.00 96.44 546 TYR A N 1
ATOM 4297 C CA . TYR A 1 546 ? -20.451 -21.361 8.650 1.00 96.44 546 TYR A CA 1
ATOM 4298 C C . TYR A 1 546 ? -21.819 -21.218 7.960 1.00 96.44 546 TYR A C 1
ATOM 4300 O O . TYR A 1 546 ? -21.892 -20.984 6.757 1.00 96.44 546 TYR A O 1
ATOM 4308 N N . ARG A 1 547 ? -22.917 -21.315 8.723 1.00 96.12 547 ARG A N 1
ATOM 4309 C CA . ARG A 1 547 ? -24.302 -21.126 8.250 1.00 96.12 547 ARG A CA 1
ATOM 4310 C C . ARG A 1 547 ? -24.908 -19.807 8.732 1.00 96.12 547 ARG A C 1
ATOM 4312 O O . ARG A 1 547 ? -26.091 -19.738 9.061 1.00 96.12 547 ARG A O 1
ATOM 4319 N N . SER A 1 548 ? -24.094 -18.760 8.831 1.00 96.44 548 SER A N 1
ATOM 4320 C CA . SER A 1 548 ? -24.565 -17.427 9.209 1.00 96.44 548 SER A CA 1
ATOM 4321 C C . SER A 1 548 ? -25.223 -16.685 8.042 1.00 96.44 548 SER A C 1
ATOM 4323 O O . SER A 1 548 ? -24.666 -16.586 6.948 1.00 96.44 548 SER A O 1
ATOM 4325 N N . ASN A 1 549 ? -26.368 -16.050 8.318 1.00 94.69 549 ASN A N 1
ATOM 4326 C CA . ASN A 1 549 ? -26.995 -15.078 7.415 1.00 94.69 549 ASN A CA 1
ATOM 4327 C C . ASN A 1 549 ? -26.062 -13.892 7.109 1.00 94.69 549 ASN A C 1
ATOM 4329 O O . ASN A 1 549 ? -26.104 -13.342 6.010 1.00 94.69 549 ASN A O 1
ATOM 4333 N N . ALA A 1 550 ? -25.236 -13.465 8.071 1.00 95.00 550 ALA A N 1
ATOM 4334 C CA . ALA A 1 550 ? -24.318 -12.344 7.881 1.00 95.00 550 ALA A CA 1
ATOM 4335 C C . ALA A 1 550 ? -23.201 -12.718 6.896 1.00 95.00 550 ALA A C 1
ATOM 4337 O O . ALA A 1 550 ? -22.942 -11.969 5.954 1.00 95.00 550 ALA A O 1
ATOM 4338 N N . LEU A 1 551 ? -22.613 -13.911 7.051 1.00 96.94 551 LEU A N 1
ATOM 4339 C CA . LEU A 1 551 ? -21.637 -14.453 6.102 1.00 96.94 551 LEU A CA 1
ATOM 4340 C C . LEU A 1 551 ? -22.253 -14.674 4.712 1.00 96.94 551 LEU A C 1
ATOM 4342 O O . LEU A 1 551 ? -21.640 -14.333 3.702 1.00 96.94 551 LEU A O 1
ATOM 4346 N N . ALA A 1 552 ? -23.482 -15.188 4.642 1.00 94.75 552 ALA A N 1
ATOM 4347 C CA . ALA A 1 552 ? -24.176 -15.391 3.374 1.00 94.75 552 ALA A CA 1
ATOM 4348 C C . ALA A 1 552 ? -24.433 -14.069 2.626 1.00 94.75 552 ALA A C 1
ATOM 4350 O O . ALA A 1 552 ? -24.155 -13.969 1.428 1.00 94.75 552 ALA A O 1
ATOM 4351 N N . ASN A 1 553 ? -24.902 -13.029 3.328 1.00 91.75 553 ASN A N 1
ATOM 4352 C CA . ASN A 1 553 ? -25.064 -11.683 2.763 1.00 91.75 553 ASN A CA 1
ATOM 4353 C C . ASN A 1 553 ? -23.728 -11.099 2.297 1.00 91.75 553 ASN A C 1
ATOM 4355 O O . ASN A 1 553 ? -23.637 -10.550 1.201 1.00 91.75 553 ASN A O 1
ATOM 4359 N N . CYS A 1 554 ? -22.687 -11.266 3.109 1.00 93.50 554 CYS A N 1
ATOM 4360 C CA . CYS A 1 554 ? -21.326 -10.840 2.815 1.00 93.50 554 CYS A CA 1
ATOM 4361 C C . CYS A 1 554 ? -20.801 -11.461 1.506 1.00 93.50 554 CYS A C 1
ATOM 4363 O O . CYS A 1 554 ? -20.382 -10.736 0.601 1.00 93.50 554 CYS A O 1
ATOM 4365 N N . LEU A 1 555 ? -20.909 -12.785 1.353 1.00 93.25 555 LEU A N 1
ATOM 4366 C CA . LEU A 1 555 ? -20.513 -13.499 0.133 1.00 93.25 555 LEU A CA 1
ATOM 4367 C C . LEU A 1 555 ? -21.337 -13.072 -1.080 1.00 93.25 555 LEU A C 1
ATOM 4369 O O . LEU A 1 555 ? -20.783 -12.860 -2.156 1.00 93.25 555 LEU A O 1
ATOM 4373 N N . THR A 1 556 ? -22.646 -12.906 -0.904 1.00 88.88 556 THR A N 1
ATOM 4374 C CA . THR A 1 556 ? -23.536 -12.458 -1.984 1.00 88.88 556 THR A CA 1
ATOM 4375 C C . THR A 1 556 ? -23.125 -11.074 -2.484 1.00 88.88 556 THR A C 1
ATOM 4377 O O . THR A 1 556 ? -22.977 -10.869 -3.688 1.00 88.88 556 THR A O 1
ATOM 4380 N N . TRP A 1 557 ? -22.855 -10.141 -1.566 1.00 86.38 557 TRP A N 1
ATOM 4381 C CA . TRP A 1 557 ? -22.416 -8.788 -1.906 1.00 86.38 557 TRP A CA 1
ATOM 4382 C C . TRP A 1 557 ? -21.077 -8.784 -2.638 1.00 86.38 557 TRP A C 1
ATOM 4384 O O . TRP A 1 557 ? -20.932 -8.098 -3.648 1.00 86.38 557 TRP A O 1
ATOM 4394 N N . MET A 1 558 ? -20.106 -9.566 -2.161 1.00 88.50 558 MET A N 1
ATOM 4395 C CA . MET A 1 558 ? -18.766 -9.568 -2.748 1.00 88.50 558 MET A CA 1
ATOM 4396 C C . MET A 1 558 ? -18.686 -10.319 -4.075 1.00 88.50 558 MET A C 1
ATOM 4398 O O . MET A 1 558 ? -17.984 -9.870 -4.979 1.00 88.50 558 MET A O 1
ATOM 4402 N N . LEU A 1 559 ? -19.357 -11.467 -4.187 1.00 86.88 559 LEU A N 1
ATOM 4403 C CA . LEU A 1 559 ? -19.097 -12.436 -5.256 1.00 86.88 559 LEU A CA 1
ATOM 4404 C C . LEU A 1 559 ? -20.194 -12.500 -6.319 1.00 86.88 559 LEU A C 1
ATOM 4406 O O . LEU A 1 559 ? -19.944 -13.035 -7.395 1.00 86.88 559 LEU A O 1
ATOM 4410 N N . ARG A 1 560 ? -21.401 -11.993 -6.032 1.00 77.75 560 ARG A N 1
ATOM 4411 C CA . ARG A 1 560 ? -22.583 -12.192 -6.892 1.00 77.75 560 ARG A CA 1
ATOM 4412 C C . ARG A 1 560 ? -23.339 -10.915 -7.251 1.00 77.75 560 ARG A C 1
ATOM 4414 O O . ARG A 1 560 ? -24.041 -10.893 -8.260 1.00 77.75 560 ARG A O 1
ATOM 4421 N N . GLY A 1 561 ? -23.203 -9.855 -6.456 1.00 66.38 561 GLY A N 1
ATOM 4422 C CA . GLY A 1 561 ? -23.887 -8.588 -6.697 1.00 66.38 561 GLY A CA 1
ATOM 4423 C C . GLY A 1 561 ? -23.569 -8.002 -8.078 1.00 66.38 561 GLY A C 1
ATOM 4424 O O . GLY A 1 561 ? -22.415 -7.973 -8.508 1.00 66.38 561 GLY A O 1
ATOM 4425 N N . LYS A 1 562 ? -24.593 -7.475 -8.769 1.00 60.19 562 LYS A N 1
ATOM 4426 C CA . LYS A 1 562 ? -24.385 -6.625 -9.955 1.00 60.19 562 LYS A CA 1
ATOM 4427 C C . LYS A 1 562 ? -23.518 -5.436 -9.541 1.00 60.19 562 LYS A C 1
ATOM 4429 O O . LYS A 1 562 ? -23.896 -4.723 -8.609 1.00 60.19 562 LYS A O 1
ATOM 4434 N N . ASN A 1 563 ? -22.418 -5.190 -10.251 1.00 59.66 563 ASN A N 1
ATOM 4435 C CA . ASN A 1 563 ? -21.365 -4.223 -9.914 1.00 59.66 563 ASN A CA 1
ATOM 4436 C C . ASN A 1 563 ? -20.409 -4.634 -8.776 1.00 59.66 563 ASN A C 1
ATOM 4438 O O . ASN A 1 563 ? -19.666 -3.787 -8.281 1.00 59.66 563 ASN A O 1
ATOM 4442 N N . GLY A 1 564 ? -20.404 -5.899 -8.348 1.00 59.47 564 GLY A N 1
ATOM 4443 C CA . GLY A 1 564 ? -19.389 -6.404 -7.425 1.00 59.47 564 GLY A CA 1
ATOM 4444 C C . GLY A 1 564 ? -18.001 -6.471 -8.084 1.00 59.47 564 GLY A C 1
ATOM 4445 O O . GLY A 1 564 ? -17.897 -6.605 -9.307 1.00 59.47 564 GLY A O 1
ATOM 4446 N N . PRO A 1 565 ? -16.906 -6.442 -7.303 1.00 61.06 565 PRO A N 1
ATOM 4447 C CA . PRO A 1 565 ? -15.537 -6.526 -7.830 1.00 61.06 565 PRO A CA 1
ATOM 4448 C C . PRO A 1 565 ? -15.241 -7.839 -8.582 1.00 61.06 565 PRO A C 1
ATOM 4450 O O . PRO A 1 565 ? -14.231 -7.938 -9.277 1.00 61.06 565 PRO A O 1
ATOM 4453 N N . VAL A 1 566 ? -16.125 -8.834 -8.458 1.00 69.56 566 VAL A N 1
ATOM 4454 C CA . VAL A 1 566 ? -15.978 -10.209 -8.958 1.00 69.56 566 VAL A CA 1
ATOM 4455 C C . VAL A 1 566 ? -17.035 -10.542 -10.030 1.00 69.56 566 VAL A C 1
ATOM 4457 O O . VAL A 1 566 ? -17.142 -11.692 -10.431 1.00 69.56 566 VAL A O 1
ATOM 4460 N N . GLU A 1 567 ? -17.789 -9.559 -10.553 1.00 66.94 567 GLU A N 1
ATOM 4461 C CA . GLU A 1 567 ? -18.895 -9.769 -11.523 1.00 66.94 567 GLU A CA 1
ATOM 4462 C C . GLU A 1 567 ? -18.489 -10.565 -12.781 1.00 66.94 567 GLU A C 1
ATOM 4464 O O . GLU A 1 567 ? -19.311 -11.215 -13.421 1.00 66.94 567 GLU A O 1
ATOM 4469 N N . VAL A 1 568 ? -17.203 -10.548 -13.135 1.00 67.00 568 VAL A N 1
ATOM 4470 C CA . VAL A 1 568 ? -16.647 -11.312 -14.261 1.00 67.00 568 VAL A CA 1
ATOM 4471 C C . VAL A 1 568 ? -16.604 -12.827 -14.036 1.00 67.00 568 VAL A C 1
ATOM 4473 O O . VAL A 1 568 ? -16.428 -13.565 -15.006 1.00 67.00 568 VAL A O 1
ATOM 4476 N N . PHE A 1 569 ? -16.763 -13.304 -12.803 1.00 79.00 569 PHE A N 1
ATOM 4477 C CA . PHE A 1 569 ? -16.713 -14.725 -12.486 1.00 79.00 569 PHE A CA 1
ATOM 4478 C C . PHE A 1 569 ? -18.120 -15.274 -12.266 1.00 79.00 569 PHE A C 1
ATOM 4480 O O . PHE A 1 569 ? -18.873 -14.809 -11.414 1.00 79.00 569 PHE A O 1
ATOM 4487 N N . ILE A 1 570 ? -18.463 -16.295 -13.047 1.00 79.44 570 ILE A N 1
ATOM 4488 C CA . ILE A 1 570 ? -19.667 -17.089 -12.830 1.00 79.44 570 ILE A CA 1
ATOM 4489 C C . ILE A 1 570 ? -19.268 -18.213 -11.879 1.00 79.44 570 ILE A C 1
ATOM 4491 O O . ILE A 1 570 ? -18.505 -19.099 -12.257 1.00 79.44 570 ILE A O 1
ATOM 4495 N N . TRP A 1 571 ? -19.738 -18.130 -10.637 1.00 81.62 571 TRP A N 1
ATOM 4496 C CA . TRP A 1 571 ? -19.481 -19.133 -9.610 1.00 81.62 571 TRP A CA 1
ATOM 4497 C C . TRP A 1 571 ? -20.632 -20.129 -9.564 1.00 81.62 571 TRP A C 1
ATOM 4499 O O . TRP A 1 571 ? -21.766 -19.727 -9.317 1.00 81.62 571 TRP A O 1
ATOM 4509 N N . ASP A 1 572 ? -20.337 -21.415 -9.732 1.00 83.19 572 ASP A N 1
ATOM 4510 C CA . ASP A 1 572 ? -21.305 -22.491 -9.467 1.00 83.19 572 ASP A CA 1
ATOM 4511 C C . ASP A 1 572 ? -21.285 -22.921 -7.989 1.00 83.19 572 ASP A C 1
ATOM 4513 O O . ASP A 1 572 ? -22.238 -23.501 -7.476 1.00 83.19 572 ASP A O 1
ATOM 4517 N N . HIS A 1 573 ? -20.177 -22.635 -7.308 1.00 87.06 573 HIS A N 1
ATOM 4518 C CA . HIS A 1 573 ? -19.940 -22.834 -5.883 1.00 87.06 573 HIS A CA 1
ATOM 4519 C C . HIS A 1 573 ? -18.817 -21.887 -5.438 1.00 87.06 573 HIS A C 1
ATOM 4521 O O . HIS A 1 573 ? -18.092 -21.344 -6.273 1.00 87.06 573 HIS A O 1
ATOM 4527 N N . TYR A 1 574 ? -18.660 -21.681 -4.130 1.00 91.38 574 TYR A N 1
ATOM 4528 C CA . TYR A 1 574 ? -17.553 -20.887 -3.596 1.00 91.38 574 TYR A CA 1
ATOM 4529 C C . TYR A 1 574 ? -16.330 -21.778 -3.340 1.00 91.38 574 TYR A C 1
ATOM 4531 O O . TYR A 1 574 ? -16.443 -22.725 -2.555 1.00 91.38 574 TYR A O 1
ATOM 4539 N N . PRO A 1 575 ? -15.160 -21.493 -3.945 1.00 93.88 575 PRO A N 1
ATOM 4540 C CA . PRO A 1 575 ? -13.922 -22.169 -3.577 1.00 93.88 575 PRO A CA 1
ATOM 4541 C C . PRO A 1 575 ? -13.582 -21.920 -2.105 1.00 93.88 575 PRO A C 1
ATOM 4543 O O . PRO A 1 575 ? -13.778 -20.815 -1.593 1.00 93.88 575 PRO A O 1
ATOM 4546 N N . LEU A 1 576 ? -13.031 -22.930 -1.429 1.00 95.62 576 LEU A N 1
ATOM 4547 C CA . LEU A 1 576 ? -12.656 -22.830 -0.013 1.00 95.62 576 LEU A CA 1
ATOM 4548 C C . LEU A 1 576 ? -11.633 -21.715 0.269 1.00 95.62 576 LEU A C 1
ATOM 4550 O O . LEU A 1 576 ? -11.856 -20.978 1.230 1.00 95.62 576 LEU A O 1
ATOM 4554 N N . PRO A 1 577 ? -10.578 -21.506 -0.549 1.00 95.81 577 PRO A N 1
ATOM 4555 C CA . PRO A 1 577 ? -9.652 -20.392 -0.333 1.00 95.81 577 PRO A CA 1
ATOM 4556 C C . PRO A 1 577 ? -10.338 -19.031 -0.435 1.00 95.81 577 PRO A C 1
ATOM 4558 O O . PRO A 1 577 ? -10.102 -18.150 0.392 1.00 95.81 577 PRO A O 1
ATOM 4561 N N . MET A 1 578 ? -11.250 -18.871 -1.398 1.00 95.38 578 MET A N 1
ATOM 4562 C CA . MET A 1 578 ? -12.033 -17.646 -1.528 1.00 95.38 578 MET A CA 1
ATOM 4563 C C . MET A 1 578 ? -12.965 -17.436 -0.330 1.00 95.38 578 MET A C 1
ATOM 4565 O O . MET A 1 578 ? -13.057 -16.323 0.185 1.00 95.38 578 MET A O 1
ATOM 4569 N N . LEU A 1 579 ? -13.627 -18.491 0.156 1.00 96.38 579 LEU A N 1
ATOM 4570 C CA . LEU A 1 579 ? -14.453 -18.420 1.363 1.00 96.38 579 LEU A CA 1
ATOM 4571 C C . LEU A 1 579 ? -13.620 -18.009 2.587 1.00 96.38 579 LEU A C 1
ATOM 4573 O O . LEU A 1 579 ? -14.013 -17.090 3.304 1.00 96.38 579 LEU A O 1
ATOM 4577 N N . ALA A 1 580 ? -12.452 -18.624 2.788 1.00 97.12 580 ALA A N 1
ATOM 4578 C CA . ALA A 1 580 ? -11.523 -18.276 3.863 1.00 97.12 580 ALA A CA 1
ATOM 4579 C C . ALA A 1 580 ? -11.054 -16.815 3.772 1.00 97.12 580 ALA A C 1
ATOM 4581 O O . ALA A 1 580 ? -11.016 -16.103 4.778 1.00 97.12 580 ALA A O 1
ATOM 4582 N N . PHE A 1 581 ? -10.753 -16.338 2.560 1.00 96.50 581 PHE A N 1
ATOM 4583 C CA . PHE A 1 581 ? -10.404 -14.941 2.316 1.00 96.50 581 PHE A CA 1
ATOM 4584 C C . PHE A 1 581 ? -11.554 -13.989 2.670 1.00 96.50 581 PHE A C 1
ATOM 4586 O O . PHE A 1 581 ? -11.333 -12.969 3.319 1.00 96.50 581 PHE A O 1
ATOM 4593 N N . ILE A 1 582 ? -12.792 -14.309 2.282 1.00 96.56 582 ILE A N 1
ATOM 4594 C CA . ILE A 1 582 ? -13.954 -13.477 2.619 1.00 96.56 582 ILE A CA 1
ATOM 4595 C C . ILE A 1 582 ? -14.211 -13.465 4.132 1.00 96.56 582 ILE A C 1
ATOM 4597 O O . ILE A 1 582 ? -14.448 -12.397 4.697 1.00 96.56 582 ILE A O 1
ATOM 4601 N N . ILE A 1 583 ? -14.099 -14.615 4.801 1.00 97.50 583 ILE A N 1
ATOM 4602 C CA . ILE A 1 583 ? -14.189 -14.716 6.265 1.00 97.50 583 ILE A CA 1
ATOM 4603 C C . ILE A 1 583 ? -13.145 -13.809 6.922 1.00 97.50 583 ILE A C 1
ATOM 4605 O O . ILE A 1 583 ? -13.490 -13.000 7.784 1.00 97.50 583 ILE A O 1
ATOM 4609 N N . SER A 1 584 ? -11.889 -13.867 6.472 1.00 96.12 584 SER A N 1
ATOM 4610 C CA . SER A 1 584 ? -10.805 -13.090 7.075 1.00 96.12 584 SER A CA 1
ATOM 4611 C C . SER A 1 584 ? -11.026 -11.579 6.957 1.00 96.12 584 SER A C 1
ATOM 4613 O O . SER A 1 584 ? -10.919 -10.858 7.956 1.00 96.12 584 SER A O 1
ATOM 4615 N N . ILE A 1 585 ? -11.404 -11.082 5.772 1.00 95.62 585 ILE A N 1
ATOM 4616 C CA . ILE A 1 585 ? -11.676 -9.652 5.575 1.00 95.62 585 ILE A CA 1
ATOM 4617 C C . ILE A 1 585 ? -12.941 -9.213 6.313 1.00 95.62 585 ILE A C 1
ATOM 4619 O O . ILE A 1 585 ? -12.987 -8.087 6.813 1.00 95.62 585 ILE A O 1
ATOM 4623 N N . PHE A 1 586 ? -13.947 -10.084 6.419 1.00 96.88 586 PHE A N 1
ATOM 4624 C CA . PHE A 1 586 ? -15.188 -9.777 7.115 1.00 96.88 586 PHE A CA 1
ATOM 4625 C C . PHE A 1 586 ? -14.942 -9.648 8.618 1.00 96.88 586 PHE A C 1
ATOM 4627 O O . PHE A 1 586 ? -15.237 -8.603 9.199 1.00 96.88 586 PHE A O 1
ATOM 4634 N N . THR A 1 587 ? -14.284 -10.633 9.234 1.00 96.38 587 THR A N 1
ATOM 4635 C CA . THR A 1 587 ? -13.877 -10.581 10.645 1.00 96.38 587 THR A CA 1
ATOM 4636 C C . THR A 1 587 ? -12.976 -9.375 10.925 1.00 96.38 587 THR A C 1
ATOM 4638 O O . THR A 1 587 ? -13.162 -8.683 11.928 1.00 96.38 587 THR A O 1
ATOM 4641 N N . MET A 1 588 ? -12.041 -9.051 10.025 1.00 95.12 588 MET A N 1
ATOM 4642 C CA . MET A 1 588 ? -11.205 -7.851 10.134 1.00 95.12 588 MET A CA 1
ATOM 4643 C C . MET A 1 588 ? -12.042 -6.559 10.150 1.00 95.12 588 MET A C 1
ATOM 4645 O O . MET A 1 588 ? -11.833 -5.701 11.011 1.00 95.12 588 MET A O 1
ATOM 4649 N N . CYS A 1 589 ? -13.010 -6.424 9.239 1.00 94.88 589 CYS A N 1
ATOM 4650 C CA . CYS A 1 589 ? -13.894 -5.257 9.185 1.00 94.88 589 CYS A CA 1
ATOM 4651 C C . CYS A 1 589 ? -14.787 -5.150 10.430 1.00 94.88 589 CYS A C 1
ATOM 4653 O O . CYS A 1 589 ? -15.010 -4.050 10.929 1.00 94.88 589 CYS A O 1
ATOM 4655 N N . LEU A 1 590 ? -15.248 -6.275 10.986 1.00 96.12 590 LEU A N 1
ATOM 4656 C CA . LEU A 1 590 ? -16.030 -6.291 12.226 1.00 96.12 590 LEU A CA 1
ATOM 4657 C C . LEU A 1 590 ? -15.208 -5.875 13.452 1.00 96.12 590 LEU A C 1
ATOM 4659 O O . LEU A 1 590 ? -15.741 -5.218 14.346 1.00 96.12 590 LEU A O 1
ATOM 4663 N N . ARG A 1 591 ? -13.913 -6.222 13.504 1.00 95.06 591 ARG A N 1
ATOM 4664 C CA . ARG A 1 591 ? -13.015 -5.826 14.608 1.00 95.06 591 ARG A CA 1
ATOM 4665 C C . ARG A 1 591 ? -12.742 -4.324 14.620 1.00 95.06 591 ARG A C 1
ATOM 4667 O O . ARG A 1 591 ? -12.559 -3.740 15.687 1.00 95.06 591 ARG A O 1
ATOM 4674 N N . ALA A 1 592 ? -12.732 -3.693 13.448 1.00 93.06 592 ALA A N 1
ATOM 4675 C CA . ALA A 1 592 ? -12.409 -2.280 13.296 1.00 93.06 592 ALA A CA 1
ATOM 4676 C C . ALA A 1 592 ? -13.345 -1.559 12.300 1.00 93.06 592 ALA A C 1
ATOM 4678 O O . ALA A 1 592 ? -12.875 -1.002 11.308 1.00 93.06 592 ALA A O 1
ATOM 4679 N N . PRO A 1 593 ? -14.661 -1.467 12.582 1.00 92.75 593 PRO A N 1
ATOM 4680 C CA . PRO A 1 593 ? -15.667 -1.004 11.615 1.00 92.75 593 PRO A CA 1
ATOM 4681 C C . PRO A 1 593 ? -15.581 0.493 11.278 1.00 92.75 593 PRO A C 1
ATOM 4683 O O . PRO A 1 593 ? -16.309 0.973 10.418 1.00 92.75 593 PRO A O 1
ATOM 4686 N N . MET A 1 594 ? -14.706 1.240 11.959 1.00 88.94 594 MET A N 1
ATOM 4687 C CA . MET A 1 594 ? -14.490 2.679 11.753 1.00 88.94 594 MET A CA 1
ATOM 4688 C C . MET A 1 594 ? -13.106 2.996 11.168 1.00 88.94 594 MET A C 1
ATOM 4690 O O . MET A 1 594 ? -12.822 4.158 10.885 1.00 88.94 594 MET A O 1
ATOM 4694 N N . ILE A 1 595 ? -12.228 1.997 11.013 1.00 82.56 595 ILE A N 1
ATOM 4695 C CA . ILE A 1 595 ? -10.860 2.192 10.525 1.00 82.56 595 ILE A CA 1
ATOM 4696 C C . ILE A 1 595 ? -10.790 1.693 9.090 1.00 82.56 595 ILE A C 1
ATOM 4698 O O . ILE A 1 595 ? -10.830 0.493 8.832 1.00 82.56 595 ILE A O 1
ATOM 4702 N N . TYR A 1 596 ? -10.656 2.630 8.156 1.00 72.56 596 TYR A N 1
ATOM 4703 C CA . TYR A 1 596 ? -10.431 2.297 6.759 1.00 72.56 596 TYR A CA 1
ATOM 4704 C C . TYR A 1 596 ? -9.073 1.598 6.613 1.00 72.56 596 TYR A C 1
ATOM 4706 O O . TYR A 1 596 ? -8.042 2.180 6.951 1.00 72.56 596 TYR A O 1
ATOM 4714 N N . ASN A 1 597 ? -9.088 0.366 6.099 1.00 68.69 597 ASN A N 1
ATOM 4715 C CA . ASN A 1 597 ? -7.927 -0.519 5.964 1.00 68.69 597 ASN A CA 1
ATOM 4716 C C . ASN A 1 597 ? -7.251 -0.867 7.312 1.00 68.69 597 ASN A C 1
ATOM 4718 O O . ASN A 1 597 ? -6.148 -0.391 7.597 1.00 68.69 597 ASN A O 1
ATOM 4722 N N . PRO A 1 598 ? -7.901 -1.687 8.162 1.00 69.12 598 PRO A N 1
ATOM 4723 C CA . PRO A 1 598 ? -7.306 -2.141 9.415 1.00 69.12 598 PRO A CA 1
ATOM 4724 C C . PRO A 1 598 ? -5.984 -2.865 9.128 1.00 69.12 598 PRO A C 1
ATOM 4726 O O . PRO A 1 598 ? -5.946 -3.754 8.281 1.00 69.12 598 PRO A O 1
ATOM 4729 N N . ARG A 1 599 ? -4.910 -2.517 9.847 1.00 62.69 599 ARG A N 1
ATOM 4730 C CA . ARG A 1 599 ? -3.566 -3.124 9.717 1.00 62.69 599 ARG A CA 1
ATOM 4731 C C . ARG A 1 599 ? -3.482 -4.581 10.213 1.00 62.69 599 ARG A C 1
ATOM 4733 O O . ARG A 1 599 ? -2.418 -5.025 10.610 1.00 62.69 599 ARG A O 1
ATOM 4740 N N . ALA A 1 600 ? -4.595 -5.307 10.269 1.00 62.53 600 ALA A N 1
ATOM 4741 C CA . ALA A 1 600 ? -4.597 -6.663 10.803 1.00 62.53 600 ALA A CA 1
ATOM 4742 C C . ALA A 1 600 ? -3.847 -7.626 9.872 1.00 62.53 600 ALA A C 1
ATOM 4744 O O . ALA A 1 600 ? -3.858 -7.436 8.651 1.00 62.53 600 ALA A O 1
ATOM 4745 N N . ASP A 1 601 ? -3.288 -8.686 10.459 1.00 81.88 601 ASP A N 1
ATOM 4746 C CA . ASP A 1 601 ? -2.603 -9.808 9.808 1.00 81.88 601 ASP A CA 1
ATOM 4747 C C . ASP A 1 601 ? -3.550 -10.594 8.886 1.00 81.88 601 ASP A C 1
ATOM 4749 O O . ASP A 1 601 ? -3.947 -11.727 9.154 1.00 81.88 601 ASP A O 1
ATOM 4753 N N . GLY A 1 602 ? -3.985 -9.979 7.783 1.00 86.75 602 GLY A N 1
ATOM 4754 C CA . GLY A 1 602 ? -5.028 -10.535 6.923 1.00 86.75 602 GLY A CA 1
ATOM 4755 C C . GLY A 1 602 ? -4.638 -11.881 6.309 1.00 86.75 602 GLY A C 1
ATOM 4756 O O . GLY A 1 602 ? -5.519 -12.697 6.060 1.00 86.75 602 GLY A O 1
ATOM 4757 N N . LYS A 1 603 ? -3.332 -12.118 6.110 1.00 91.25 603 LYS A N 1
ATOM 4758 C CA . LYS A 1 603 ? -2.806 -13.429 5.713 1.00 91.25 603 LYS A CA 1
ATOM 4759 C C . LYS A 1 603 ? -3.019 -14.452 6.831 1.00 91.25 603 LYS A C 1
ATOM 4761 O O . LYS A 1 603 ? -3.685 -15.446 6.605 1.00 91.25 603 LYS A O 1
ATOM 4766 N N . GLN A 1 604 ? -2.580 -14.151 8.053 1.00 93.31 604 GLN A N 1
ATOM 4767 C CA . GLN A 1 604 ? -2.755 -15.038 9.207 1.00 93.31 604 GLN A CA 1
ATOM 4768 C C . GLN A 1 604 ? -4.232 -15.362 9.482 1.00 93.31 604 GLN A C 1
ATOM 4770 O O . GLN A 1 604 ? -4.572 -16.503 9.786 1.00 93.31 604 GLN A O 1
ATOM 4775 N N . LEU A 1 605 ? -5.127 -14.376 9.355 1.00 92.75 605 LEU A N 1
ATOM 4776 C CA . LEU A 1 605 ? -6.568 -14.599 9.498 1.00 92.75 605 LEU A CA 1
ATOM 4777 C C . LEU A 1 605 ? -7.130 -15.492 8.387 1.00 92.75 605 LEU A C 1
ATOM 4779 O O . LEU A 1 605 ? -7.990 -16.324 8.668 1.00 92.75 605 LEU A O 1
ATOM 4783 N N . MET A 1 606 ? -6.660 -15.333 7.146 1.00 94.88 606 MET A N 1
ATOM 4784 C CA . MET A 1 606 ? -7.034 -16.229 6.051 1.00 94.88 606 MET A CA 1
ATOM 4785 C C . MET A 1 606 ? -6.502 -17.642 6.288 1.00 94.88 606 MET A C 1
ATOM 4787 O O . MET A 1 606 ? -7.285 -18.579 6.197 1.00 94.88 606 MET A O 1
ATOM 4791 N N . ASP A 1 607 ? -5.225 -17.796 6.639 1.00 94.62 607 ASP A N 1
ATOM 4792 C CA . ASP A 1 607 ? -4.589 -19.094 6.890 1.00 94.62 607 ASP A CA 1
ATOM 4793 C C . ASP A 1 607 ? -5.303 -19.842 8.026 1.00 94.62 607 ASP A C 1
ATOM 4795 O O . ASP A 1 607 ? -5.570 -21.042 7.923 1.00 94.62 607 ASP A O 1
ATOM 4799 N N . SER A 1 608 ? -5.685 -19.121 9.087 1.00 95.19 608 SER A N 1
ATOM 4800 C CA . SER A 1 608 ? -6.473 -19.662 10.197 1.00 95.19 608 SER A CA 1
ATOM 4801 C C . SER A 1 608 ? -7.852 -20.136 9.735 1.00 95.19 608 SER A C 1
ATOM 4803 O O . SER A 1 608 ? -8.228 -21.271 10.023 1.00 95.19 608 SER A O 1
ATOM 4805 N N . ALA A 1 609 ? -8.596 -19.298 9.003 1.00 95.75 609 ALA A N 1
ATOM 4806 C CA . ALA A 1 609 ? -9.924 -19.652 8.498 1.00 95.75 609 ALA A CA 1
ATOM 4807 C C . ALA A 1 609 ? -9.864 -20.815 7.495 1.00 95.75 609 ALA A C 1
ATOM 4809 O O . ALA A 1 609 ? -10.715 -21.700 7.508 1.00 95.75 609 ALA A O 1
ATOM 4810 N N . PHE A 1 610 ? -8.840 -20.842 6.640 1.00 96.62 610 PHE A N 1
ATOM 4811 C CA . PHE A 1 610 ? -8.635 -21.906 5.666 1.00 96.62 610 PHE A CA 1
ATOM 4812 C C . PHE A 1 610 ? -8.311 -23.235 6.351 1.00 96.62 610 PHE A C 1
ATOM 4814 O O . PHE A 1 610 ? -8.914 -24.254 6.024 1.00 96.62 610 PHE A O 1
ATOM 4821 N N . THR A 1 611 ? -7.432 -23.219 7.356 1.00 97.06 611 THR A N 1
ATOM 4822 C CA . THR A 1 611 ? -7.095 -24.408 8.154 1.00 97.06 611 THR A CA 1
ATOM 4823 C C . THR A 1 611 ? -8.319 -24.965 8.881 1.00 97.06 611 THR A C 1
ATOM 4825 O O . THR A 1 611 ? -8.517 -26.181 8.909 1.00 97.06 611 THR A O 1
ATOM 4828 N N . GLU A 1 612 ? -9.162 -24.099 9.447 1.00 96.31 612 GLU A N 1
ATOM 4829 C CA . GLU A 1 612 ? -10.401 -24.505 10.120 1.00 96.31 612 GLU A CA 1
ATOM 4830 C C . GLU A 1 612 ? -11.392 -25.152 9.139 1.00 96.31 612 GLU A C 1
ATOM 4832 O O . GLU A 1 612 ? -11.904 -26.241 9.403 1.00 96.31 612 GLU A O 1
ATOM 4837 N N . LEU A 1 613 ? -11.594 -24.541 7.967 1.00 96.69 613 LEU A N 1
ATOM 4838 C CA . LEU A 1 613 ? -12.445 -25.084 6.905 1.00 96.69 613 LEU A CA 1
ATOM 4839 C C . LEU A 1 613 ? -11.932 -26.427 6.361 1.00 96.69 613 LEU A C 1
ATOM 4841 O O . LEU A 1 613 ? -12.726 -27.336 6.121 1.00 96.69 613 LEU A O 1
ATOM 4845 N N . GLU A 1 614 ? -10.619 -26.574 6.176 1.00 96.88 614 GLU A N 1
ATOM 4846 C CA . GLU A 1 614 ? -9.988 -27.826 5.744 1.00 96.88 614 GLU A CA 1
ATOM 4847 C C . GLU A 1 614 ? -10.112 -28.930 6.795 1.00 96.88 614 GLU A C 1
ATOM 4849 O O . GLU A 1 614 ? -10.431 -30.074 6.463 1.00 96.88 614 GLU A O 1
ATOM 4854 N N . THR A 1 615 ? -9.929 -28.581 8.070 1.00 96.94 615 THR A N 1
ATOM 4855 C CA . THR A 1 615 ? -10.125 -29.510 9.191 1.00 96.94 615 THR A CA 1
ATOM 4856 C C . THR A 1 615 ? -11.573 -29.988 9.226 1.00 96.94 615 THR A C 1
ATOM 4858 O O . THR A 1 615 ? -11.824 -31.190 9.213 1.00 96.94 615 THR A O 1
ATOM 4861 N N . LEU A 1 616 ? -12.535 -29.063 9.137 1.00 95.88 616 LEU A N 1
ATOM 4862 C CA . LEU A 1 616 ? -13.959 -29.392 9.090 1.00 95.88 616 LEU A CA 1
ATOM 4863 C C . LEU A 1 616 ? -14.310 -30.258 7.872 1.00 95.88 616 LEU A C 1
ATOM 4865 O O . LEU A 1 616 ? -15.103 -31.185 7.991 1.00 95.88 616 LEU A O 1
ATOM 4869 N N . ARG A 1 617 ? -13.697 -30.007 6.708 1.00 96.62 617 ARG A N 1
ATOM 4870 C CA . ARG A 1 617 ? -13.893 -30.818 5.494 1.00 96.62 617 ARG A CA 1
ATOM 4871 C C . ARG A 1 617 ? -13.346 -32.233 5.647 1.00 96.62 617 ARG A C 1
ATOM 4873 O O . ARG A 1 617 ? -13.938 -33.168 5.111 1.00 96.62 617 ARG A O 1
ATOM 4880 N N . SER A 1 618 ? -12.213 -32.380 6.326 1.00 96.88 618 SER A N 1
ATOM 4881 C CA . SER A 1 618 ? -11.599 -33.678 6.607 1.00 96.88 618 SER A CA 1
ATOM 4882 C C . SER A 1 618 ? -12.416 -34.481 7.622 1.00 96.88 618 SER A C 1
ATOM 4884 O O . SER A 1 618 ? -12.593 -35.686 7.443 1.00 96.88 618 SER A O 1
ATOM 4886 N N . ASP A 1 619 ? -12.918 -33.819 8.665 1.00 96.94 619 ASP A N 1
ATOM 4887 C CA . ASP A 1 619 ? -13.637 -34.461 9.767 1.00 96.94 619 ASP A CA 1
ATOM 4888 C C . ASP A 1 619 ? -15.099 -34.773 9.405 1.00 96.94 619 ASP A C 1
ATOM 4890 O O . ASP A 1 619 ? -15.583 -35.873 9.680 1.00 96.94 619 ASP A O 1
ATOM 4894 N N . ASP A 1 620 ? -15.792 -33.832 8.754 1.00 96.75 620 ASP A N 1
ATOM 4895 C CA . ASP A 1 620 ? -17.171 -33.980 8.284 1.00 96.75 620 ASP A CA 1
ATOM 4896 C C . ASP A 1 620 ? -17.405 -33.262 6.932 1.00 96.75 620 ASP A C 1
ATOM 4898 O O . ASP A 1 620 ? -17.896 -32.124 6.869 1.00 96.75 620 ASP A O 1
ATOM 4902 N N . PRO A 1 621 ? -17.111 -33.929 5.799 1.00 95.88 621 PRO A N 1
ATOM 4903 C CA . PRO A 1 621 ? -17.293 -33.344 4.471 1.00 95.88 621 PRO A CA 1
ATOM 4904 C C . PRO A 1 621 ? -18.762 -33.045 4.140 1.00 95.88 621 PRO A C 1
ATOM 4906 O O . PRO A 1 621 ? -19.039 -32.180 3.305 1.00 95.88 621 PRO A O 1
ATOM 4909 N N . THR A 1 622 ? -19.710 -33.742 4.779 1.00 95.94 622 THR A N 1
ATOM 4910 C CA . THR A 1 622 ? -21.147 -33.505 4.575 1.00 95.94 622 THR A CA 1
ATOM 4911 C C . THR A 1 622 ? -21.528 -32.156 5.161 1.00 95.94 622 THR A C 1
ATOM 4913 O O . THR A 1 622 ? -22.204 -31.368 4.500 1.00 95.94 622 THR A O 1
ATOM 4916 N N . HIS A 1 623 ? -21.022 -31.848 6.356 1.00 93.88 623 HIS A N 1
ATOM 4917 C CA . HIS A 1 623 ? -21.305 -30.588 7.033 1.00 93.88 623 HIS A CA 1
ATOM 4918 C C . HIS A 1 623 ? -20.787 -29.374 6.252 1.00 93.88 623 HIS A C 1
ATOM 4920 O O . HIS A 1 623 ? -21.522 -28.395 6.095 1.00 93.88 623 HIS A O 1
ATOM 4926 N N . VAL A 1 624 ? -19.563 -29.444 5.706 1.00 94.38 624 VAL A N 1
ATOM 4927 C CA . VAL A 1 624 ? -19.006 -28.380 4.842 1.00 94.38 624 VAL A CA 1
ATOM 4928 C C . VAL A 1 624 ? -19.842 -28.198 3.584 1.00 94.38 624 VAL A C 1
ATOM 4930 O O . VAL A 1 624 ? -20.158 -27.066 3.216 1.00 94.38 624 VAL A O 1
ATOM 4933 N N . LYS A 1 625 ? -20.237 -29.298 2.936 1.00 95.00 625 LYS A N 1
ATOM 4934 C CA . LYS A 1 625 ? -21.088 -29.239 1.748 1.00 95.00 625 LYS A CA 1
ATOM 4935 C C . LYS A 1 625 ? -22.420 -28.555 2.052 1.00 95.00 625 LYS A C 1
ATOM 4937 O O . LYS A 1 625 ? -22.800 -27.633 1.343 1.00 95.00 625 LYS A O 1
ATOM 4942 N N . GLU A 1 626 ? -23.092 -28.953 3.127 1.00 95.44 626 GLU A N 1
ATOM 4943 C CA . GLU A 1 626 ? -24.355 -28.341 3.542 1.00 95.44 626 GLU A CA 1
ATOM 4944 C C . GLU A 1 626 ? -24.197 -26.852 3.903 1.00 95.44 626 GLU A C 1
ATOM 4946 O O . GLU A 1 626 ? -25.087 -26.054 3.612 1.00 95.44 626 GLU A O 1
ATOM 4951 N N . ALA A 1 627 ? -23.071 -26.451 4.507 1.00 96.00 627 ALA A N 1
ATOM 4952 C CA . ALA A 1 627 ? -22.777 -25.042 4.764 1.00 96.00 627 ALA A CA 1
ATOM 4953 C C . ALA A 1 627 ? -22.595 -24.249 3.458 1.00 96.00 627 ALA A C 1
ATOM 4955 O O . ALA A 1 627 ? -23.197 -23.189 3.299 1.00 96.00 627 ALA A O 1
ATOM 4956 N N . LEU A 1 628 ? -21.831 -24.773 2.495 1.00 95.06 628 LEU A N 1
ATOM 4957 C CA . LEU A 1 628 ? -21.656 -24.147 1.180 1.00 95.06 628 LEU A CA 1
ATOM 4958 C C . LEU A 1 628 ? -22.979 -24.057 0.407 1.00 95.06 628 LEU A C 1
ATOM 4960 O O . LEU A 1 628 ? -23.295 -22.994 -0.132 1.00 95.06 628 LEU A O 1
ATOM 4964 N N . ASP A 1 629 ? -23.772 -25.131 0.408 1.00 94.62 629 ASP A N 1
ATOM 4965 C CA . ASP A 1 629 ? -25.096 -25.178 -0.217 1.00 94.62 629 ASP A CA 1
ATOM 4966 C C . ASP A 1 629 ? -26.025 -24.126 0.408 1.00 94.62 629 ASP A C 1
ATOM 4968 O O . ASP A 1 629 ? -26.704 -23.391 -0.311 1.00 94.62 629 ASP A O 1
ATOM 4972 N N . TYR A 1 630 ? -26.008 -23.993 1.738 1.00 95.62 630 TYR A N 1
ATOM 4973 C CA . TYR A 1 630 ? -26.751 -22.960 2.456 1.00 95.62 630 TYR A CA 1
ATOM 4974 C C . TYR A 1 630 ? -26.316 -21.544 2.047 1.00 95.62 630 TYR A C 1
ATOM 4976 O O . TYR A 1 630 ? -27.160 -20.738 1.649 1.00 95.62 630 TYR A O 1
ATOM 4984 N N . LEU A 1 631 ? -25.013 -21.241 2.098 1.00 94.69 631 LEU A N 1
ATOM 4985 C CA . LEU A 1 631 ? -24.471 -19.917 1.762 1.00 94.69 631 LEU A CA 1
ATOM 4986 C C . LEU A 1 631 ? -24.808 -19.526 0.314 1.00 94.69 631 LEU A C 1
ATOM 4988 O O . LEU A 1 631 ? -25.167 -18.379 0.035 1.00 94.69 631 LEU A O 1
ATOM 4992 N N . PHE A 1 632 ? -24.722 -20.482 -0.613 1.00 91.69 632 PHE A N 1
ATOM 4993 C CA . PHE A 1 632 ? -25.015 -20.255 -2.025 1.00 91.69 632 PHE A CA 1
ATOM 4994 C C . PHE A 1 632 ? -26.524 -20.121 -2.297 1.00 91.69 632 PHE A C 1
ATOM 4996 O O . PHE A 1 632 ? -26.948 -19.226 -3.036 1.00 91.69 632 PHE A O 1
ATOM 5003 N N . ALA A 1 633 ? -27.356 -20.962 -1.673 1.00 91.50 633 ALA A N 1
ATOM 5004 C CA . ALA A 1 633 ? -28.813 -20.898 -1.790 1.00 91.50 633 ALA A CA 1
ATOM 5005 C C . ALA A 1 633 ? -29.389 -19.610 -1.191 1.00 91.50 633 ALA A C 1
ATOM 5007 O O . ALA A 1 633 ? -30.290 -19.011 -1.781 1.00 91.50 633 ALA A O 1
ATOM 5008 N N . TYR A 1 634 ? -28.844 -19.152 -0.064 1.00 90.44 634 TYR A N 1
ATOM 5009 C CA . TYR A 1 634 ? -29.208 -17.869 0.526 1.00 90.44 634 TYR A CA 1
ATOM 5010 C C . TYR A 1 634 ? -28.913 -16.717 -0.441 1.00 90.44 634 TYR A C 1
ATOM 5012 O O . TYR A 1 634 ? -29.782 -15.879 -0.682 1.00 90.44 634 TYR A O 1
ATOM 5020 N N . GLY A 1 635 ? -27.733 -16.718 -1.073 1.00 82.00 635 GLY A N 1
ATOM 5021 C CA . GLY A 1 635 ? -27.383 -15.717 -2.082 1.00 82.00 635 GLY A CA 1
ATOM 5022 C C . GLY A 1 635 ? -28.342 -15.693 -3.273 1.00 82.00 635 GLY A C 1
ATOM 5023 O O . GLY A 1 635 ? -28.767 -14.619 -3.691 1.00 82.00 635 GLY A O 1
ATOM 5024 N N . ASN A 1 636 ? -28.794 -16.861 -3.750 1.00 82.94 636 ASN A N 1
ATOM 5025 C CA . ASN A 1 636 ? -29.827 -16.944 -4.794 1.00 82.94 636 ASN A CA 1
ATOM 5026 C C . ASN A 1 636 ? -31.131 -16.232 -4.391 1.00 82.94 636 ASN A C 1
ATOM 5028 O O . ASN A 1 636 ? -31.777 -15.611 -5.235 1.00 82.94 636 ASN A O 1
ATOM 5032 N N . GLN A 1 637 ? -31.535 -16.331 -3.123 1.00 83.06 637 GLN A N 1
ATOM 5033 C CA . GLN A 1 637 ? -32.743 -15.674 -2.618 1.00 83.06 637 GLN A CA 1
ATOM 5034 C C . GLN A 1 637 ? -32.518 -14.168 -2.440 1.00 83.06 637 GLN A C 1
ATOM 5036 O O . GLN A 1 637 ? -33.345 -13.362 -2.870 1.00 83.06 637 GLN A O 1
ATOM 5041 N N . ALA A 1 638 ? -31.383 -13.770 -1.861 1.00 74.44 638 ALA A N 1
ATOM 5042 C CA . ALA A 1 638 ? -31.019 -12.368 -1.677 1.00 74.44 638 ALA A CA 1
ATOM 5043 C C . ALA A 1 638 ? -30.946 -11.607 -3.018 1.00 74.44 638 ALA A C 1
ATOM 5045 O O . ALA A 1 638 ? -31.473 -10.494 -3.120 1.00 74.44 638 ALA A O 1
ATOM 5046 N N . ASP A 1 639 ? -30.409 -12.240 -4.066 1.00 70.88 639 ASP A N 1
ATOM 5047 C CA . ASP A 1 639 ? -30.380 -11.708 -5.435 1.00 70.88 639 ASP A CA 1
ATOM 5048 C C . ASP A 1 639 ? -31.792 -11.479 -6.005 1.00 70.88 639 ASP A C 1
ATOM 5050 O O . ASP A 1 639 ? -32.042 -10.489 -6.695 1.00 70.88 639 ASP A O 1
ATOM 5054 N N . GLN A 1 640 ? -32.756 -12.352 -5.693 1.00 68.44 640 GLN A N 1
ATOM 5055 C CA . GLN A 1 640 ? -34.156 -12.186 -6.116 1.00 68.44 640 GLN A CA 1
ATOM 5056 C C . GLN A 1 640 ? -34.858 -11.044 -5.370 1.00 68.44 640 GLN A C 1
ATOM 5058 O O . GLN A 1 640 ? -35.715 -10.358 -5.932 1.00 68.44 640 GLN A O 1
ATOM 5063 N N . HIS A 1 641 ? -34.470 -10.794 -4.118 1.00 60.22 641 HIS A N 1
ATOM 5064 C CA . HIS A 1 641 ? -35.009 -9.717 -3.286 1.00 60.22 641 HIS A CA 1
ATOM 5065 C C . HIS A 1 641 ? -34.333 -8.352 -3.519 1.00 60.22 641 HIS A C 1
ATOM 5067 O O . HIS A 1 641 ? -34.730 -7.352 -2.912 1.00 60.22 641 HIS A O 1
ATOM 5073 N N . ALA A 1 642 ? -33.376 -8.271 -4.450 1.00 52.41 642 ALA A N 1
ATOM 5074 C CA . ALA A 1 642 ? -32.538 -7.116 -4.764 1.00 52.41 642 ALA A CA 1
ATOM 5075 C C . ALA A 1 642 ? -33.248 -5.877 -5.378 1.00 52.41 642 ALA A C 1
ATOM 5077 O O . ALA A 1 642 ? -32.640 -5.106 -6.118 1.00 52.41 642 ALA A O 1
ATOM 5078 N N . MET A 1 643 ? -34.503 -5.583 -5.015 1.00 41.88 643 MET A N 1
ATOM 5079 C CA . MET A 1 643 ? -35.181 -4.304 -5.308 1.00 41.88 643 MET A CA 1
ATOM 5080 C C . MET A 1 643 ? -34.739 -3.125 -4.407 1.00 41.88 643 MET A C 1
ATOM 5082 O O . MET A 1 643 ? -35.330 -2.041 -4.464 1.00 41.88 643 MET A O 1
ATOM 5086 N N . ARG A 1 644 ? -33.692 -3.277 -3.584 1.00 45.81 644 ARG A N 1
ATOM 5087 C CA . ARG A 1 644 ? -33.182 -2.206 -2.701 1.00 45.81 644 ARG A CA 1
ATOM 5088 C C . ARG A 1 644 ? -31.680 -1.922 -2.785 1.00 45.81 644 ARG A C 1
ATOM 5090 O O . ARG A 1 644 ? -31.184 -1.151 -1.976 1.00 45.81 644 ARG A O 1
ATOM 5097 N N . TRP A 1 645 ? -30.987 -2.389 -3.820 1.00 50.84 645 TRP A N 1
ATOM 5098 C CA . TRP A 1 645 ? -29.604 -1.979 -4.121 1.00 50.84 645 TRP A CA 1
ATOM 5099 C C . TRP A 1 645 ? -29.606 -0.623 -4.850 1.00 50.84 645 TRP A C 1
ATOM 5101 O O . TRP A 1 645 ? -29.067 -0.465 -5.945 1.00 50.84 645 TRP A O 1
ATOM 5111 N N . LYS A 1 646 ? -30.361 0.347 -4.312 1.00 40.97 646 LYS A N 1
ATOM 5112 C CA . LYS A 1 646 ? -30.609 1.636 -4.963 1.00 40.97 646 LYS A CA 1
ATOM 5113 C C . LYS A 1 646 ? -29.327 2.463 -4.959 1.00 40.97 646 LYS A C 1
ATOM 5115 O O . LYS A 1 646 ? -29.023 3.109 -3.966 1.00 40.97 646 LYS A O 1
ATOM 5120 N N . ASN A 1 647 ? -28.694 2.496 -6.130 1.00 42.09 647 ASN A N 1
ATOM 5121 C CA . ASN A 1 647 ? -27.619 3.391 -6.549 1.00 42.09 647 ASN A CA 1
ATOM 5122 C C . ASN A 1 647 ? -26.371 3.341 -5.653 1.00 42.09 647 ASN A C 1
ATOM 5124 O O . ASN A 1 647 ? -26.318 4.076 -4.665 1.00 42.09 647 ASN A O 1
ATOM 5128 N N . PRO A 1 648 ? -25.326 2.576 -6.028 1.00 40.84 648 PRO A N 1
ATOM 5129 C CA . PRO A 1 648 ? -24.014 2.793 -5.435 1.00 40.84 648 PRO A CA 1
ATOM 5130 C C . PRO A 1 648 ? -23.616 4.273 -5.604 1.00 40.84 648 PRO A C 1
ATOM 5132 O O . PRO A 1 648 ? -23.905 4.879 -6.648 1.00 40.84 648 PRO A O 1
ATOM 5135 N N . PRO A 1 649 ? -22.973 4.895 -4.602 1.00 36.53 649 PRO A N 1
ATOM 5136 C CA . PRO A 1 649 ? -22.383 6.208 -4.785 1.00 36.53 649 PRO A CA 1
ATOM 5137 C C . PRO A 1 649 ? -21.321 6.118 -5.894 1.00 36.53 649 PRO A C 1
ATOM 5139 O O . PRO A 1 649 ? -20.313 5.437 -5.756 1.00 36.53 649 PRO A O 1
ATOM 5142 N N . CYS A 1 650 ? -21.570 6.842 -6.989 1.00 35.31 650 CYS A N 1
ATOM 5143 C CA . CYS A 1 650 ? -20.690 7.072 -8.143 1.00 35.31 650 CYS A CA 1
ATOM 5144 C C . CYS A 1 650 ? -20.460 5.886 -9.116 1.00 35.31 650 CYS A C 1
ATOM 5146 O O . CYS A 1 650 ? -19.598 5.043 -8.880 1.00 35.31 650 CYS A O 1
ATOM 5148 N N . PRO A 1 651 ? -21.058 5.930 -10.327 1.00 35.03 651 PRO A N 1
ATOM 5149 C CA . PRO A 1 651 ? -20.761 5.030 -11.457 1.00 35.03 651 PRO A CA 1
ATOM 5150 C C . PRO A 1 651 ? -19.351 5.184 -12.077 1.00 35.03 651 PRO A C 1
ATOM 5152 O O . PRO A 1 651 ? -19.144 4.821 -13.229 1.00 35.03 651 PRO A O 1
ATOM 5155 N N . GLY A 1 652 ? -18.392 5.800 -11.379 1.00 35.91 652 GLY A N 1
ATOM 5156 C CA . GLY A 1 652 ? -17.159 6.316 -11.988 1.00 35.91 652 GLY A CA 1
ATOM 5157 C C . GLY A 1 652 ? -15.855 5.622 -11.598 1.00 35.91 652 GLY A C 1
ATOM 5158 O O . GLY A 1 652 ? -14.825 5.960 -12.175 1.00 35.91 652 GLY A O 1
ATOM 5159 N N . THR A 1 653 ? -15.861 4.703 -10.627 1.00 37.47 653 THR A N 1
ATOM 5160 C CA . THR A 1 653 ? -14.604 4.243 -9.993 1.00 37.47 653 THR A CA 1
ATOM 5161 C C . THR A 1 653 ? -14.344 2.745 -10.086 1.00 37.47 653 THR A C 1
ATOM 5163 O O . THR A 1 653 ? -13.227 2.318 -9.800 1.00 37.47 653 THR A O 1
ATOM 5166 N N . LEU A 1 654 ? -15.323 1.950 -10.520 1.00 37.88 654 LEU A N 1
ATOM 5167 C CA . LEU A 1 654 ? -15.073 0.547 -10.820 1.00 37.88 654 LEU A CA 1
ATOM 5168 C C . LEU A 1 654 ? -14.414 0.458 -12.192 1.00 37.88 654 LEU A C 1
ATOM 5170 O O . LEU A 1 654 ? -14.894 0.997 -13.188 1.00 37.88 654 LEU A O 1
ATOM 5174 N N . VAL A 1 655 ? -13.234 -0.147 -12.177 1.00 41.97 655 VAL A N 1
ATOM 5175 C CA . VAL A 1 655 ? -12.305 -0.291 -13.287 1.00 41.97 655 VAL A CA 1
ATOM 5176 C C . VAL A 1 655 ? -13.053 -0.720 -14.542 1.00 41.97 655 VAL A C 1
ATOM 5178 O O . VAL A 1 655 ? -13.552 -1.834 -14.656 1.00 41.97 655 VAL A O 1
ATOM 5181 N N . ASN A 1 656 ? -13.067 0.172 -15.526 1.00 35.56 656 ASN A N 1
ATOM 5182 C CA . ASN A 1 656 ? -13.293 -0.205 -16.902 1.00 35.56 656 ASN A CA 1
ATOM 5183 C C . ASN A 1 656 ? -12.116 -1.131 -17.264 1.00 35.56 656 ASN A C 1
ATOM 5185 O O . ASN A 1 656 ? -11.035 -0.662 -17.613 1.00 35.56 656 ASN A O 1
ATOM 5189 N N . CYS A 1 657 ? -12.289 -2.454 -17.163 1.00 35.88 657 CYS A N 1
ATOM 5190 C CA . CYS A 1 657 ? -11.294 -3.434 -17.631 1.00 35.88 657 CYS A CA 1
ATOM 5191 C C . CYS A 1 657 ? -10.979 -3.264 -19.133 1.00 35.88 657 CYS A C 1
ATOM 5193 O O . CYS A 1 657 ? -10.089 -3.909 -19.676 1.00 35.88 657 CYS A O 1
ATOM 5195 N N . SER A 1 658 ? -11.671 -2.357 -19.827 1.00 29.84 658 SER A N 1
ATOM 5196 C CA . SER A 1 658 ? -11.344 -1.875 -21.163 1.00 29.84 658 SER A CA 1
ATOM 5197 C C . SER A 1 658 ? -10.062 -1.022 -21.248 1.00 29.84 658 SER A C 1
ATOM 5199 O O . SER A 1 658 ? -9.534 -0.938 -22.351 1.00 29.84 658 SER A O 1
ATOM 5201 N N . SER A 1 659 ? -9.498 -0.486 -20.151 1.00 30.33 659 SER A N 1
ATOM 5202 C CA . SER A 1 659 ? -8.267 0.338 -20.187 1.00 30.33 659 SER A CA 1
ATOM 5203 C C . SER A 1 659 ? -6.975 -0.346 -19.699 1.00 30.33 659 SER A C 1
ATOM 5205 O O . SER A 1 659 ? -6.015 0.357 -19.377 1.00 30.33 659 SER A O 1
ATOM 5207 N N . LEU A 1 660 ? -6.954 -1.681 -19.602 1.00 34.00 660 LEU A N 1
ATOM 5208 C CA . LEU A 1 660 ? -5.724 -2.483 -19.456 1.00 34.00 660 LEU A CA 1
ATOM 5209 C C . LEU A 1 660 ? -5.179 -2.956 -20.801 1.00 34.00 660 LEU A C 1
ATOM 5211 O O . LEU A 1 660 ? -6.034 -3.201 -21.687 1.00 34.00 660 LEU A O 1
#

pLDDT: mean 70.91, std 25.42, range [25.41, 98.06]